Protein AF-A0A0F9HME5-F1 (afdb_monomer)

Structure (mmCIF, N/CA/C/O backbone):
data_AF-A0A0F9HME5-F1
#
_entry.id   AF-A0A0F9HME5-F1
#
loop_
_atom_site.group_PDB
_atom_site.id
_atom_site.type_symbol
_atom_site.label_atom_id
_atom_site.label_alt_id
_atom_site.label_comp_id
_atom_site.label_asym_id
_atom_site.label_entity_id
_atom_site.label_seq_id
_atom_site.pdbx_PDB_ins_code
_atom_site.Cartn_x
_atom_site.Cartn_y
_atom_site.Cartn_z
_atom_site.occupancy
_atom_site.B_iso_or_equiv
_atom_site.auth_seq_id
_atom_site.auth_comp_id
_atom_site.auth_asym_id
_atom_site.auth_atom_id
_atom_site.pdbx_PDB_model_num
ATOM 1 N N . MET A 1 1 ? -21.669 -3.491 29.831 1.00 94.06 1 MET A N 1
ATOM 2 C CA . MET A 1 1 ? -21.647 -2.606 28.651 1.00 94.06 1 MET A CA 1
ATOM 3 C C . MET A 1 1 ? -23.042 -2.502 28.049 1.00 94.06 1 MET A C 1
ATOM 5 O O . MET A 1 1 ? -23.640 -3.529 27.749 1.00 94.06 1 MET A O 1
ATOM 9 N N . LYS A 1 2 ? -23.565 -1.283 27.898 1.00 96.94 2 LYS A N 1
ATOM 10 C CA . LYS A 1 2 ? -24.865 -0.975 27.297 1.00 96.94 2 LYS A CA 1
ATOM 11 C C . LYS A 1 2 ? -24.841 0.429 26.700 1.00 96.94 2 LYS A C 1
ATOM 13 O O . LYS A 1 2 ? -24.539 1.378 27.417 1.00 96.94 2 LYS A O 1
ATOM 18 N N . PHE A 1 3 ? -25.183 0.577 25.427 1.00 97.69 3 PHE A N 1
ATOM 19 C CA . PHE A 1 3 ? -25.175 1.877 24.752 1.00 97.69 3 PHE A CA 1
ATOM 20 C C . PHE A 1 3 ? -26.129 1.902 23.556 1.00 97.69 3 PHE A C 1
ATOM 22 O O . PHE A 1 3 ? -26.678 0.868 23.172 1.00 97.69 3 PHE A O 1
ATOM 29 N N . THR A 1 4 ? -26.338 3.080 22.971 1.00 97.12 4 THR A N 1
ATOM 30 C CA . THR A 1 4 ? -27.051 3.230 21.693 1.00 97.12 4 THR A CA 1
ATOM 31 C C . THR A 1 4 ? -26.222 3.998 20.680 1.00 97.12 4 THR A C 1
ATOM 33 O O . THR A 1 4 ? -25.482 4.882 21.096 1.00 97.12 4 THR A O 1
ATOM 36 N N . VAL A 1 5 ? -26.357 3.674 19.392 1.00 97.38 5 VAL A N 1
ATOM 37 C CA . VAL A 1 5 ? -25.639 4.303 18.263 1.00 97.38 5 VAL A CA 1
ATOM 38 C C . VAL A 1 5 ? -26.482 4.283 16.983 1.00 97.38 5 VAL A C 1
ATOM 40 O O . VAL A 1 5 ? -27.456 3.534 16.883 1.00 97.38 5 VAL A O 1
ATOM 43 N N . ASN A 1 6 ? -26.101 5.075 15.982 1.00 96.06 6 ASN A N 1
ATOM 44 C CA . ASN A 1 6 ? -26.540 4.902 14.597 1.00 96.06 6 ASN A CA 1
ATOM 45 C C . ASN A 1 6 ? -25.859 3.663 13.981 1.00 96.06 6 ASN A C 1
ATOM 47 O O . ASN A 1 6 ? -24.636 3.560 14.021 1.00 96.06 6 ASN A O 1
ATOM 51 N N . ALA A 1 7 ? -26.631 2.723 13.425 1.00 95.50 7 ALA A N 1
ATOM 52 C CA . ALA A 1 7 ? -26.109 1.438 12.956 1.00 95.50 7 ALA A CA 1
ATOM 53 C C . ALA A 1 7 ? -25.123 1.562 11.781 1.00 95.50 7 ALA A C 1
ATOM 55 O O . ALA A 1 7 ? -24.069 0.927 11.808 1.00 95.50 7 ALA A O 1
ATOM 56 N N . GLY A 1 8 ? -25.446 2.374 10.771 1.00 95.25 8 GLY A N 1
ATOM 57 C CA . GLY A 1 8 ? -24.618 2.562 9.579 1.00 95.25 8 GLY A CA 1
ATOM 58 C C . GLY A 1 8 ? -23.284 3.216 9.915 1.00 95.25 8 GLY A C 1
ATOM 59 O O . GLY A 1 8 ? -22.233 2.638 9.648 1.00 95.25 8 GLY A O 1
ATOM 60 N N . VAL A 1 9 ? -23.329 4.357 10.609 1.00 95.56 9 VAL A N 1
ATOM 61 C CA . VAL A 1 9 ? -22.126 5.092 11.036 1.00 95.56 9 VAL A CA 1
ATOM 62 C C . VAL A 1 9 ? -21.250 4.228 11.946 1.00 95.56 9 VAL A C 1
ATOM 64 O O . VAL A 1 9 ? -20.023 4.226 11.830 1.00 95.56 9 VAL A O 1
ATOM 67 N N . PHE A 1 10 ? -21.872 3.453 12.837 1.00 96.62 10 PHE A N 1
ATOM 68 C CA . PHE A 1 10 ? -21.172 2.522 13.713 1.00 96.62 10 PHE A CA 1
ATOM 69 C C . PHE A 1 10 ? -20.461 1.408 12.936 1.00 96.62 10 PHE A C 1
ATOM 71 O O . PHE A 1 10 ? -19.292 1.126 13.202 1.00 96.62 10 PHE A O 1
ATOM 78 N N . ALA A 1 11 ? -21.137 0.799 11.961 1.00 96.00 11 ALA A N 1
ATOM 79 C CA . ALA A 1 11 ? -20.559 -0.254 11.136 1.00 96.00 11 ALA A CA 1
ATOM 80 C C . ALA A 1 11 ? -19.390 0.256 10.283 1.00 96.00 11 ALA A C 1
ATOM 82 O O . ALA A 1 11 ? -18.329 -0.369 10.263 1.00 96.00 11 ALA A O 1
ATOM 83 N N . GLU A 1 12 ? -19.550 1.413 9.642 1.00 94.88 12 GLU A N 1
ATOM 84 C CA . GLU A 1 12 ? -18.494 2.051 8.848 1.00 94.88 12 GLU A CA 1
ATOM 85 C C . GLU A 1 12 ? -17.280 2.418 9.708 1.00 94.88 12 GLU A C 1
ATOM 87 O O . GLU A 1 12 ? -16.141 2.132 9.337 1.00 94.88 12 GLU A O 1
ATOM 92 N N . SER A 1 13 ? -17.517 2.968 10.903 1.00 95.12 13 SER A N 1
ATOM 93 C CA . SER A 1 13 ? -16.451 3.375 11.825 1.00 95.12 13 SER A CA 1
ATOM 94 C C . SER A 1 13 ? -15.620 2.205 12.356 1.00 95.12 13 SER A C 1
ATOM 96 O O . SER A 1 13 ? -14.457 2.396 12.705 1.00 95.12 13 SER A O 1
ATOM 98 N N . LEU A 1 14 ? -16.196 1.001 12.430 1.00 96.38 14 LEU A N 1
ATOM 99 C CA . LEU A 1 14 ? -15.535 -0.200 12.954 1.00 96.38 14 LEU A CA 1
ATOM 100 C C . LEU A 1 14 ? -14.945 -1.114 11.877 1.00 96.38 14 LEU A C 1
ATOM 102 O O . LEU A 1 14 ? -14.215 -2.052 12.213 1.00 96.38 14 LEU A O 1
ATOM 106 N N . LEU A 1 15 ? -15.210 -0.839 10.597 1.00 95.31 15 LEU A N 1
ATOM 107 C CA . LEU A 1 15 ? -14.650 -1.596 9.479 1.00 95.31 15 LEU A CA 1
ATOM 108 C C . LEU A 1 15 ? -13.115 -1.751 9.568 1.00 95.31 15 LEU A C 1
ATOM 110 O O . LEU A 1 15 ? -12.629 -2.865 9.358 1.00 95.31 15 LEU A O 1
ATOM 114 N N . PRO A 1 16 ? -12.335 -0.726 9.969 1.00 96.56 16 PRO A N 1
ATOM 115 C CA . PRO A 1 16 ? -10.892 -0.871 10.166 1.00 96.56 16 PRO A CA 1
ATOM 116 C C . PRO A 1 16 ? -10.488 -1.951 11.177 1.00 96.56 16 PRO A C 1
ATOM 118 O O . PRO A 1 16 ? -9.555 -2.716 10.924 1.00 96.56 16 PRO A O 1
ATOM 121 N N . ASN A 1 17 ? -11.191 -2.056 12.312 1.00 97.50 17 ASN A N 1
ATOM 122 C CA . ASN A 1 17 ? -10.908 -3.089 13.314 1.00 97.50 17 ASN A CA 1
ATOM 123 C C . ASN A 1 17 ? -11.253 -4.485 12.789 1.00 97.50 17 ASN A C 1
ATOM 125 O O . ASN A 1 17 ? -10.541 -5.444 13.081 1.00 97.50 17 ASN A O 1
ATOM 129 N N . ILE A 1 18 ? -12.317 -4.600 11.989 1.00 96.44 18 ILE A N 1
ATOM 130 C CA . ILE A 1 18 ? -12.707 -5.856 11.340 1.00 96.44 18 ILE A CA 1
ATOM 131 C C . ILE A 1 18 ? -11.641 -6.291 10.328 1.00 96.44 18 ILE A C 1
ATOM 133 O O . ILE A 1 18 ? -11.244 -7.458 10.334 1.00 96.44 18 ILE A O 1
ATOM 137 N N . GLU A 1 19 ? -11.130 -5.380 9.494 1.00 95.62 19 GLU A N 1
ATOM 138 C CA . GLU A 1 19 ? -10.055 -5.694 8.541 1.00 95.62 19 GLU A CA 1
ATOM 139 C C . GLU A 1 19 ? -8.795 -6.184 9.272 1.00 95.62 19 GLU A C 1
ATOM 141 O O . GLU A 1 19 ? -8.260 -7.238 8.929 1.00 95.62 19 GLU A O 1
ATOM 146 N N . VAL A 1 20 ? -8.367 -5.491 10.333 1.00 96.62 20 VAL A N 1
ATOM 147 C CA . VAL A 1 20 ? -7.185 -5.875 11.132 1.00 96.62 20 VAL A CA 1
ATOM 148 C C . VAL A 1 20 ? -7.371 -7.220 11.835 1.00 96.62 20 VAL A C 1
ATOM 150 O O . VAL A 1 20 ? -6.423 -7.997 11.929 1.00 96.62 20 VAL A O 1
ATOM 153 N N . ALA A 1 21 ? -8.576 -7.512 12.324 1.00 96.38 21 ALA A N 1
ATOM 154 C CA . ALA A 1 21 ? -8.864 -8.764 13.013 1.00 96.38 21 ALA A CA 1
ATOM 155 C C . ALA A 1 21 ? -8.990 -9.968 12.064 1.00 96.38 21 ALA A C 1
ATOM 157 O O . ALA A 1 21 ? -8.818 -11.094 12.517 1.00 96.38 21 ALA A O 1
ATOM 158 N N . THR A 1 22 ? -9.312 -9.771 10.780 1.00 94.31 22 THR A N 1
ATOM 159 C CA . THR A 1 22 ? -9.695 -10.878 9.875 1.00 94.31 22 THR A CA 1
ATOM 160 C C . THR A 1 22 ? -8.774 -11.086 8.676 1.00 94.31 22 THR A C 1
ATOM 162 O O . THR A 1 22 ? -8.889 -12.107 7.994 1.00 94.31 22 THR A O 1
ATOM 165 N N . LYS A 1 23 ? -7.874 -10.146 8.371 1.00 92.94 23 LYS A N 1
ATOM 166 C CA . LYS A 1 23 ? -6.998 -10.207 7.191 1.00 92.94 23 LYS A CA 1
ATOM 167 C C . LYS A 1 23 ? -5.533 -10.275 7.597 1.00 92.94 23 LYS A C 1
ATOM 169 O O . LYS A 1 23 ? -5.104 -9.544 8.480 1.00 92.94 23 LYS A O 1
ATOM 174 N N . ASN A 1 24 ? -4.756 -11.097 6.888 1.00 88.50 24 ASN A N 1
ATOM 175 C CA . ASN A 1 24 ? -3.311 -11.295 7.094 1.00 88.50 24 ASN A CA 1
ATOM 176 C C . ASN A 1 24 ? -2.930 -11.492 8.572 1.00 88.50 24 ASN A C 1
ATOM 178 O O . ASN A 1 24 ? -1.912 -10.982 9.041 1.00 88.50 24 ASN A O 1
ATOM 182 N N . ILE A 1 25 ? -3.779 -12.217 9.303 1.00 92.88 25 ILE A N 1
ATOM 183 C CA . ILE A 1 25 ? -3.533 -12.571 10.695 1.00 92.88 25 ILE A CA 1
ATOM 184 C C . ILE A 1 25 ? -2.411 -13.602 10.791 1.00 92.88 25 ILE A C 1
ATOM 186 O O . ILE A 1 25 ? -2.266 -14.489 9.948 1.00 92.88 25 ILE A O 1
ATOM 190 N N . GLU A 1 26 ? -1.614 -13.482 11.840 1.00 92.81 26 GLU A N 1
ATOM 191 C CA . GLU A 1 26 ? -0.620 -14.468 12.207 1.00 92.81 26 GLU A CA 1
ATOM 192 C C . GLU A 1 26 ? -1.324 -15.730 12.702 1.00 92.81 26 GLU A C 1
ATOM 194 O O . GLU A 1 26 ? -2.219 -15.686 13.551 1.00 92.81 26 GLU A O 1
ATOM 199 N N . LYS A 1 27 ? -0.932 -16.867 12.125 1.00 90.62 27 LYS A N 1
ATOM 200 C CA . LYS A 1 27 ? -1.509 -18.160 12.469 1.00 90.62 27 LYS A CA 1
ATOM 201 C C . LYS A 1 27 ? -1.315 -18.426 13.964 1.00 90.62 27 LYS A C 1
ATOM 203 O O . LYS A 1 27 ? -0.233 -18.201 14.494 1.00 90.62 27 LYS A O 1
ATOM 208 N N . ASP A 1 28 ? -2.364 -18.923 14.613 1.00 90.56 28 ASP A N 1
ATOM 209 C CA . ASP A 1 28 ? -2.369 -19.293 16.032 1.00 90.56 28 ASP A CA 1
ATOM 210 C C . ASP A 1 28 ? -2.141 -18.105 17.001 1.00 90.56 28 ASP A C 1
ATOM 212 O O . ASP A 1 28 ? -1.914 -18.303 18.196 1.00 90.56 28 ASP A O 1
ATOM 216 N N . PHE A 1 29 ? -2.246 -16.854 16.527 1.00 92.69 29 PHE A N 1
ATOM 217 C CA . PHE A 1 29 ? -2.193 -15.680 17.398 1.00 92.69 29 PHE A CA 1
ATOM 218 C C . PHE A 1 29 ? -3.478 -15.558 18.235 1.00 92.69 29 PHE A C 1
ATOM 220 O O . PHE A 1 29 ? -4.577 -15.444 17.700 1.00 92.69 29 PHE A O 1
ATOM 227 N N . TYR A 1 30 ? -3.344 -15.529 19.565 1.00 89.56 30 TYR A N 1
ATOM 228 C CA . TYR A 1 30 ? -4.469 -15.631 20.513 1.00 89.56 30 TYR A CA 1
ATOM 229 C C . TYR A 1 30 ? -5.579 -14.572 20.338 1.00 89.56 30 TYR A C 1
ATOM 231 O O . TYR A 1 30 ? -6.750 -14.832 20.630 1.00 89.56 30 TYR A O 1
ATOM 239 N N . GLY A 1 31 ? -5.212 -13.368 19.886 1.00 90.38 31 GLY A N 1
ATOM 240 C CA . GLY A 1 31 ? -6.133 -12.251 19.659 1.00 90.38 31 GLY A CA 1
ATOM 241 C C . GLY A 1 31 ? -6.683 -12.165 18.234 1.00 90.38 31 GLY A C 1
ATOM 242 O O . GLY A 1 31 ? -7.469 -11.260 17.954 1.00 90.38 31 GLY A O 1
ATOM 243 N N . ALA A 1 32 ? -6.270 -13.066 17.338 1.00 92.62 32 ALA A N 1
ATOM 244 C CA . ALA A 1 32 ? -6.719 -13.065 15.955 1.00 92.62 32 ALA A CA 1
ATOM 245 C C . ALA A 1 32 ? -8.228 -13.326 15.875 1.00 92.62 32 ALA A C 1
ATOM 247 O O . ALA A 1 32 ? -8.806 -13.966 16.751 1.00 92.62 32 ALA A O 1
ATOM 248 N N . GLU A 1 33 ? -8.870 -12.799 14.831 1.00 95.62 33 GLU A N 1
ATOM 249 C CA . GLU A 1 33 ? -10.313 -12.920 14.565 1.00 95.62 33 GLU A CA 1
ATOM 250 C C . GLU A 1 33 ? -11.234 -12.273 15.608 1.00 95.62 33 GLU A C 1
ATOM 252 O O . GLU A 1 33 ? -12.454 -12.298 15.441 1.00 95.62 33 GLU A O 1
ATOM 257 N N . LYS A 1 34 ? -10.685 -11.646 16.653 1.00 97.19 34 LYS A N 1
ATOM 258 C CA . LYS A 1 34 ? -11.432 -11.069 17.773 1.00 97.19 34 LYS A CA 1
ATOM 259 C C . LYS A 1 34 ? -11.359 -9.539 17.769 1.00 97.19 34 LYS A C 1
ATOM 261 O O . LYS A 1 34 ? -10.360 -8.941 17.367 1.00 97.19 34 LYS A O 1
ATOM 266 N N . ILE A 1 35 ? -12.421 -8.904 18.264 1.00 97.62 35 ILE A N 1
ATOM 267 C CA . ILE A 1 35 ? -12.460 -7.471 18.588 1.00 97.62 35 ILE A CA 1
ATOM 268 C C . ILE A 1 35 ? -12.934 -7.319 20.026 1.00 97.62 35 ILE A C 1
ATOM 270 O O . ILE A 1 35 ? -13.960 -7.887 20.408 1.00 97.62 35 ILE A O 1
ATOM 274 N N . THR A 1 36 ? -12.212 -6.520 20.806 1.00 97.75 36 THR A N 1
ATOM 275 C CA . THR A 1 36 ? -12.630 -6.114 22.148 1.00 97.75 36 THR A CA 1
ATOM 276 C C . THR A 1 36 ? -13.154 -4.682 22.116 1.00 97.75 36 THR A C 1
ATOM 278 O O . THR A 1 36 ? -12.464 -3.773 21.663 1.00 97.75 36 THR A O 1
ATOM 281 N N . PHE A 1 37 ? -14.359 -4.482 22.643 1.00 97.62 37 PHE A N 1
ATOM 282 C CA . PHE A 1 37 ? -14.999 -3.183 22.828 1.00 97.62 37 PHE A CA 1
ATOM 283 C C . PHE A 1 37 ? -14.941 -2.760 24.284 1.00 97.62 37 PHE A C 1
ATOM 285 O O . PHE A 1 37 ? -15.267 -3.561 25.160 1.00 97.62 37 PHE A O 1
ATOM 292 N N . HIS A 1 38 ? -14.579 -1.508 24.537 1.00 97.25 38 HIS A N 1
ATOM 293 C CA . HIS A 1 38 ? -14.660 -0.839 25.833 1.00 97.25 38 HIS A CA 1
ATOM 294 C C . HIS A 1 38 ? -15.595 0.362 25.685 1.00 97.25 38 HIS A C 1
ATOM 296 O O . HIS A 1 38 ? -15.259 1.336 25.013 1.00 97.25 38 HIS A O 1
ATOM 302 N N . ALA A 1 39 ? -16.785 0.272 26.274 1.00 97.38 39 ALA A N 1
ATOM 303 C CA . ALA A 1 39 ? -17.733 1.376 26.335 1.00 97.38 39 ALA A CA 1
ATOM 304 C C . ALA A 1 39 ? -17.494 2.188 27.604 1.00 97.38 39 ALA A C 1
ATOM 306 O O . ALA A 1 39 ? -17.581 1.659 28.715 1.00 97.38 39 ALA A O 1
ATOM 307 N N . GLU A 1 40 ? -17.253 3.474 27.415 1.00 97.56 40 GLU A N 1
ATOM 308 C CA . GLU A 1 40 ? -17.138 4.484 28.459 1.00 97.56 40 GLU A CA 1
ATOM 309 C C . GLU A 1 40 ? -18.263 5.506 28.282 1.00 97.56 40 GLU A C 1
ATOM 311 O O . GLU A 1 40 ? -18.980 5.481 27.275 1.00 97.56 40 GLU A O 1
ATOM 316 N N . LYS A 1 41 ? -18.443 6.395 29.262 1.00 97.19 41 LYS A N 1
ATOM 317 C CA . LYS A 1 41 ? -19.498 7.415 29.245 1.00 97.19 41 LYS A CA 1
ATOM 318 C C . LYS A 1 41 ? -19.588 8.186 27.920 1.00 97.19 41 LYS A C 1
ATOM 320 O O . LYS A 1 41 ? -20.671 8.275 27.348 1.00 97.19 41 LYS A O 1
ATOM 325 N N . ASP A 1 42 ? -18.453 8.675 27.425 1.00 96.81 42 ASP A N 1
ATOM 326 C CA . ASP A 1 42 ? -18.417 9.636 26.314 1.00 96.81 42 ASP A CA 1
ATOM 327 C C . ASP A 1 42 ? -17.815 9.054 25.020 1.00 96.81 42 ASP A C 1
ATOM 329 O O . ASP A 1 42 ? -17.803 9.713 23.982 1.00 96.81 42 ASP A O 1
ATOM 333 N N . LYS A 1 43 ? -17.323 7.808 25.051 1.00 97.19 43 LYS A N 1
ATOM 334 C CA . LYS A 1 43 ? -16.699 7.157 23.891 1.00 97.19 43 LYS A CA 1
ATOM 335 C C . LYS A 1 43 ? -16.807 5.636 23.922 1.00 97.19 43 LYS A C 1
ATOM 337 O O . LYS A 1 43 ? -16.967 5.023 24.978 1.00 97.19 43 LYS A O 1
ATOM 342 N N . LEU A 1 44 ? -16.618 5.032 22.756 1.00 97.81 44 LEU A N 1
ATOM 343 C CA . LEU A 1 44 ? -16.403 3.602 22.584 1.00 97.81 44 LEU A CA 1
ATOM 344 C C . LEU A 1 44 ? -15.013 3.370 21.992 1.00 97.81 44 LEU A C 1
ATOM 3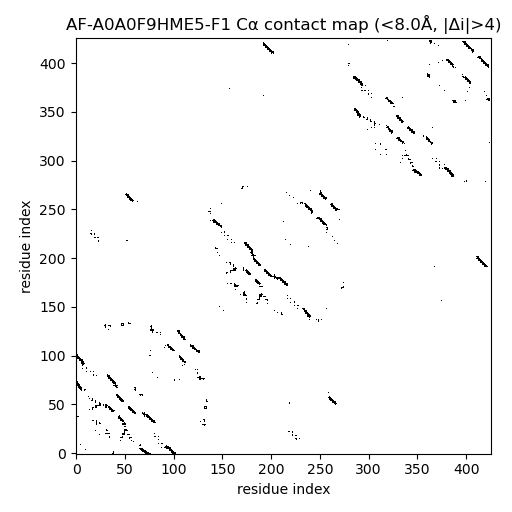46 O O . LEU A 1 44 ? -14.677 3.939 20.956 1.00 97.81 44 LEU A O 1
ATOM 350 N N . THR A 1 45 ? -14.226 2.503 22.622 1.00 97.69 45 THR A N 1
ATOM 351 C CA . THR A 1 45 ? -12.916 2.093 22.105 1.00 97.69 45 THR A CA 1
ATOM 352 C C . THR A 1 45 ? -12.975 0.654 21.609 1.00 97.69 45 THR A C 1
ATOM 354 O O . THR A 1 45 ? -13.457 -0.226 22.320 1.00 97.69 45 THR A O 1
ATOM 357 N N . ALA A 1 46 ? -12.486 0.406 20.399 1.00 97.81 46 ALA A N 1
ATOM 358 C CA . ALA A 1 46 ? -12.361 -0.910 19.795 1.00 97.81 46 ALA A CA 1
ATOM 359 C C . ALA A 1 46 ? -10.884 -1.281 19.607 1.00 97.81 46 ALA A C 1
ATOM 361 O O . ALA A 1 46 ? -10.074 -0.489 19.113 1.00 97.81 46 ALA A O 1
ATOM 362 N N . PHE A 1 47 ? -10.553 -2.516 19.977 1.00 97.56 47 PHE A N 1
ATOM 363 C CA . PHE A 1 47 ? -9.218 -3.088 19.875 1.00 97.56 47 PHE A CA 1
ATOM 364 C C . PHE A 1 47 ? -9.241 -4.349 19.022 1.00 97.56 47 PHE A C 1
ATOM 366 O O . PHE A 1 47 ? -10.036 -5.258 19.261 1.00 97.56 47 PHE A O 1
ATOM 373 N N . SER A 1 48 ? -8.325 -4.426 18.065 1.00 97.62 48 SER A N 1
ATOM 374 C CA . SER A 1 48 ? -8.089 -5.616 17.241 1.00 97.62 48 SER A CA 1
ATOM 375 C C . SER A 1 48 ? -6.591 -5.849 17.102 1.00 97.62 48 SER A C 1
ATOM 377 O O . SER A 1 48 ? -5.840 -4.892 16.909 1.00 97.62 48 SER A O 1
ATOM 379 N N . HIS A 1 49 ? -6.152 -7.104 17.175 1.00 96.75 49 HIS A N 1
ATOM 380 C CA . HIS A 1 49 ? -4.741 -7.465 17.077 1.00 96.75 49 HIS A CA 1
ATOM 381 C C . HIS A 1 49 ? -4.588 -8.761 16.278 1.00 96.75 49 HIS A C 1
ATOM 383 O O . HIS A 1 49 ? -4.943 -9.834 16.749 1.00 96.75 49 HIS A O 1
ATOM 389 N N . GLY A 1 50 ? -4.016 -8.663 15.080 1.00 94.88 50 GLY A N 1
ATOM 390 C CA . GLY A 1 50 ? -3.785 -9.793 14.179 1.00 94.88 50 GLY A CA 1
ATOM 391 C C . GLY A 1 50 ? -2.408 -10.450 14.309 1.00 94.88 50 GLY A C 1
ATOM 392 O O . GLY A 1 50 ? -2.137 -11.401 13.598 1.00 94.88 50 GLY A O 1
ATOM 393 N N . GLY A 1 51 ? -1.516 -9.941 15.163 1.00 93.69 51 GLY A N 1
ATOM 394 C CA . GLY A 1 51 ? -0.165 -10.481 15.399 1.00 93.69 51 GLY A CA 1
ATOM 395 C C . GLY A 1 51 ? 0.900 -9.493 14.934 1.00 93.69 51 GLY A C 1
ATOM 396 O O . GLY A 1 51 ? 1.539 -8.828 15.747 1.00 93.69 51 GLY A O 1
ATOM 397 N N . LYS A 1 52 ? 0.982 -9.283 13.617 1.00 93.12 52 LYS A N 1
ATOM 398 C CA . LYS A 1 52 ? 1.873 -8.284 12.991 1.00 93.12 52 LYS A CA 1
ATOM 399 C C . LYS A 1 52 ? 1.263 -6.886 12.860 1.00 93.12 52 LYS A C 1
ATOM 401 O O . LYS A 1 52 ? 1.963 -5.930 12.540 1.00 93.12 52 LYS A O 1
ATOM 406 N N . MET A 1 53 ? -0.042 -6.762 13.078 1.00 96.00 53 MET A N 1
ATOM 407 C CA . MET A 1 53 ? -0.771 -5.504 12.973 1.00 96.00 53 MET A CA 1
ATOM 408 C C . MET A 1 53 ? -1.834 -5.431 14.065 1.00 96.00 53 MET A C 1
ATOM 410 O O . MET A 1 53 ? -2.525 -6.416 14.333 1.00 96.00 53 MET A O 1
ATOM 414 N N . ALA A 1 54 ? -1.974 -4.270 14.688 1.00 97.19 54 ALA A N 1
ATOM 415 C CA . ALA A 1 54 ? -3.002 -3.988 15.675 1.00 97.19 54 ALA A CA 1
ATOM 416 C C . ALA A 1 54 ? -3.625 -2.618 15.409 1.00 97.19 54 ALA A C 1
ATOM 418 O O . ALA A 1 54 ? -2.992 -1.745 14.822 1.00 97.19 54 ALA A O 1
ATOM 419 N N . LEU A 1 55 ? -4.862 -2.424 15.847 1.00 97.94 55 LEU A N 1
ATOM 420 C CA . LEU A 1 55 ? -5.563 -1.156 15.718 1.00 97.94 55 LEU A CA 1
ATOM 421 C C . LEU A 1 55 ? -6.257 -0.819 17.028 1.00 97.94 55 LEU A C 1
ATOM 423 O O . LEU A 1 55 ? -6.968 -1.646 17.608 1.00 97.94 55 LEU A O 1
ATOM 427 N N . ILE A 1 56 ? -6.043 0.419 17.457 1.00 97.62 56 ILE A N 1
ATOM 428 C CA . ILE A 1 56 ? -6.772 1.068 18.538 1.00 97.62 56 ILE A CA 1
ATOM 429 C C . ILE A 1 56 ? -7.621 2.156 17.897 1.00 97.62 56 ILE A C 1
ATOM 431 O O . ILE A 1 56 ? -7.072 3.058 17.266 1.00 97.62 56 ILE A O 1
ATOM 435 N N . LEU A 1 57 ? -8.936 2.080 18.063 1.00 96.94 57 LEU A N 1
ATOM 436 C CA . LEU A 1 57 ? -9.876 3.029 17.480 1.00 96.94 57 LEU A CA 1
ATOM 437 C C . LEU A 1 57 ? -10.847 3.506 18.551 1.00 96.94 57 LEU A C 1
ATOM 439 O O . LEU A 1 57 ? -11.552 2.702 19.151 1.00 96.94 57 LEU A O 1
ATOM 443 N N . SER A 1 58 ? -10.876 4.811 18.793 1.00 96.94 58 SER A N 1
ATOM 444 C CA . SER A 1 58 ? -11.817 5.457 19.709 1.00 96.94 58 SER A CA 1
ATOM 445 C C . SER A 1 58 ? -12.808 6.293 18.911 1.00 96.94 58 SER A C 1
ATOM 447 O O . SER A 1 58 ? -12.398 7.143 18.123 1.00 96.94 58 SER A O 1
ATOM 449 N N . ILE A 1 59 ? -14.101 6.066 19.122 1.00 96.12 59 ILE A N 1
ATOM 450 C CA . ILE A 1 59 ? -15.179 6.832 18.489 1.00 96.12 59 ILE A CA 1
ATOM 451 C C . ILE A 1 59 ? -16.049 7.494 19.550 1.00 96.12 59 ILE A C 1
ATOM 453 O O . ILE A 1 59 ? -16.376 6.890 20.573 1.00 96.12 59 ILE A O 1
ATOM 457 N N . SER A 1 60 ? -16.417 8.742 19.301 1.00 96.44 60 SER A N 1
ATOM 458 C CA . SER A 1 60 ? -17.323 9.538 20.123 1.00 96.44 60 SER A CA 1
ATOM 459 C C . SER A 1 60 ? -18.182 10.421 19.222 1.00 96.44 60 SER A C 1
ATOM 461 O O . SER A 1 60 ? -17.958 10.501 18.014 1.00 96.44 60 SER A O 1
ATOM 463 N N . ASN A 1 61 ? -19.160 11.108 19.812 1.00 95.88 61 ASN A N 1
ATOM 464 C CA . ASN A 1 61 ? -19.949 12.103 19.081 1.00 95.88 61 ASN A CA 1
ATOM 465 C C . ASN A 1 61 ? -19.113 13.313 18.629 1.00 95.88 61 ASN A C 1
ATOM 467 O O . ASN A 1 61 ? -19.543 14.026 17.729 1.00 95.88 61 ASN A O 1
ATOM 471 N N . ASP A 1 62 ? -17.938 13.526 19.230 1.00 93.12 62 ASP A N 1
ATOM 472 C CA . ASP A 1 62 ? -17.024 14.611 18.862 1.00 93.12 62 ASP A CA 1
ATOM 473 C C . ASP A 1 62 ? -16.114 14.220 17.689 1.00 93.12 62 ASP A C 1
ATOM 475 O O . ASP A 1 62 ? -15.708 15.079 16.911 1.00 93.12 62 ASP A O 1
ATOM 479 N N . THR A 1 63 ? -15.788 12.928 17.550 1.00 91.56 63 THR A N 1
ATOM 480 C CA . THR A 1 63 ? -14.875 12.437 16.503 1.00 91.56 63 THR A CA 1
ATOM 481 C C . THR A 1 63 ? -15.584 11.831 15.298 1.00 91.56 63 THR A C 1
ATOM 483 O O . THR A 1 63 ? -14.980 11.716 14.233 1.00 91.56 63 THR A O 1
ATOM 486 N N . VAL A 1 64 ? -16.852 11.432 15.437 1.00 92.50 64 VAL A N 1
ATOM 487 C CA . VAL A 1 64 ? -17.634 10.810 14.364 1.00 92.50 64 VAL A CA 1
ATOM 488 C C . VAL A 1 64 ? -18.999 11.478 14.254 1.00 92.50 64 VAL A C 1
ATOM 490 O O . VAL A 1 64 ? -19.872 11.315 15.111 1.00 92.50 64 VAL A O 1
ATOM 493 N N . ASN A 1 65 ? -19.199 12.190 13.145 1.00 92.38 65 ASN A N 1
ATOM 494 C CA . ASN A 1 65 ? -20.472 12.824 12.825 1.00 92.38 65 ASN A CA 1
ATOM 495 C C . ASN A 1 65 ? -21.603 11.789 12.778 1.00 92.38 65 ASN A C 1
ATOM 497 O O . ASN A 1 65 ? -21.438 10.697 12.243 1.00 92.38 65 ASN A O 1
ATOM 501 N N . GLU A 1 66 ? -22.759 12.153 13.333 1.00 94.62 66 GLU A N 1
ATOM 502 C CA . GLU A 1 66 ? -23.993 11.348 13.327 1.00 94.62 66 GLU A CA 1
ATOM 503 C C . GLU A 1 66 ? -23.937 10.009 14.089 1.00 94.62 66 GLU A C 1
ATOM 505 O O . GLU A 1 66 ? -24.948 9.303 14.150 1.00 94.62 66 GLU A O 1
ATOM 510 N N . LEU A 1 67 ? -22.827 9.686 14.770 1.00 95.75 67 LEU A N 1
ATOM 511 C CA . LEU A 1 67 ? -22.682 8.443 15.541 1.00 95.75 67 LEU A CA 1
ATOM 512 C C . LEU A 1 67 ? -23.813 8.243 16.560 1.00 95.75 67 LEU A C 1
ATOM 514 O O . LEU A 1 67 ? -24.283 7.120 16.755 1.00 95.75 67 LEU A O 1
ATOM 518 N N . SER A 1 68 ? -24.279 9.332 17.180 1.00 95.75 68 SER A N 1
ATOM 519 C CA . SER A 1 68 ? -25.380 9.330 18.154 1.00 95.75 68 SER A CA 1
ATOM 520 C C . SER A 1 68 ? -25.138 8.366 19.326 1.00 95.75 68 SER A C 1
ATOM 522 O O . SER A 1 68 ? -26.060 7.680 19.776 1.00 95.75 68 SER A O 1
ATOM 524 N N . TYR A 1 69 ? -23.888 8.297 19.790 1.00 97.50 69 TYR A N 1
ATOM 525 C CA . TYR A 1 69 ? -23.455 7.465 20.904 1.00 97.50 69 TYR A CA 1
ATOM 526 C C . TYR A 1 69 ? -24.058 7.955 22.226 1.00 97.50 69 TYR A C 1
ATOM 528 O O . TYR A 1 69 ? -23.926 9.125 22.582 1.00 97.50 69 TYR A O 1
ATOM 536 N N . ASP A 1 70 ? -24.703 7.048 22.955 1.00 97.88 70 ASP A N 1
ATOM 537 C CA . ASP A 1 70 ? -25.257 7.277 24.295 1.00 97.88 70 ASP A CA 1
ATOM 538 C C . ASP A 1 70 ? -24.967 6.057 25.176 1.00 97.88 70 ASP A C 1
ATOM 540 O O . ASP A 1 70 ? -25.544 4.981 24.976 1.00 97.88 70 ASP A O 1
ATOM 544 N N . CYS A 1 71 ? -24.046 6.207 26.130 1.00 97.75 71 CYS A N 1
ATOM 545 C CA . CYS A 1 71 ? -23.650 5.139 27.038 1.00 97.75 71 CYS A CA 1
ATOM 546 C C . CYS A 1 71 ? -24.588 5.063 28.246 1.00 97.75 71 CYS A C 1
ATOM 548 O O . CYS A 1 71 ? -24.678 5.976 29.063 1.00 97.75 71 CYS A O 1
ATOM 550 N N . LYS A 1 72 ? -25.252 3.916 28.401 1.00 97.12 72 LYS A N 1
ATOM 551 C CA . LYS A 1 72 ? -26.182 3.620 29.505 1.00 97.12 72 LYS A CA 1
ATOM 552 C C . LYS A 1 72 ? -25.563 2.723 30.574 1.00 97.12 72 LYS A C 1
ATOM 554 O O . LYS A 1 72 ? -26.174 2.486 31.612 1.00 97.12 72 LYS A O 1
ATOM 559 N N . GLY A 1 73 ? -24.383 2.177 30.305 1.00 96.88 73 GLY A N 1
ATOM 560 C CA . GLY A 1 73 ? -23.639 1.342 31.231 1.00 96.88 73 GLY A CA 1
ATOM 561 C C . GLY A 1 73 ? -22.280 0.989 30.656 1.00 96.88 73 GLY A C 1
ATOM 562 O O . GLY A 1 73 ? -22.190 0.318 29.627 1.00 96.88 73 GLY A O 1
ATOM 563 N N . GLU A 1 74 ? -21.225 1.402 31.342 1.00 97.38 74 GLU A N 1
ATOM 564 C CA . GLU A 1 74 ? -19.855 1.128 30.926 1.00 97.38 74 GLU A CA 1
ATOM 565 C C . GLU A 1 74 ? -19.532 -0.376 30.951 1.00 97.38 74 GLU A C 1
ATOM 567 O O . GLU A 1 74 ? -20.297 -1.231 31.425 1.00 97.38 74 GLU A O 1
ATOM 572 N N . GLY A 1 75 ? -18.388 -0.726 30.382 1.00 95.81 75 GLY A N 1
ATOM 573 C CA . GLY A 1 75 ? -17.805 -2.055 30.494 1.00 95.81 75 GLY A CA 1
ATOM 574 C C . GLY A 1 75 ? -17.198 -2.529 29.189 1.00 95.81 75 GLY A C 1
ATOM 575 O O . GLY A 1 75 ? -17.063 -1.767 28.236 1.00 95.81 75 GLY A O 1
ATOM 576 N N . LYS A 1 76 ? -16.865 -3.817 29.143 1.00 95.31 76 LYS A N 1
ATOM 577 C CA . LYS A 1 76 ? -16.171 -4.413 28.007 1.00 95.31 76 LYS A CA 1
ATOM 578 C C . LYS A 1 76 ? -16.828 -5.690 27.511 1.00 95.31 76 LYS A C 1
ATOM 580 O O . LYS A 1 76 ? -17.489 -6.380 28.285 1.00 95.31 76 LYS A O 1
ATOM 585 N N . ALA A 1 77 ? -16.615 -5.998 26.239 1.00 96.06 77 ALA A N 1
ATOM 586 C CA . ALA A 1 77 ? -16.996 -7.267 25.631 1.00 96.06 77 ALA A CA 1
ATOM 587 C C . ALA A 1 77 ? -16.031 -7.627 24.499 1.00 96.06 77 ALA A C 1
ATOM 589 O O . ALA A 1 77 ? -15.623 -6.746 23.744 1.00 96.06 77 ALA A O 1
ATOM 590 N N . THR A 1 78 ? -15.720 -8.914 24.351 1.00 96.69 78 THR A N 1
ATOM 591 C CA . THR A 1 78 ? -14.970 -9.437 23.202 1.00 96.69 78 THR A CA 1
ATOM 592 C C . THR A 1 78 ? -15.865 -10.338 22.373 1.00 96.69 78 THR A C 1
ATOM 594 O O . THR A 1 78 ? -16.638 -11.121 22.923 1.00 96.69 78 THR A O 1
ATOM 597 N N . ILE A 1 79 ? -15.769 -10.220 21.052 1.00 96.69 79 ILE A N 1
ATOM 598 C CA . ILE A 1 79 ? -16.538 -11.017 20.093 1.00 96.69 79 ILE A CA 1
ATOM 599 C C . ILE A 1 79 ? -15.690 -11.360 18.868 1.00 96.69 79 ILE A C 1
ATOM 601 O O . ILE A 1 79 ? -14.704 -10.681 18.573 1.00 96.69 79 ILE A O 1
ATOM 605 N N . LEU A 1 80 ? -16.121 -12.368 18.108 1.00 96.69 80 LEU A N 1
ATOM 606 C CA . LEU A 1 80 ? -15.548 -12.670 16.797 1.00 96.69 80 LEU A CA 1
ATOM 607 C C . LEU A 1 80 ? -15.911 -11.590 15.770 1.00 96.69 80 LEU A C 1
ATOM 609 O O . LEU A 1 80 ? -17.087 -11.334 15.496 1.00 96.69 80 LEU A O 1
ATOM 613 N N . ALA A 1 81 ? -14.885 -11.017 15.148 1.00 96.81 81 ALA A N 1
ATOM 614 C CA . ALA A 1 81 ? -14.970 -9.946 14.164 1.00 96.81 81 ALA A CA 1
ATOM 615 C C . ALA A 1 81 ? -15.838 -10.327 12.959 1.00 96.81 81 ALA A C 1
ATOM 617 O O . ALA A 1 81 ? -16.661 -9.534 12.512 1.00 96.81 81 ALA A O 1
ATOM 618 N N . ILE A 1 82 ? -15.707 -11.561 12.458 1.00 95.88 82 ILE A N 1
ATOM 619 C CA . ILE A 1 82 ? -16.466 -12.025 11.288 1.00 95.88 82 ILE A CA 1
ATOM 620 C C . ILE A 1 82 ? -17.963 -12.178 11.578 1.00 95.88 82 ILE A C 1
ATOM 622 O O . ILE A 1 82 ? -18.800 -11.904 10.717 1.00 95.88 82 ILE A O 1
ATOM 626 N N . ASN A 1 83 ? -18.314 -12.601 12.794 1.00 96.06 83 ASN A N 1
ATOM 627 C CA . ASN A 1 83 ? -19.709 -12.714 13.211 1.00 96.06 83 ASN A CA 1
ATOM 628 C C . ASN A 1 83 ? -20.307 -11.326 13.412 1.00 96.06 83 ASN A C 1
ATOM 630 O O . ASN A 1 83 ? -21.445 -11.083 13.014 1.00 96.06 83 ASN A O 1
ATOM 634 N N . PHE A 1 84 ? -19.524 -10.410 13.977 1.00 96.25 84 PHE A N 1
ATOM 635 C CA . PHE A 1 84 ? -19.911 -9.020 14.140 1.00 96.25 84 PHE A CA 1
ATOM 636 C C . PHE A 1 84 ? -20.147 -8.312 12.802 1.00 96.25 84 PHE A C 1
ATOM 638 O O . PHE A 1 84 ? -21.213 -7.735 12.618 1.00 96.25 84 PHE A O 1
ATOM 645 N N . ASP A 1 85 ? -19.232 -8.445 11.840 1.00 96.31 85 ASP A N 1
ATOM 646 C CA . ASP A 1 85 ? -19.373 -7.890 10.486 1.00 96.31 85 ASP A CA 1
ATOM 647 C C . ASP A 1 85 ? -20.662 -8.367 9.799 1.00 96.31 85 ASP A C 1
ATOM 649 O O . ASP A 1 85 ? -21.476 -7.567 9.336 1.00 96.31 85 ASP A O 1
ATOM 653 N N . LYS A 1 86 ? -20.901 -9.685 9.796 1.00 95.81 86 LYS A N 1
ATOM 654 C CA . LYS A 1 86 ? -22.124 -10.271 9.223 1.00 95.81 86 LYS A CA 1
ATOM 655 C C . LYS A 1 86 ? -23.387 -9.788 9.934 1.00 95.81 86 LYS A C 1
ATOM 657 O O . LYS A 1 86 ? -24.391 -9.542 9.273 1.00 95.81 86 LYS A O 1
ATOM 662 N N . THR A 1 87 ? -23.328 -9.653 11.258 1.00 95.75 87 THR A N 1
ATOM 663 C CA . THR A 1 87 ? -24.449 -9.158 12.067 1.00 95.75 87 THR A CA 1
ATOM 664 C C . THR A 1 87 ? -24.773 -7.714 11.699 1.00 95.75 87 THR A C 1
ATOM 666 O O . THR A 1 87 ? -25.923 -7.412 11.407 1.00 95.75 87 THR A O 1
ATOM 669 N N . LEU A 1 88 ? -23.771 -6.831 11.655 1.00 94.75 88 LEU A N 1
ATOM 670 C CA . LEU A 1 88 ? -23.963 -5.421 11.315 1.00 94.75 88 LEU A CA 1
ATOM 671 C C . LEU A 1 88 ? -24.512 -5.233 9.897 1.00 94.75 88 LEU A C 1
ATOM 673 O O . LEU A 1 88 ? -25.416 -4.430 9.702 1.00 94.75 88 LEU A O 1
ATOM 677 N N . LYS A 1 89 ? -24.037 -6.018 8.922 1.00 94.75 89 LYS A N 1
ATOM 678 C CA . LYS A 1 89 ? -24.534 -5.986 7.532 1.00 94.75 89 LYS A CA 1
ATOM 679 C C . LYS A 1 89 ? -25.997 -6.402 7.381 1.00 94.75 89 LYS A C 1
ATOM 681 O O . LYS A 1 89 ? -26.618 -6.076 6.375 1.00 94.75 89 LYS A O 1
ATOM 686 N N . ALA A 1 90 ? -26.535 -7.137 8.349 1.00 93.62 90 ALA A N 1
ATOM 687 C CA . ALA A 1 90 ? -27.933 -7.542 8.364 1.00 93.62 90 ALA A CA 1
ATOM 688 C C . ALA A 1 90 ? -28.852 -6.512 9.052 1.00 93.62 90 ALA A C 1
ATOM 690 O O . ALA A 1 90 ? -30.063 -6.712 9.070 1.00 93.62 90 ALA A O 1
ATOM 691 N N . ILE A 1 91 ? -28.302 -5.427 9.612 1.00 93.81 91 ILE A N 1
ATOM 692 C CA . ILE A 1 91 ? -29.060 -4.348 10.258 1.00 93.81 91 ILE A CA 1
ATOM 693 C C . ILE A 1 91 ? -29.215 -3.187 9.262 1.00 93.81 91 ILE A C 1
ATOM 695 O O . ILE A 1 91 ? -28.220 -2.777 8.660 1.00 93.81 91 ILE A O 1
ATOM 699 N N . PRO A 1 92 ? -30.422 -2.610 9.088 1.00 92.94 92 PRO A N 1
ATOM 700 C CA . PRO A 1 92 ? -30.605 -1.437 8.238 1.00 92.94 92 PRO A CA 1
ATOM 701 C C . PRO A 1 92 ? -29.684 -0.276 8.670 1.00 92.94 92 PRO A C 1
ATOM 703 O O . PRO A 1 92 ? -29.721 0.108 9.843 1.00 92.94 92 PRO A O 1
ATOM 706 N N . PRO A 1 93 ? -28.897 0.338 7.763 1.00 93.06 93 PRO A N 1
ATOM 707 C CA . PRO A 1 93 ? -27.929 1.381 8.129 1.00 93.06 93 PRO A CA 1
ATOM 708 C C . PRO A 1 93 ? -28.551 2.605 8.813 1.00 93.06 93 PRO A C 1
ATOM 710 O O . PRO A 1 93 ? -27.932 3.227 9.669 1.00 93.06 93 PRO A O 1
ATOM 713 N N . SER A 1 94 ? -29.800 2.938 8.480 1.00 91.75 94 SER A N 1
ATOM 714 C CA . SER A 1 94 ? -30.533 4.062 9.074 1.00 91.75 94 SER A CA 1
ATOM 715 C C . SER A 1 94 ? -31.091 3.776 10.473 1.00 91.75 94 SER A C 1
ATOM 717 O O . SER A 1 94 ? -31.706 4.655 11.077 1.00 91.75 94 SER A O 1
ATOM 719 N N . ALA A 1 95 ? -30.968 2.547 10.979 1.00 92.94 95 ALA A N 1
ATOM 720 C CA . ALA A 1 95 ? -31.568 2.165 12.247 1.00 92.94 95 ALA A CA 1
ATOM 721 C C . ALA A 1 95 ? -30.792 2.729 13.447 1.00 92.94 95 ALA A C 1
ATOM 723 O O . ALA A 1 95 ? -29.563 2.830 13.448 1.00 92.94 95 ALA A O 1
ATOM 724 N N . LYS A 1 96 ? -31.527 3.021 14.525 1.00 93.19 96 LYS A N 1
ATOM 725 C CA . LYS A 1 96 ? -30.932 3.216 15.849 1.00 93.19 96 LYS A CA 1
ATOM 726 C C . LYS A 1 96 ? -30.712 1.851 16.495 1.00 93.19 96 LYS A C 1
ATOM 728 O O . LYS A 1 96 ? -31.663 1.093 16.686 1.00 93.19 96 LYS A O 1
ATOM 733 N N . LEU A 1 97 ? -29.464 1.567 16.837 1.00 95.62 97 LEU A N 1
ATOM 734 C CA . LEU A 1 97 ? -29.019 0.310 17.412 1.00 95.62 97 LEU A CA 1
ATOM 735 C C . LEU A 1 97 ? -28.862 0.446 18.930 1.00 95.62 97 LEU A C 1
ATOM 737 O O . LEU A 1 97 ? -28.054 1.240 19.405 1.00 95.62 97 LEU A O 1
ATOM 741 N N . ASP A 1 98 ? -29.610 -0.354 19.685 1.00 96.50 98 ASP A N 1
ATOM 742 C CA . ASP A 1 98 ? -29.401 -0.589 21.113 1.00 96.50 98 ASP A CA 1
ATOM 743 C C . ASP A 1 98 ? -28.472 -1.802 21.291 1.00 96.50 98 ASP A C 1
ATOM 745 O O . ASP A 1 98 ? -28.835 -2.925 20.927 1.00 96.50 98 ASP A O 1
ATOM 749 N N . VAL A 1 99 ? -27.304 -1.601 21.901 1.00 96.62 99 VAL A N 1
ATOM 750 C CA . VAL A 1 99 ? -26.362 -2.675 22.245 1.00 96.62 99 VAL A CA 1
ATOM 751 C C . VAL A 1 99 ? -26.451 -2.970 23.738 1.00 96.62 99 VAL A C 1
ATOM 753 O O . VAL A 1 99 ? -26.281 -2.076 24.568 1.00 96.62 99 VAL A O 1
ATOM 756 N N . ASP A 1 100 ? -26.690 -4.232 24.093 1.00 96.19 100 ASP A N 1
ATOM 757 C CA . ASP A 1 100 ? -26.679 -4.719 25.473 1.00 96.19 100 ASP A CA 1
ATOM 758 C C . ASP A 1 100 ? -25.754 -5.934 25.599 1.00 96.19 100 ASP A C 1
ATOM 760 O O . ASP A 1 100 ? -25.994 -6.992 25.024 1.00 96.19 100 ASP A O 1
ATOM 764 N N . ALA A 1 101 ? -24.681 -5.764 26.359 1.00 91.81 101 ALA A N 1
ATOM 765 C CA . ALA A 1 101 ? -23.657 -6.763 26.621 1.00 91.81 101 ALA A CA 1
ATOM 766 C C . ALA A 1 101 ? -23.554 -7.050 28.133 1.00 91.81 101 ALA A C 1
ATOM 768 O O . ALA A 1 101 ? -22.461 -7.146 28.686 1.00 91.81 101 ALA A O 1
ATOM 769 N N . THR A 1 102 ? -24.695 -7.102 28.829 1.00 81.06 102 THR A N 1
ATOM 770 C CA . THR A 1 102 ? -24.773 -7.428 30.270 1.00 81.06 102 THR A CA 1
ATOM 771 C C . THR A 1 102 ? -25.067 -8.902 30.561 1.00 81.06 102 THR A C 1
ATOM 773 O O . THR A 1 102 ? -24.880 -9.358 31.686 1.00 81.06 102 THR A O 1
ATOM 776 N N . THR A 1 103 ? -25.522 -9.654 29.557 1.00 78.12 103 THR A N 1
ATOM 777 C CA . THR A 1 103 ? -25.787 -11.102 29.655 1.00 78.12 103 THR A CA 1
ATOM 778 C C . THR A 1 103 ? -24.585 -11.908 29.158 1.00 78.12 103 THR A C 1
ATOM 780 O O . THR A 1 103 ? -23.566 -11.322 28.839 1.00 78.12 103 THR A O 1
ATOM 783 N N . SER A 1 104 ? -24.671 -13.234 29.024 1.00 84.25 104 SER A N 1
ATOM 784 C CA . SER A 1 104 ? -23.602 -14.056 28.419 1.00 84.25 104 SER A CA 1
ATOM 785 C C . SER A 1 104 ? -23.408 -13.849 26.904 1.00 84.25 104 SER A C 1
ATOM 787 O O . SER A 1 104 ? -22.653 -14.581 26.265 1.00 84.25 104 SER A O 1
ATOM 789 N N . LYS A 1 105 ? -24.130 -12.896 26.302 1.00 92.06 105 LYS A N 1
ATOM 790 C CA . LYS A 1 105 ? -24.121 -12.579 24.871 1.00 92.06 105 LYS A CA 1
ATOM 791 C C . LYS A 1 105 ? -24.241 -11.070 24.664 1.00 92.06 105 LYS A C 1
ATOM 793 O O . LYS A 1 105 ? -24.858 -10.373 25.475 1.00 92.06 105 LYS A O 1
ATOM 798 N N . MET A 1 106 ? -23.736 -10.593 23.530 1.00 94.25 106 MET A N 1
ATOM 799 C CA . MET A 1 106 ? -24.060 -9.273 23.001 1.00 94.25 106 MET A CA 1
ATOM 800 C C . MET A 1 106 ? -25.415 -9.339 22.307 1.00 94.25 106 MET A C 1
ATOM 802 O O . MET A 1 106 ? -25.603 -10.148 21.401 1.00 94.25 106 MET A O 1
ATOM 806 N N . ILE A 1 107 ? -26.350 -8.487 22.702 1.00 95.38 107 ILE A N 1
ATOM 807 C CA . ILE A 1 107 ? -27.664 -8.353 22.080 1.00 95.38 107 ILE A CA 1
ATOM 808 C C . ILE A 1 107 ? -27.695 -7.023 21.331 1.00 95.38 107 ILE A C 1
ATOM 810 O O . ILE A 1 107 ? -27.510 -5.965 21.927 1.00 95.38 107 ILE A O 1
ATOM 814 N N . LEU A 1 108 ? -27.946 -7.090 20.027 1.00 96.00 108 LEU A N 1
ATOM 815 C CA . LEU A 1 108 ? -28.075 -5.958 19.119 1.00 96.00 108 LEU A CA 1
ATOM 816 C C . LEU A 1 108 ? -29.550 -5.826 18.768 1.00 96.00 108 LEU A C 1
ATOM 818 O O . LEU A 1 108 ? -30.079 -6.673 18.054 1.00 96.00 108 LEU A O 1
ATOM 822 N N . SER A 1 109 ? -30.234 -4.821 19.307 1.00 95.06 109 SER A N 1
ATOM 823 C CA . SER A 1 109 ? -31.658 -4.611 19.040 1.00 95.06 109 SER A CA 1
ATOM 824 C C . SER A 1 109 ? -31.891 -3.321 18.274 1.00 95.06 109 SER A C 1
ATOM 826 O O . SER A 1 109 ? -31.299 -2.300 18.606 1.00 95.06 109 SER A O 1
ATOM 828 N N . TYR A 1 110 ? -32.787 -3.336 17.299 1.00 92.81 110 TYR A N 1
ATOM 829 C CA . TYR A 1 110 ? -33.076 -2.166 16.475 1.00 92.81 110 TYR A CA 1
ATOM 830 C C . TYR A 1 110 ? -34.555 -2.122 16.092 1.00 92.81 110 TYR A C 1
ATOM 832 O O . TYR A 1 110 ? -35.283 -3.106 16.226 1.00 92.81 110 TYR A O 1
ATOM 840 N N . ILE A 1 111 ? -35.006 -0.948 15.657 1.00 82.88 111 ILE A N 1
ATOM 841 C CA . ILE A 1 111 ? -36.313 -0.766 15.026 1.00 82.88 111 ILE A CA 1
ATOM 842 C C . ILE A 1 111 ? -36.041 -0.302 13.604 1.00 82.88 111 ILE A C 1
ATOM 844 O O . ILE A 1 111 ? -35.355 0.706 13.410 1.00 82.88 111 ILE A O 1
ATOM 848 N N . ASP A 1 112 ? -36.571 -1.026 12.624 1.00 75.19 112 ASP A N 1
ATOM 849 C CA . ASP A 1 112 ? -36.495 -0.600 11.236 1.00 75.19 112 ASP A CA 1
ATOM 850 C C . ASP A 1 112 ? -37.476 0.555 10.995 1.00 75.19 112 ASP A C 1
ATOM 852 O O . ASP A 1 112 ? -38.695 0.374 10.947 1.00 75.19 112 ASP A O 1
ATOM 856 N N . ALA A 1 113 ? -36.924 1.760 10.836 1.00 70.50 113 ALA A N 1
ATOM 857 C CA . ALA A 1 113 ? -37.686 2.977 10.582 1.00 70.50 113 ALA A CA 1
ATOM 858 C C . ALA A 1 113 ? -38.440 2.964 9.236 1.00 70.50 113 ALA A C 1
ATOM 860 O O . ALA A 1 113 ? -39.319 3.800 9.030 1.00 70.50 113 ALA A O 1
ATOM 861 N N . THR A 1 114 ? -38.113 2.042 8.324 1.00 69.75 114 THR A N 1
ATOM 862 C CA . THR A 1 114 ? -38.779 1.900 7.019 1.00 69.75 114 THR A CA 1
ATOM 863 C C . THR A 1 114 ? -40.066 1.079 7.096 1.00 69.75 114 THR A C 1
ATOM 865 O O . THR A 1 114 ? -40.928 1.180 6.218 1.00 69.75 114 THR A O 1
ATOM 868 N N . THR A 1 115 ? -40.239 0.303 8.167 1.00 65.56 115 THR A N 1
ATOM 869 C CA . THR A 1 115 ? -41.420 -0.534 8.370 1.00 65.56 115 THR A CA 1
ATOM 870 C C . THR A 1 115 ? -42.483 0.209 9.180 1.00 65.56 115 THR A C 1
ATOM 872 O O . THR A 1 115 ? -42.197 0.934 10.133 1.00 65.56 115 THR A O 1
ATOM 875 N N . LYS A 1 116 ? -43.756 0.059 8.789 1.00 65.38 116 LYS A N 1
ATOM 876 C CA . LYS A 1 116 ? -44.885 0.634 9.548 1.00 65.38 116 LYS A CA 1
ATOM 877 C C . LYS A 1 116 ? -45.071 -0.053 10.904 1.00 65.38 116 LYS A C 1
ATOM 879 O O . LYS A 1 116 ? -45.588 0.566 11.834 1.00 65.38 116 LYS A O 1
ATOM 884 N N . ASP A 1 117 ? -44.629 -1.302 11.008 1.00 65.06 117 ASP A N 1
ATOM 885 C CA . ASP A 1 117 ? -44.617 -2.064 12.245 1.00 65.06 117 ASP A CA 1
ATOM 886 C C . ASP A 1 117 ? -43.362 -1.743 13.051 1.00 65.06 117 ASP A C 1
ATOM 888 O O . ASP A 1 117 ? -42.254 -2.122 12.698 1.00 65.06 117 ASP A O 1
ATOM 892 N N . LYS A 1 118 ? -43.534 -1.083 14.199 1.00 69.69 118 LYS A N 1
ATOM 893 C CA . LYS A 1 118 ? -42.437 -0.756 15.127 1.00 69.69 118 LYS A CA 1
ATOM 894 C C . LYS A 1 118 ? -41.956 -1.979 15.923 1.00 69.69 118 LYS A C 1
ATOM 896 O O . LYS A 1 118 ? -41.671 -1.868 17.119 1.00 69.69 118 LYS A O 1
ATOM 901 N N . HIS A 1 119 ? -41.931 -3.158 15.305 1.00 77.94 119 HIS A N 1
ATOM 902 C CA . HIS A 1 119 ? -41.431 -4.364 15.945 1.00 77.94 119 HIS A CA 1
ATOM 903 C C . HIS A 1 119 ? -39.926 -4.225 16.186 1.00 77.94 119 HIS A C 1
ATOM 905 O O . HIS A 1 119 ? -39.157 -3.867 15.300 1.00 77.94 119 HIS A O 1
ATOM 911 N N . LYS A 1 120 ? -39.514 -4.476 17.431 1.00 84.44 120 LYS A N 1
ATOM 912 C CA . LYS A 1 120 ? -38.107 -4.448 17.821 1.00 84.44 120 LYS A CA 1
ATOM 913 C C . LYS A 1 120 ? -37.464 -5.769 17.417 1.00 84.44 120 LYS A C 1
ATOM 915 O O . LYS A 1 120 ? -37.725 -6.803 18.034 1.00 84.44 120 LYS A O 1
ATOM 920 N N . GLU A 1 121 ? -36.638 -5.721 16.384 1.00 90.62 121 GLU A N 1
ATOM 921 C CA . GLU A 1 121 ? -35.829 -6.848 15.938 1.00 90.62 121 GLU A CA 1
ATOM 922 C C . GLU A 1 121 ? -34.576 -6.986 16.805 1.00 90.62 121 GLU A C 1
ATOM 924 O O . GLU A 1 121 ? -34.148 -6.040 17.479 1.00 90.62 121 GLU A O 1
ATOM 929 N N . ARG A 1 122 ? -33.995 -8.191 16.828 1.00 93.06 122 ARG A N 1
ATOM 930 C CA . ARG A 1 122 ? -32.765 -8.455 17.577 1.00 93.06 122 ARG A CA 1
ATOM 931 C C . ARG A 1 122 ? -31.869 -9.473 16.891 1.00 93.06 122 ARG A C 1
ATOM 933 O O . ARG A 1 122 ? -32.346 -10.484 16.380 1.00 93.06 122 ARG A O 1
ATOM 940 N N . GLN A 1 123 ? -30.569 -9.259 17.018 1.00 93.56 123 GLN A N 1
ATOM 941 C CA . GLN A 1 123 ? -29.530 -10.248 16.761 1.00 93.56 123 GLN A CA 1
ATOM 942 C C . GLN A 1 123 ? -28.693 -10.466 18.018 1.00 93.56 123 GLN A C 1
ATOM 944 O O . GLN A 1 123 ? -28.645 -9.615 18.909 1.00 93.56 123 GLN A O 1
ATOM 949 N N . THR A 1 124 ? -28.052 -11.628 18.118 1.00 93.38 124 THR A N 1
ATOM 950 C CA . THR A 1 124 ? -27.203 -11.959 19.265 1.0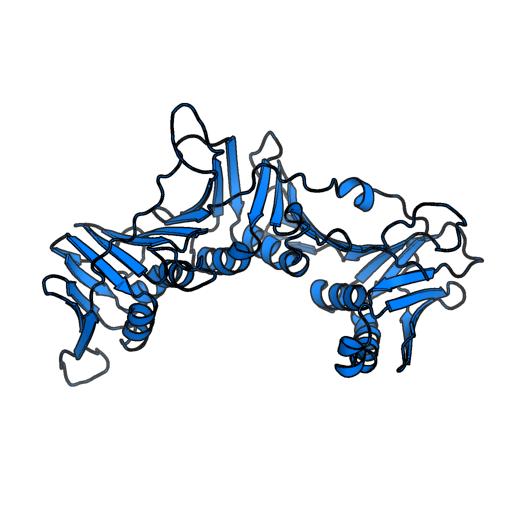0 93.38 124 THR A CA 1
ATOM 951 C C . THR A 1 124 ? -25.868 -12.514 18.815 1.00 93.38 124 THR A C 1
ATOM 953 O O . THR A 1 124 ? -25.841 -13.399 17.963 1.00 93.38 124 THR A O 1
ATOM 956 N N . ILE A 1 125 ? -24.791 -12.068 19.453 1.00 94.62 125 ILE A N 1
ATOM 957 C CA . ILE A 1 125 ? -23.429 -12.551 19.227 1.00 94.62 125 ILE A CA 1
ATOM 958 C C . ILE A 1 125 ? -22.911 -13.131 20.542 1.00 94.62 125 ILE A C 1
ATOM 960 O O . ILE A 1 125 ? -23.096 -12.541 21.607 1.00 94.62 125 ILE A O 1
ATOM 964 N N . VAL A 1 126 ? -22.306 -14.314 20.480 1.00 93.06 126 VAL A N 1
ATOM 965 C CA . VAL A 1 126 ? -21.700 -14.957 21.652 1.00 93.06 126 VAL A CA 1
ATOM 966 C C . VAL A 1 126 ? -20.385 -14.255 21.984 1.00 93.06 126 VAL A C 1
ATOM 968 O O . VAL A 1 126 ? -19.671 -13.822 21.079 1.00 93.06 126 VAL A O 1
ATOM 971 N N . PHE A 1 127 ? -20.104 -14.096 23.274 1.00 92.44 127 PHE A N 1
ATOM 972 C CA . PHE A 1 127 ? -18.831 -13.544 23.716 1.00 92.44 127 PHE A CA 1
ATOM 973 C C . PHE A 1 127 ? -17.695 -14.544 23.586 1.00 92.44 127 PHE A C 1
ATOM 975 O O . PHE A 1 127 ? -17.895 -15.751 23.679 1.00 92.44 127 PHE A O 1
ATOM 982 N N . GLU A 1 128 ? -16.501 -13.991 23.455 1.00 92.19 128 GLU A N 1
ATOM 983 C CA . GLU A 1 128 ? -15.251 -14.701 23.660 1.00 92.19 128 GLU A CA 1
ATOM 984 C C . GLU A 1 128 ? -14.763 -14.440 25.089 1.00 92.19 128 GLU A C 1
ATOM 986 O O . GLU A 1 128 ? -14.818 -13.305 25.573 1.00 92.19 128 GLU A O 1
ATOM 991 N N . ASP A 1 129 ? -14.270 -15.483 25.756 1.00 83.12 129 ASP A N 1
ATOM 992 C CA . ASP A 1 129 ? -13.794 -15.389 27.143 1.00 83.12 129 ASP A CA 1
ATOM 993 C C . ASP A 1 129 ? -12.495 -14.573 27.259 1.00 83.12 129 ASP A C 1
ATOM 995 O O . ASP A 1 129 ? -12.199 -13.971 28.294 1.00 83.12 129 ASP A O 1
ATOM 999 N N . GLU A 1 130 ? -11.709 -14.538 26.183 1.00 88.94 130 GLU A N 1
ATOM 1000 C CA . GLU A 1 130 ? -10.405 -13.890 26.155 1.00 88.94 130 GLU A CA 1
ATOM 1001 C C . GLU A 1 130 ? -10.480 -12.470 25.602 1.00 88.94 130 GLU A C 1
ATOM 1003 O O . GLU A 1 130 ? -11.004 -12.214 24.521 1.00 88.94 130 GLU A O 1
ATOM 1008 N N . GLU A 1 131 ? -9.886 -11.532 26.330 1.00 92.62 131 GLU A N 1
ATOM 1009 C CA . GLU A 1 131 ? -9.717 -10.153 25.886 1.00 92.62 131 GLU A CA 1
ATOM 1010 C C . GLU A 1 131 ? -8.550 -10.009 24.905 1.00 92.62 131 GLU A C 1
ATOM 1012 O O . GLU A 1 131 ? -7.428 -10.444 25.181 1.00 92.62 131 GLU A O 1
ATOM 1017 N N . VAL A 1 132 ? -8.795 -9.310 23.793 1.00 93.50 132 VAL A N 1
ATOM 1018 C CA . VAL A 1 132 ? -7.735 -8.828 22.909 1.00 93.50 132 VAL A CA 1
ATOM 1019 C C . VAL A 1 132 ? -7.034 -7.673 23.607 1.00 93.50 132 VAL A C 1
ATOM 1021 O O . VAL A 1 132 ? -7.625 -6.621 23.849 1.00 93.50 132 VAL A O 1
ATOM 1024 N N . LYS A 1 133 ? -5.754 -7.856 23.930 1.00 90.75 133 LYS A N 1
ATOM 1025 C CA . LYS A 1 133 ? -4.953 -6.807 24.561 1.00 90.75 133 LYS A CA 1
ATOM 1026 C C . LYS A 1 133 ? -4.270 -5.962 23.485 1.00 90.75 133 LYS A C 1
ATOM 1028 O O . LYS A 1 133 ? -3.568 -6.531 22.644 1.00 90.75 133 LYS A O 1
ATOM 1033 N N . PRO A 1 134 ? -4.421 -4.626 23.503 1.00 89.38 134 PRO A N 1
ATOM 1034 C CA . PRO A 1 134 ? -3.650 -3.775 22.612 1.00 89.38 134 PRO A CA 1
ATOM 1035 C C . PRO A 1 134 ? -2.155 -3.873 22.957 1.00 89.38 134 PRO A C 1
ATOM 1037 O O . PRO A 1 134 ? -1.802 -4.067 24.128 1.00 89.38 134 PRO A O 1
ATOM 1040 N N . PRO A 1 135 ? -1.257 -3.726 21.969 1.00 90.62 135 PRO A N 1
ATOM 1041 C CA . PRO A 1 135 ? 0.165 -3.657 22.255 1.00 90.62 135 PRO A CA 1
ATOM 1042 C C . PRO A 1 135 ? 0.470 -2.394 23.068 1.00 90.62 135 PRO A C 1
ATOM 1044 O O . PRO A 1 135 ? -0.181 -1.357 22.929 1.00 90.62 135 PRO A O 1
ATOM 1047 N N . VAL A 1 136 ? 1.490 -2.470 23.923 1.00 90.62 136 VAL A N 1
ATOM 1048 C CA . VAL A 1 136 ? 1.969 -1.291 24.651 1.00 90.62 136 VAL A CA 1
ATOM 1049 C C . VAL A 1 136 ? 2.630 -0.349 23.653 1.00 90.62 136 VAL A C 1
ATOM 1051 O O . VAL A 1 136 ? 3.630 -0.718 23.038 1.00 90.62 136 VAL A O 1
ATOM 1054 N N . LEU A 1 137 ? 2.086 0.860 23.516 1.00 91.00 137 LEU A N 1
ATOM 1055 C CA . LEU A 1 137 ? 2.632 1.874 22.621 1.00 91.00 137 LEU A CA 1
ATOM 1056 C C . LEU A 1 137 ? 3.960 2.417 23.156 1.00 91.00 137 LEU A C 1
ATOM 1058 O O . LEU A 1 137 ? 4.107 2.727 24.349 1.00 91.00 137 LEU A O 1
ATOM 1062 N N . ALA A 1 138 ? 4.930 2.562 22.259 1.00 90.00 138 ALA A N 1
ATOM 1063 C CA . ALA A 1 138 ? 6.163 3.269 22.559 1.00 90.00 138 ALA A CA 1
ATOM 1064 C C . ALA A 1 138 ? 5.887 4.745 22.897 1.00 90.00 138 ALA A C 1
ATOM 1066 O O . ALA A 1 138 ? 4.965 5.363 22.372 1.00 90.00 138 ALA A O 1
ATOM 1067 N N . LYS A 1 139 ? 6.701 5.319 23.792 1.00 88.50 139 LYS A N 1
ATOM 1068 C CA . LYS A 1 139 ? 6.611 6.745 24.175 1.00 88.50 139 LYS A CA 1
ATOM 1069 C C . LYS A 1 139 ? 7.737 7.599 23.598 1.00 88.50 139 LYS A C 1
ATOM 1071 O O . LYS A 1 139 ? 7.736 8.813 23.768 1.00 88.50 139 LYS A O 1
ATOM 1076 N N . LYS A 1 140 ? 8.741 6.961 22.997 1.00 89.69 140 LYS A N 1
ATOM 1077 C CA . LYS A 1 140 ? 9.907 7.610 22.399 1.00 89.69 140 LYS A CA 1
ATOM 1078 C C . LYS A 1 140 ? 10.085 7.070 20.993 1.00 89.69 140 LYS A C 1
ATOM 1080 O O . LYS A 1 140 ? 10.071 5.855 20.806 1.00 89.69 140 LYS A O 1
ATOM 1085 N N . PHE A 1 141 ? 10.303 7.976 20.053 1.00 91.31 141 PHE A N 1
ATOM 1086 C CA . PHE A 1 141 ? 10.401 7.664 18.637 1.00 91.31 141 PHE A CA 1
ATOM 1087 C C . PHE A 1 141 ? 11.776 8.062 18.119 1.00 91.31 141 PHE A C 1
ATOM 1089 O O . PHE A 1 141 ? 12.329 9.087 18.517 1.00 91.31 141 PHE A O 1
ATOM 1096 N N . LYS A 1 142 ? 12.347 7.205 17.271 1.00 91.19 142 LYS A N 1
ATOM 1097 C CA . LYS A 1 142 ? 13.592 7.495 16.554 1.00 91.19 142 LYS A CA 1
ATOM 1098 C C . LYS A 1 142 ? 13.311 8.339 15.313 1.00 91.19 142 LYS A C 1
ATOM 1100 O O . LYS A 1 142 ? 14.144 9.156 14.946 1.00 91.19 142 LYS A O 1
ATOM 1105 N N . GLN A 1 143 ? 12.170 8.099 14.676 1.00 92.56 143 GLN A N 1
ATOM 1106 C CA . GLN A 1 143 ? 11.743 8.762 13.450 1.00 92.56 143 GLN A CA 1
ATOM 1107 C C . GLN A 1 143 ? 10.269 9.128 13.585 1.00 92.56 143 GLN A C 1
ATOM 1109 O O . GLN A 1 143 ? 9.491 8.350 14.143 1.00 92.56 143 GLN A O 1
ATOM 1114 N N . GLU A 1 144 ? 9.896 10.287 13.061 1.00 93.44 144 GLU A N 1
ATOM 1115 C CA . GLU A 1 144 ? 8.526 10.788 13.059 1.00 93.44 144 GLU A CA 1
ATOM 1116 C C . GLU A 1 144 ? 8.335 11.694 11.845 1.00 93.44 144 GLU A C 1
ATOM 1118 O O . GLU A 1 144 ? 9.162 12.564 11.575 1.00 93.44 144 GLU A O 1
ATOM 1123 N N . VAL A 1 145 ? 7.258 11.470 11.099 1.00 94.44 145 VAL A N 1
ATOM 1124 C CA . VAL A 1 145 ? 6.892 12.285 9.941 1.00 94.44 145 VAL A CA 1
ATOM 1125 C C . VAL A 1 145 ? 5.386 12.470 9.870 1.00 94.44 145 VAL A C 1
ATOM 1127 O O . VAL A 1 145 ? 4.626 11.624 10.338 1.00 94.44 145 VAL A O 1
ATOM 1130 N N . LYS A 1 146 ? 4.954 13.574 9.266 1.00 93.75 146 LYS A N 1
ATOM 1131 C CA . LYS A 1 146 ? 3.569 13.821 8.878 1.00 93.75 146 LYS A CA 1
ATOM 1132 C C . LYS A 1 146 ? 3.508 13.960 7.357 1.00 93.75 146 LYS A C 1
ATOM 1134 O O . LYS A 1 146 ? 4.312 14.685 6.784 1.00 93.75 146 LYS A O 1
ATOM 1139 N N . ILE A 1 147 ? 2.586 13.256 6.709 1.00 93.38 147 ILE A N 1
ATOM 1140 C CA . ILE A 1 147 ? 2.433 13.253 5.248 1.00 93.38 147 ILE A CA 1
ATOM 1141 C C . ILE A 1 147 ? 0.952 13.239 4.874 1.00 93.38 147 ILE A C 1
ATOM 1143 O O . ILE A 1 147 ? 0.130 12.661 5.587 1.00 93.38 147 ILE A O 1
ATOM 1147 N N . ASN A 1 148 ? 0.617 13.839 3.731 1.00 94.00 148 ASN A N 1
ATOM 1148 C CA . ASN A 1 148 ? -0.707 13.707 3.139 1.00 94.00 148 ASN A CA 1
ATOM 1149 C C . ASN A 1 148 ? -1.067 12.222 2.940 1.00 94.00 148 ASN A C 1
ATOM 1151 O O . ASN A 1 148 ? -0.340 11.457 2.304 1.00 94.00 148 ASN A O 1
ATOM 1155 N N . ARG A 1 149 ? -2.221 11.821 3.466 1.00 95.50 149 ARG A N 1
ATOM 1156 C CA . ARG A 1 149 ? -2.710 10.442 3.483 1.00 95.50 149 ARG A CA 1
ATOM 1157 C C . ARG A 1 149 ? -2.863 9.856 2.086 1.00 95.50 149 ARG A C 1
ATOM 1159 O O . ARG A 1 149 ? -2.454 8.723 1.853 1.00 95.50 149 ARG A O 1
ATOM 1166 N N . GLU A 1 150 ? -3.457 10.606 1.161 1.00 94.88 150 GLU A N 1
ATOM 1167 C CA . GLU A 1 150 ? -3.677 10.128 -0.207 1.00 94.88 150 GLU A CA 1
ATOM 1168 C C . GLU A 1 150 ? -2.360 9.954 -0.957 1.00 94.88 150 GLU A C 1
ATOM 1170 O O . GLU A 1 150 ? -2.205 8.977 -1.682 1.00 94.88 150 GLU A O 1
ATOM 1175 N N . MET A 1 151 ? -1.403 10.866 -0.756 1.00 94.88 151 MET A N 1
ATOM 1176 C CA . MET A 1 151 ? -0.048 10.735 -1.294 1.00 94.88 151 MET A CA 1
ATOM 1177 C C . MET A 1 151 ? 0.625 9.467 -0.762 1.00 94.88 151 MET A C 1
ATOM 1179 O O . MET A 1 151 ? 1.170 8.691 -1.542 1.00 94.88 151 MET A O 1
ATOM 1183 N N . PHE A 1 152 ? 0.534 9.221 0.548 1.00 96.56 152 PHE A N 1
ATOM 1184 C CA . PHE A 1 152 ? 1.101 8.028 1.169 1.00 96.56 152 PHE A CA 1
ATOM 1185 C C . PHE A 1 152 ? 0.462 6.738 0.631 1.00 96.56 152 PHE A C 1
ATOM 1187 O O . PHE A 1 152 ? 1.163 5.859 0.140 1.00 96.56 152 PHE A O 1
ATOM 1194 N N . ILE A 1 153 ? -0.872 6.646 0.625 1.00 97.69 153 ILE A N 1
ATOM 1195 C CA . ILE A 1 153 ? -1.606 5.492 0.077 1.00 97.69 153 ILE A CA 1
ATOM 1196 C C . ILE A 1 153 ? -1.329 5.300 -1.423 1.00 97.69 153 ILE A C 1
ATOM 1198 O O . ILE A 1 153 ? -1.205 4.165 -1.893 1.00 97.69 153 ILE A O 1
ATOM 1202 N N . GLY A 1 154 ? -1.268 6.393 -2.184 1.00 96.25 154 GLY A N 1
ATOM 1203 C CA . GLY A 1 154 ? -0.973 6.387 -3.614 1.00 96.25 154 GLY A CA 1
ATOM 1204 C C . GLY A 1 154 ? 0.422 5.842 -3.894 1.00 96.25 154 GLY A C 1
ATOM 1205 O O . GLY A 1 154 ? 0.561 4.944 -4.725 1.00 96.25 154 GLY A O 1
ATOM 1206 N N . GLY A 1 155 ? 1.421 6.306 -3.139 1.00 97.00 155 GLY A N 1
ATOM 1207 C CA . GLY A 1 155 ? 2.794 5.816 -3.201 1.00 97.00 155 GLY A CA 1
ATOM 1208 C C . GLY A 1 155 ? 2.897 4.319 -2.937 1.00 97.00 155 GLY A C 1
ATOM 1209 O O . GLY A 1 155 ? 3.410 3.592 -3.791 1.00 97.00 155 GLY A O 1
ATOM 1210 N N . LEU A 1 156 ? 2.283 3.849 -1.844 1.00 97.62 156 LEU A N 1
ATOM 1211 C CA . LEU A 1 156 ? 2.221 2.422 -1.515 1.00 97.62 156 LEU A CA 1
ATOM 1212 C C . LEU A 1 156 ? 1.600 1.592 -2.646 1.00 97.62 156 LEU A C 1
ATOM 1214 O O . LEU A 1 156 ? 2.171 0.618 -3.139 1.00 97.62 156 LEU A O 1
ATOM 1218 N N . ASN A 1 157 ? 0.424 1.998 -3.132 1.00 96.94 157 ASN A N 1
ATOM 1219 C CA . ASN A 1 157 ? -0.243 1.289 -4.225 1.00 96.94 157 ASN A CA 1
ATOM 1220 C C . ASN A 1 157 ? 0.571 1.276 -5.520 1.00 96.94 157 ASN A C 1
ATOM 1222 O O . ASN A 1 157 ? 0.476 0.311 -6.283 1.00 96.94 157 ASN A O 1
ATOM 1226 N N . LYS A 1 158 ? 1.347 2.331 -5.780 1.00 96.56 158 LYS A N 1
ATOM 1227 C CA . LYS A 1 158 ? 2.088 2.485 -7.029 1.00 96.56 158 LYS A CA 1
ATOM 1228 C C . LYS A 1 158 ? 3.251 1.506 -7.139 1.00 96.56 158 LYS A C 1
ATOM 1230 O O . LYS A 1 158 ? 3.533 1.060 -8.248 1.00 96.56 158 LYS A O 1
ATOM 1235 N N . VAL A 1 159 ? 3.898 1.148 -6.028 1.00 97.62 159 VAL A N 1
ATOM 1236 C CA . VAL A 1 159 ? 5.088 0.280 -6.044 1.00 97.62 159 VAL A CA 1
ATOM 1237 C C . VAL A 1 159 ? 4.846 -1.124 -5.486 1.00 97.62 159 VAL A C 1
ATOM 1239 O O . VAL A 1 159 ? 5.623 -2.024 -5.802 1.00 97.62 159 VAL A O 1
ATOM 1242 N N . LYS A 1 160 ? 3.757 -1.379 -4.740 1.00 95.94 160 LYS A N 1
ATOM 1243 C CA . LYS A 1 160 ? 3.532 -2.670 -4.053 1.00 95.94 160 LYS A CA 1
ATOM 1244 C C . LYS A 1 160 ? 3.583 -3.921 -4.939 1.00 95.94 160 LYS A C 1
ATOM 1246 O O . LYS A 1 160 ? 3.900 -5.010 -4.458 1.00 95.94 160 LYS A O 1
ATOM 1251 N N . PHE A 1 161 ? 3.291 -3.793 -6.236 1.00 94.25 161 PHE A N 1
ATOM 1252 C CA . PHE A 1 161 ? 3.386 -4.906 -7.190 1.00 94.25 161 PHE A CA 1
ATOM 1253 C C . PHE A 1 161 ? 4.828 -5.432 -7.340 1.00 94.25 161 PHE A C 1
ATOM 1255 O O . PHE A 1 161 ? 5.033 -6.561 -7.794 1.00 94.25 161 PHE A O 1
ATOM 1262 N N . ALA A 1 162 ? 5.831 -4.626 -6.970 1.00 95.44 162 ALA A N 1
ATOM 1263 C CA . ALA A 1 162 ? 7.249 -4.952 -7.058 1.00 95.44 162 ALA A CA 1
ATOM 1264 C C . ALA A 1 162 ? 7.850 -5.616 -5.821 1.00 95.44 162 ALA A C 1
ATOM 1266 O O . ALA A 1 162 ? 8.976 -6.102 -5.902 1.00 95.44 162 ALA A O 1
ATOM 1267 N N . ILE A 1 163 ? 7.106 -5.706 -4.716 1.00 94.31 163 ILE A N 1
ATOM 1268 C CA . ILE A 1 163 ? 7.610 -6.308 -3.477 1.00 94.31 163 ILE A CA 1
ATOM 1269 C C . ILE A 1 163 ? 7.947 -7.790 -3.706 1.00 94.31 163 ILE A C 1
ATOM 1271 O O . ILE A 1 163 ? 7.196 -8.525 -4.357 1.00 94.31 163 ILE A O 1
ATOM 1275 N N . GLY A 1 164 ? 9.081 -8.229 -3.158 1.00 89.44 164 GLY A N 1
ATOM 1276 C CA . GLY A 1 164 ? 9.543 -9.611 -3.187 1.00 89.44 164 GLY A CA 1
ATOM 1277 C C . GLY A 1 164 ? 8.606 -10.598 -2.496 1.00 89.44 164 GLY A C 1
ATOM 1278 O O . GLY A 1 164 ? 7.813 -10.255 -1.622 1.00 89.44 164 GLY A O 1
ATOM 1279 N N . TRP A 1 165 ? 8.726 -11.862 -2.897 1.00 83.12 165 TRP A N 1
ATOM 1280 C CA . TRP A 1 165 ? 7.935 -12.982 -2.367 1.00 83.12 165 TRP A CA 1
ATOM 1281 C C . TRP A 1 165 ? 8.807 -14.069 -1.730 1.00 83.12 165 TRP A C 1
ATOM 1283 O O . TRP A 1 165 ? 8.299 -14.970 -1.067 1.00 83.12 165 TRP A O 1
ATOM 1293 N N . ALA A 1 166 ? 10.124 -14.003 -1.942 1.00 73.19 166 ALA A N 1
ATOM 1294 C CA . ALA A 1 166 ? 11.056 -15.024 -1.501 1.00 73.19 166 ALA A CA 1
ATOM 1295 C C . ALA A 1 166 ? 11.478 -14.780 -0.048 1.00 73.19 166 ALA A C 1
ATOM 1297 O O . ALA A 1 166 ? 12.224 -13.846 0.239 1.00 73.19 166 ALA A O 1
ATOM 1298 N N . GLN A 1 167 ? 11.071 -15.679 0.853 1.00 66.38 167 GLN A N 1
ATOM 1299 C CA . GLN A 1 167 ? 11.486 -15.657 2.263 1.00 66.38 167 GLN A CA 1
ATOM 1300 C C . GLN A 1 167 ? 13.008 -15.767 2.448 1.00 66.38 167 GLN A C 1
ATOM 1302 O O . GLN A 1 167 ? 13.533 -15.375 3.483 1.00 66.38 167 GLN A O 1
ATOM 1307 N N . THR A 1 168 ? 13.732 -16.265 1.440 1.00 73.81 168 THR A N 1
ATOM 1308 C CA . THR A 1 168 ? 15.201 -16.333 1.430 1.00 73.81 168 THR A CA 1
ATOM 1309 C C . THR A 1 168 ? 15.873 -14.967 1.258 1.00 73.81 168 THR A C 1
ATOM 1311 O O . THR A 1 168 ? 17.068 -14.845 1.519 1.00 73.81 168 THR A O 1
ATOM 1314 N N . MET A 1 169 ? 15.128 -13.934 0.849 1.00 82.00 169 MET A N 1
ATOM 1315 C CA . MET A 1 169 ? 15.592 -12.546 0.757 1.00 82.00 169 MET A CA 1
ATOM 1316 C C . MET A 1 169 ? 14.622 -11.621 1.513 1.00 82.00 169 MET A C 1
ATOM 1318 O O . MET A 1 169 ? 13.904 -10.832 0.895 1.00 82.00 169 MET A O 1
ATOM 1322 N N . PRO A 1 170 ? 14.575 -11.706 2.857 1.00 82.44 170 PRO A N 1
ATOM 1323 C CA . PRO A 1 170 ? 13.574 -11.009 3.671 1.00 82.44 170 PRO A CA 1
ATOM 1324 C C . PRO A 1 170 ? 13.646 -9.480 3.547 1.00 82.44 170 PRO A C 1
ATOM 1326 O O . PRO A 1 170 ? 12.625 -8.807 3.635 1.00 82.44 170 PRO A O 1
ATOM 1329 N N . TYR A 1 171 ? 14.820 -8.929 3.227 1.00 87.31 171 TYR A N 1
ATOM 1330 C CA . TYR A 1 171 ? 15.019 -7.500 2.960 1.00 87.31 171 TYR A CA 1
ATOM 1331 C C . TYR A 1 171 ? 14.275 -6.985 1.712 1.00 87.31 171 TYR A C 1
ATOM 1333 O O . TYR A 1 171 ? 14.147 -5.777 1.546 1.00 87.31 171 TYR A O 1
ATOM 1341 N N . TYR A 1 172 ? 13.752 -7.873 0.856 1.00 91.56 172 TYR A N 1
ATOM 1342 C CA . TYR A 1 172 ? 12.853 -7.534 -0.255 1.00 91.56 172 TYR A CA 1
ATOM 1343 C C . TYR A 1 172 ? 11.371 -7.768 0.053 1.00 91.56 172 TYR A C 1
ATOM 1345 O O . TYR A 1 172 ? 10.517 -7.432 -0.764 1.00 91.56 172 TYR A O 1
ATOM 1353 N N . MET A 1 173 ? 11.034 -8.314 1.225 1.00 93.19 173 MET A N 1
ATOM 1354 C CA . MET A 1 173 ? 9.648 -8.487 1.684 1.00 93.19 173 MET A CA 1
ATOM 1355 C C . MET A 1 173 ? 9.111 -7.239 2.400 1.00 93.19 173 MET A C 1
ATOM 1357 O O . MET A 1 173 ? 8.240 -7.325 3.270 1.00 93.19 173 MET A O 1
ATOM 1361 N N . VAL A 1 174 ? 9.628 -6.073 2.024 1.00 94.69 174 VAL A N 1
ATOM 1362 C CA . VAL A 1 174 ? 9.203 -4.774 2.530 1.00 94.69 174 VAL A CA 1
ATOM 1363 C C . VAL A 1 174 ? 9.041 -3.788 1.391 1.00 94.69 174 VAL A C 1
ATOM 1365 O O . VAL A 1 174 ? 9.644 -3.928 0.326 1.00 94.69 174 VAL A O 1
ATOM 1368 N N . GLU A 1 175 ? 8.247 -2.766 1.653 1.00 96.19 175 GLU A N 1
ATOM 1369 C CA . GLU A 1 175 ? 8.256 -1.536 0.889 1.00 96.19 175 GLU A CA 1
ATOM 1370 C C . GLU A 1 175 ? 9.066 -0.471 1.636 1.00 96.19 175 GLU A C 1
ATOM 1372 O O . GLU A 1 175 ? 8.893 -0.270 2.840 1.00 96.19 175 GLU A O 1
ATOM 1377 N N . LEU A 1 176 ? 9.968 0.186 0.916 1.00 96.69 176 LEU A N 1
ATOM 1378 C CA . LEU A 1 176 ? 10.758 1.313 1.384 1.00 96.69 176 LEU A CA 1
ATOM 1379 C C . LEU A 1 176 ? 9.957 2.604 1.205 1.00 96.69 176 LEU A C 1
ATOM 1381 O O . LEU A 1 176 ? 9.536 2.923 0.096 1.00 96.69 176 LEU A O 1
ATOM 1385 N N . PHE A 1 177 ? 9.834 3.372 2.282 1.00 97.56 177 PHE A N 1
ATOM 1386 C CA . PHE A 1 177 ? 9.367 4.750 2.251 1.00 97.56 177 PHE A CA 1
ATOM 1387 C C . PHE A 1 177 ? 10.446 5.663 2.825 1.00 97.56 177 PHE A C 1
ATOM 1389 O O . PHE A 1 177 ? 10.852 5.515 3.978 1.00 97.56 177 PHE A O 1
ATOM 1396 N N . GLU A 1 178 ? 10.908 6.611 2.023 1.00 96.50 178 GLU A N 1
ATOM 1397 C CA . GLU A 1 178 ? 11.858 7.633 2.439 1.00 96.50 178 GLU A CA 1
ATOM 1398 C C . GLU A 1 178 ? 11.239 9.009 2.270 1.00 96.50 178 GLU A C 1
ATOM 1400 O O . GLU A 1 178 ? 10.504 9.256 1.317 1.00 96.50 178 GLU A O 1
ATOM 1405 N N . ILE A 1 179 ? 11.539 9.918 3.187 1.00 96.00 179 ILE A N 1
ATOM 1406 C CA . ILE A 1 179 ? 10.984 11.264 3.141 1.00 96.00 179 ILE A CA 1
ATOM 1407 C C . ILE A 1 179 ? 11.947 12.269 3.761 1.00 96.00 179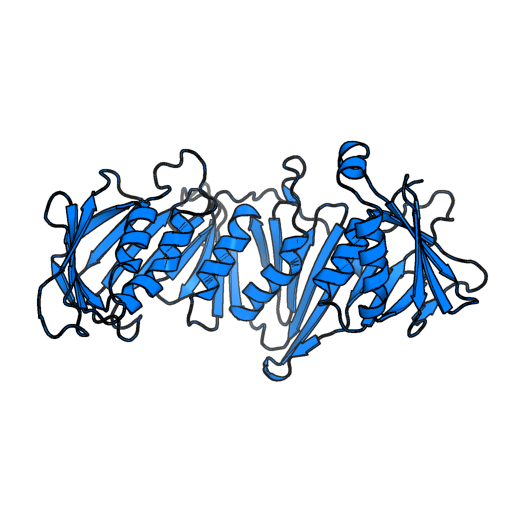 ILE A C 1
ATOM 1409 O O . ILE A 1 179 ? 12.540 12.029 4.814 1.00 96.00 179 ILE A O 1
ATOM 1413 N N . GLU A 1 180 ? 12.104 13.392 3.080 1.00 94.69 180 GLU A N 1
ATOM 1414 C CA . GLU A 1 180 ? 12.892 14.553 3.480 1.00 94.69 180 GLU A CA 1
ATOM 1415 C C . GLU A 1 180 ? 12.197 15.830 2.984 1.00 94.69 180 GLU A C 1
ATOM 1417 O O . GLU A 1 180 ? 11.156 15.767 2.326 1.00 94.69 180 GLU A O 1
ATOM 1422 N N . GLU A 1 181 ? 12.732 17.002 3.324 1.00 92.50 181 GLU A N 1
ATOM 1423 C CA . GLU A 1 181 ? 12.148 18.272 2.891 1.00 92.50 181 GLU A CA 1
ATOM 1424 C C . GLU A 1 181 ? 11.960 18.326 1.364 1.00 92.50 181 GLU A C 1
ATOM 1426 O O . GLU A 1 181 ? 12.899 18.179 0.581 1.00 92.50 181 GLU A O 1
ATOM 1431 N N . GLY A 1 182 ? 10.711 18.530 0.941 1.00 92.75 182 GLY A N 1
ATOM 1432 C CA . GLY A 1 182 ? 10.327 18.649 -0.459 1.00 92.75 182 GLY A CA 1
ATOM 1433 C C . GLY A 1 182 ? 10.296 17.342 -1.255 1.00 92.75 182 GLY A C 1
ATOM 1434 O O . GLY A 1 182 ? 9.970 17.402 -2.443 1.00 92.75 182 GLY A O 1
ATOM 1435 N N . LYS A 1 183 ? 10.631 16.185 -0.659 1.00 95.19 183 LYS A N 1
ATOM 1436 C CA . LYS A 1 183 ? 10.763 14.908 -1.381 1.00 95.19 183 LYS A CA 1
ATOM 1437 C C . LYS A 1 183 ? 10.250 13.709 -0.592 1.00 95.19 183 LYS A C 1
ATOM 1439 O O . LYS A 1 183 ? 10.620 13.497 0.559 1.00 95.19 183 LYS A O 1
ATOM 1444 N N . ALA A 1 184 ? 9.470 12.862 -1.252 1.00 96.81 184 ALA A N 1
ATOM 1445 C CA . ALA A 1 184 ? 9.085 11.542 -0.767 1.00 96.81 184 ALA A CA 1
ATOM 1446 C C . ALA A 1 184 ? 9.426 10.482 -1.817 1.00 96.81 184 ALA A C 1
ATOM 1448 O O . ALA A 1 184 ? 9.243 10.703 -3.011 1.00 96.81 184 ALA A O 1
ATOM 1449 N N . ARG A 1 185 ? 9.902 9.320 -1.380 1.00 97.56 185 ARG A N 1
ATOM 1450 C CA . ARG A 1 185 ? 10.238 8.188 -2.240 1.00 97.56 185 ARG A CA 1
ATOM 1451 C C . ARG A 1 185 ? 9.576 6.926 -1.720 1.00 97.56 185 ARG A C 1
ATOM 1453 O O . ARG A 1 185 ? 9.740 6.568 -0.558 1.00 97.56 185 ARG A O 1
ATOM 1460 N N . PHE A 1 186 ? 8.904 6.220 -2.616 1.00 98.31 186 PHE A N 1
ATOM 1461 C CA . PHE A 1 186 ? 8.388 4.874 -2.393 1.00 98.31 186 PHE A CA 1
ATOM 1462 C C . PHE A 1 186 ? 9.157 3.920 -3.288 1.00 98.31 186 PHE A C 1
ATOM 1464 O O . PHE A 1 186 ? 9.354 4.205 -4.471 1.00 98.31 186 PHE A O 1
ATOM 1471 N N . ALA A 1 187 ? 9.606 2.791 -2.753 1.00 97.88 187 ALA A N 1
ATOM 1472 C CA . ALA A 1 187 ? 10.297 1.796 -3.549 1.00 97.88 187 ALA A CA 1
ATOM 1473 C C . ALA A 1 187 ? 10.022 0.376 -3.071 1.00 97.88 187 ALA A C 1
ATOM 1475 O O . ALA A 1 187 ? 9.995 0.083 -1.881 1.00 97.88 187 ALA A O 1
ATOM 1476 N N . ALA A 1 188 ? 9.904 -0.537 -4.023 1.00 97.38 188 ALA A N 1
ATOM 1477 C CA . ALA A 1 188 ? 9.789 -1.961 -3.761 1.00 97.38 188 ALA A CA 1
ATOM 1478 C C . ALA A 1 188 ? 10.548 -2.737 -4.830 1.00 97.38 188 ALA A C 1
ATOM 1480 O O . ALA A 1 188 ? 10.686 -2.280 -5.967 1.00 97.38 188 ALA A O 1
ATOM 1481 N N . GLY A 1 189 ? 11.035 -3.921 -4.483 1.00 95.44 189 GLY A N 1
ATOM 1482 C CA . GLY A 1 189 ? 11.716 -4.763 -5.447 1.00 95.44 189 GLY A CA 1
ATOM 1483 C C . GLY A 1 189 ? 11.963 -6.174 -4.965 1.00 95.44 189 GLY A C 1
ATOM 1484 O O . GLY A 1 189 ? 11.639 -6.555 -3.846 1.00 95.44 189 GLY A O 1
ATOM 1485 N N . THR A 1 190 ? 12.568 -6.942 -5.859 1.00 92.50 190 THR A N 1
ATOM 1486 C CA . THR A 1 190 ? 12.858 -8.373 -5.694 1.00 92.50 190 THR A CA 1
ATOM 1487 C C . THR A 1 190 ? 14.353 -8.683 -5.795 1.00 92.50 190 THR A C 1
ATOM 1489 O O . THR A 1 190 ? 14.741 -9.847 -5.822 1.00 92.50 190 THR A O 1
ATOM 1492 N N . GLY A 1 191 ? 15.194 -7.656 -5.959 1.00 88.94 191 GLY A N 1
ATOM 1493 C CA . GLY A 1 191 ? 16.603 -7.789 -6.343 1.00 88.94 191 GLY A CA 1
ATOM 1494 C C . GLY A 1 191 ? 16.813 -7.923 -7.851 1.00 88.94 191 GLY A C 1
ATOM 1495 O O . GLY A 1 191 ? 17.751 -7.342 -8.388 1.00 88.94 191 GLY A O 1
ATOM 1496 N N . ALA A 1 192 ? 15.907 -8.609 -8.551 1.00 90.56 192 ALA A N 1
ATOM 1497 C CA . ALA A 1 192 ? 15.929 -8.707 -10.010 1.00 90.56 192 ALA A CA 1
ATOM 1498 C C . ALA A 1 192 ? 15.149 -7.580 -10.699 1.00 90.56 192 ALA A C 1
ATOM 1500 O O . ALA A 1 192 ? 15.425 -7.263 -11.848 1.00 90.56 192 ALA A O 1
ATOM 1501 N N . ARG A 1 193 ? 14.180 -6.969 -10.016 1.00 93.62 193 ARG A N 1
ATOM 1502 C CA . ARG A 1 193 ? 13.405 -5.822 -10.507 1.00 93.62 193 ARG A CA 1
ATOM 1503 C C . ARG A 1 193 ? 12.999 -4.903 -9.366 1.00 93.62 193 ARG A C 1
ATOM 1505 O O . ARG A 1 193 ? 12.821 -5.391 -8.248 1.00 93.62 193 ARG A O 1
ATOM 1512 N N . PHE A 1 194 ? 12.830 -3.621 -9.662 1.00 96.94 194 PHE A N 1
ATOM 1513 C CA . PHE A 1 194 ? 12.392 -2.593 -8.724 1.00 96.94 194 PHE A CA 1
ATOM 1514 C C . PHE A 1 194 ? 11.429 -1.615 -9.395 1.00 96.94 194 PHE A C 1
ATOM 1516 O O . PHE A 1 194 ? 11.554 -1.321 -10.585 1.00 96.94 194 PHE A O 1
ATOM 1523 N N . ALA A 1 195 ? 10.508 -1.089 -8.597 1.00 97.81 195 ALA A N 1
ATOM 1524 C CA . ALA A 1 195 ? 9.680 0.062 -8.915 1.00 97.81 195 ALA A CA 1
ATOM 1525 C C . ALA A 1 195 ? 9.983 1.170 -7.904 1.00 97.81 195 ALA A C 1
ATOM 1527 O O . ALA A 1 195 ? 10.111 0.893 -6.709 1.00 97.81 195 ALA A O 1
ATOM 1528 N N . VAL A 1 196 ? 10.112 2.402 -8.388 1.00 98.25 196 VAL A N 1
ATOM 1529 C CA . VAL A 1 196 ? 10.430 3.583 -7.583 1.00 98.25 196 VAL A CA 1
ATOM 1530 C C . VAL A 1 196 ? 9.500 4.715 -7.993 1.00 98.25 196 VAL A C 1
ATOM 1532 O O . VAL A 1 196 ? 9.386 5.031 -9.175 1.00 98.25 196 VAL A O 1
ATOM 1535 N N . LEU A 1 197 ? 8.835 5.323 -7.021 1.00 98.19 197 LEU A N 1
ATOM 1536 C CA . LEU A 1 197 ? 8.082 6.555 -7.192 1.00 98.19 197 LEU A CA 1
ATOM 1537 C C . LEU A 1 197 ? 8.765 7.644 -6.373 1.00 98.19 197 LEU A C 1
ATOM 1539 O O . LEU A 1 197 ? 8.746 7.579 -5.145 1.00 98.19 197 LEU A O 1
ATOM 1543 N N . ASP A 1 198 ? 9.328 8.636 -7.052 1.00 97.62 198 ASP A N 1
ATOM 1544 C CA . ASP A 1 198 ? 9.773 9.879 -6.426 1.00 97.62 198 ASP A CA 1
ATOM 1545 C C . ASP A 1 198 ? 8.647 10.919 -6.548 1.00 97.62 198 ASP A C 1
ATOM 1547 O O . ASP A 1 198 ? 8.081 11.101 -7.626 1.00 97.62 198 ASP A O 1
ATOM 1551 N N . ILE A 1 199 ? 8.317 11.603 -5.457 1.00 96.50 199 ILE A N 1
ATOM 1552 C CA . ILE A 1 199 ? 7.358 12.708 -5.408 1.00 96.50 199 ILE A CA 1
ATOM 1553 C C . ILE A 1 199 ? 8.106 13.935 -4.901 1.00 96.50 199 ILE A C 1
ATOM 1555 O O . ILE A 1 199 ? 8.642 13.920 -3.794 1.00 96.50 199 ILE A O 1
ATOM 1559 N N . GLU A 1 200 ? 8.137 14.996 -5.699 1.00 95.25 200 GLU A N 1
ATOM 1560 C CA . GLU A 1 200 ? 8.761 16.271 -5.344 1.00 95.25 200 GLU A CA 1
ATOM 1561 C C . GLU A 1 200 ? 7.676 17.344 -5.204 1.00 95.25 200 GLU A C 1
ATOM 1563 O O . GLU A 1 200 ? 6.786 17.441 -6.045 1.00 95.25 200 GLU A O 1
ATOM 1568 N N . GLY A 1 201 ? 7.712 18.156 -4.148 1.00 89.88 201 GLY A N 1
ATOM 1569 C CA . GLY A 1 201 ? 6.717 19.213 -3.967 1.00 89.88 201 GLY A CA 1
ATOM 1570 C C . GLY A 1 201 ? 6.840 19.964 -2.649 1.00 89.88 201 GLY A C 1
ATOM 1571 O O . GLY A 1 201 ? 7.262 19.418 -1.633 1.00 89.88 201 GLY A O 1
ATOM 1572 N N . LYS A 1 202 ? 6.430 21.236 -2.652 1.00 79.50 202 LYS A N 1
ATOM 1573 C CA . LYS A 1 202 ? 6.555 22.125 -1.481 1.00 79.50 202 LYS A CA 1
ATOM 1574 C C . LYS A 1 202 ? 5.658 21.726 -0.310 1.00 79.50 202 LYS A C 1
ATOM 1576 O O . LYS A 1 202 ? 5.942 22.114 0.811 1.00 79.50 202 LYS A O 1
ATOM 1581 N N . CYS A 1 203 ? 4.605 20.944 -0.555 1.00 74.38 203 CYS A N 1
ATOM 1582 C CA . CYS A 1 203 ? 3.698 20.457 0.486 1.00 74.38 203 CYS A CA 1
ATOM 1583 C C . CYS A 1 203 ? 4.307 19.356 1.376 1.00 74.38 203 CYS A C 1
ATOM 1585 O O . CYS A 1 203 ? 3.651 18.892 2.306 1.00 74.38 203 CYS A O 1
ATOM 1587 N N . ILE A 1 204 ? 5.531 18.904 1.083 1.00 81.62 204 ILE A N 1
ATOM 1588 C CA . ILE A 1 204 ? 6.288 17.946 1.894 1.00 81.62 204 ILE A CA 1
ATOM 1589 C C . ILE A 1 204 ? 7.195 18.752 2.836 1.00 81.62 204 ILE A C 1
ATOM 1591 O O . ILE A 1 204 ? 8.387 18.931 2.589 1.00 81.62 204 ILE A O 1
ATOM 1595 N N . GLU A 1 205 ? 6.603 19.324 3.883 1.00 73.38 205 GLU A N 1
ATOM 1596 C CA . GLU A 1 205 ? 7.289 20.250 4.789 1.00 73.38 205 GLU A CA 1
ATOM 1597 C C . GLU A 1 205 ? 7.939 19.541 5.992 1.00 73.38 205 GLU A C 1
ATOM 1599 O O . GLU A 1 205 ? 7.428 18.552 6.517 1.00 73.38 205 GLU A O 1
ATOM 1604 N N . GLY A 1 206 ? 9.030 20.122 6.506 1.00 61.88 206 GLY A N 1
ATOM 1605 C CA . GLY A 1 206 ? 9.340 20.031 7.938 1.00 61.88 206 GLY A CA 1
ATOM 1606 C C . GLY A 1 206 ? 10.311 18.943 8.405 1.00 61.88 206 GLY A C 1
ATOM 1607 O O . GLY A 1 206 ? 10.439 18.756 9.616 1.00 61.88 206 GLY A O 1
ATOM 1608 N N . LEU A 1 207 ? 11.040 18.264 7.514 1.00 77.81 207 LEU A N 1
ATOM 1609 C CA . LEU A 1 207 ? 12.047 17.270 7.909 1.00 77.81 207 LEU A CA 1
ATOM 1610 C C . LEU A 1 207 ? 13.472 17.726 7.588 1.00 77.81 207 LEU A C 1
ATOM 1612 O O . LEU A 1 207 ? 13.900 17.695 6.440 1.00 77.81 207 LEU A O 1
ATOM 1616 N N . LYS A 1 208 ? 14.230 18.087 8.633 1.00 79.31 208 LYS A N 1
ATOM 1617 C CA . LYS A 1 208 ? 15.654 18.469 8.523 1.00 79.31 208 LYS A CA 1
ATOM 1618 C C . LYS A 1 208 ? 16.563 17.316 8.097 1.00 79.31 208 LYS A C 1
ATOM 1620 O O . LYS A 1 208 ? 17.630 17.551 7.545 1.00 79.31 208 LYS A O 1
ATOM 1625 N N . GLU A 1 209 ? 16.169 16.089 8.418 1.00 89.75 209 GLU A N 1
ATOM 1626 C CA . GLU A 1 209 ? 16.922 14.875 8.122 1.00 89.75 209 GLU A CA 1
ATOM 1627 C C . GLU A 1 209 ? 16.002 13.860 7.452 1.00 89.75 209 GLU A C 1
ATOM 1629 O O . GLU A 1 209 ? 14.850 13.693 7.869 1.00 89.75 209 GLU A O 1
ATOM 1634 N N . LYS A 1 210 ? 16.546 13.151 6.460 1.00 93.31 210 LYS A N 1
ATOM 1635 C CA . LYS A 1 210 ? 15.876 12.051 5.771 1.00 93.31 210 LYS A CA 1
ATOM 1636 C C . LYS A 1 210 ? 15.429 10.979 6.764 1.00 93.31 210 LYS A C 1
ATOM 1638 O O . LYS A 1 210 ? 16.235 10.431 7.517 1.00 93.31 210 LYS A O 1
ATOM 1643 N N . GLN A 1 211 ? 14.141 10.661 6.735 1.00 94.38 211 GLN A N 1
ATOM 1644 C CA . GLN A 1 211 ? 13.540 9.565 7.487 1.00 94.38 211 GLN A CA 1
ATOM 1645 C C . GLN A 1 211 ? 13.314 8.374 6.553 1.00 94.38 211 GLN A C 1
ATOM 1647 O O . GLN A 1 211 ? 12.963 8.557 5.389 1.00 94.38 211 GLN A O 1
ATOM 1652 N N . THR A 1 212 ? 13.495 7.158 7.068 1.00 94.56 212 THR A N 1
ATOM 1653 C CA . THR A 1 212 ? 13.391 5.917 6.287 1.00 94.56 212 THR A CA 1
ATOM 1654 C C . THR A 1 212 ? 12.598 4.878 7.064 1.00 94.56 212 THR A C 1
ATOM 1656 O O . THR A 1 212 ? 13.032 4.463 8.138 1.00 94.56 212 THR A O 1
ATOM 1659 N N . PHE A 1 213 ? 11.490 4.426 6.485 1.00 95.69 213 PHE A N 1
ATOM 1660 C CA . PHE A 1 213 ? 10.592 3.416 7.029 1.00 95.69 213 PHE A CA 1
ATOM 1661 C C . PHE A 1 213 ? 10.556 2.189 6.115 1.00 95.69 213 PHE A C 1
ATOM 1663 O O . PHE A 1 213 ? 10.611 2.306 4.890 1.00 95.69 213 PHE A O 1
ATOM 1670 N N . TYR A 1 214 ? 10.414 1.013 6.725 1.00 95.69 214 TYR A N 1
ATOM 1671 C CA . TYR A 1 214 ? 10.240 -0.254 6.022 1.00 95.69 214 TYR A CA 1
ATOM 1672 C C . TYR A 1 214 ? 8.905 -0.869 6.421 1.00 95.69 214 TYR A C 1
ATOM 1674 O O . TYR A 1 214 ? 8.700 -1.230 7.581 1.00 95.69 214 TYR A O 1
ATOM 1682 N N . PHE A 1 215 ? 7.997 -0.987 5.460 1.00 95.88 215 PHE A N 1
ATOM 1683 C CA . PHE A 1 215 ? 6.666 -1.529 5.684 1.00 95.88 215 PHE A CA 1
ATOM 1684 C C . PHE A 1 215 ? 6.612 -2.999 5.258 1.00 95.88 215 PHE A C 1
ATOM 1686 O O . PHE A 1 215 ? 6.849 -3.292 4.085 1.00 95.88 215 PHE A O 1
ATOM 1693 N N . PRO A 1 216 ? 6.294 -3.940 6.165 1.00 94.00 216 PRO A N 1
ATOM 1694 C CA . PRO A 1 216 ? 6.198 -5.354 5.820 1.00 94.00 216 PRO A CA 1
ATOM 1695 C C . PRO A 1 216 ? 5.139 -5.615 4.754 1.00 94.00 216 PRO A C 1
ATOM 1697 O O . PRO A 1 216 ? 4.009 -5.134 4.866 1.00 94.00 216 PRO A O 1
ATOM 1700 N N . LYS A 1 217 ? 5.480 -6.452 3.769 1.00 92.94 217 LYS A N 1
ATOM 1701 C CA . LYS A 1 217 ? 4.591 -6.847 2.668 1.00 92.94 217 LYS A CA 1
ATOM 1702 C C . LYS A 1 217 ? 3.194 -7.255 3.135 1.00 92.94 217 LYS A C 1
ATOM 1704 O O . LYS A 1 217 ? 2.200 -6.800 2.574 1.00 92.94 217 LYS A O 1
ATOM 1709 N N . ASP A 1 218 ? 3.137 -8.108 4.157 1.00 91.56 218 ASP A N 1
ATOM 1710 C CA . ASP A 1 218 ? 1.892 -8.687 4.673 1.00 91.56 218 ASP A CA 1
ATOM 1711 C C . ASP A 1 218 ? 0.943 -7.619 5.250 1.00 91.56 218 ASP A C 1
ATOM 1713 O O . ASP A 1 218 ? -0.261 -7.846 5.361 1.00 91.56 218 ASP A O 1
ATOM 1717 N N . SER A 1 219 ? 1.466 -6.438 5.589 1.00 92.88 219 SER A N 1
ATOM 1718 C CA . SER A 1 219 ? 0.700 -5.347 6.189 1.00 92.88 219 SER A CA 1
ATOM 1719 C C . SER A 1 219 ? 0.214 -4.312 5.171 1.00 92.88 219 SER A C 1
ATOM 1721 O O . SER A 1 219 ? -0.726 -3.586 5.480 1.00 92.88 219 SER A O 1
ATOM 1723 N N . ILE A 1 220 ? 0.802 -4.235 3.967 1.00 95.19 220 ILE A N 1
ATOM 1724 C CA . ILE A 1 220 ? 0.566 -3.139 3.004 1.00 95.19 220 ILE A CA 1
ATOM 1725 C C . ILE A 1 220 ? -0.905 -3.018 2.599 1.00 95.19 220 ILE A C 1
ATOM 1727 O O . ILE A 1 220 ? -1.502 -1.958 2.774 1.00 95.19 220 ILE A O 1
ATOM 1731 N N . ASP A 1 221 ? -1.511 -4.089 2.078 1.00 95.00 221 ASP A N 1
ATOM 1732 C CA . ASP A 1 221 ? -2.886 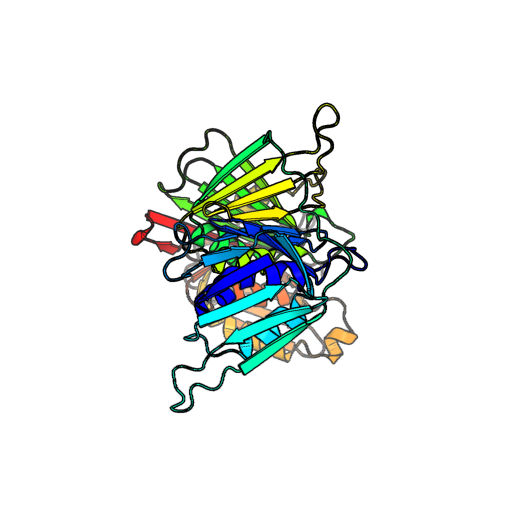-4.018 1.563 1.00 95.00 221 ASP A CA 1
ATOM 1733 C C . ASP A 1 221 ? -3.900 -3.707 2.669 1.00 95.00 221 ASP A C 1
ATOM 1735 O O . ASP A 1 221 ? -4.837 -2.934 2.461 1.00 95.00 221 ASP A O 1
ATOM 1739 N N . ASN A 1 222 ? -3.699 -4.268 3.862 1.00 94.62 222 ASN A N 1
ATOM 1740 C CA . ASN A 1 222 ? -4.569 -3.997 5.001 1.00 94.62 222 ASN A CA 1
ATOM 1741 C C . ASN A 1 222 ? -4.389 -2.569 5.520 1.00 94.62 222 ASN A C 1
ATOM 1743 O O . ASN A 1 222 ? -5.378 -1.898 5.800 1.00 94.62 222 ASN A O 1
ATOM 1747 N N . MET A 1 223 ? -3.146 -2.088 5.605 1.00 96.00 223 MET A N 1
ATOM 1748 C CA . MET A 1 223 ? -2.836 -0.711 5.977 1.00 96.00 223 MET A CA 1
ATOM 1749 C C . MET A 1 223 ? -3.488 0.270 5.004 1.00 96.00 223 MET A C 1
ATOM 1751 O O . MET A 1 223 ? -4.169 1.187 5.447 1.00 96.00 223 MET A O 1
ATOM 1755 N N . ILE A 1 224 ? -3.359 0.051 3.693 1.00 96.69 224 ILE A N 1
ATOM 1756 C CA . ILE A 1 224 ? -4.003 0.880 2.666 1.00 96.69 224 ILE A CA 1
ATOM 1757 C C . ILE A 1 224 ? -5.510 0.957 2.906 1.00 96.69 224 ILE A C 1
ATOM 1759 O O . ILE A 1 224 ? -6.050 2.055 2.986 1.00 96.69 224 ILE A O 1
ATOM 1763 N N . LYS A 1 225 ? -6.181 -0.186 3.090 1.00 95.75 225 LYS A N 1
ATOM 1764 C CA . LYS A 1 225 ? -7.628 -0.218 3.346 1.00 95.75 225 LYS A CA 1
ATOM 1765 C C . LYS A 1 225 ? -8.023 0.526 4.618 1.00 95.75 225 LYS A C 1
ATOM 1767 O O . LYS A 1 225 ? -8.967 1.305 4.577 1.00 95.75 225 LYS A O 1
ATOM 1772 N N . VAL A 1 226 ? -7.311 0.295 5.725 1.00 96.69 226 VAL A N 1
ATOM 1773 C CA . VAL A 1 226 ? -7.562 0.971 7.009 1.00 96.69 226 VAL A CA 1
ATOM 1774 C C . VAL A 1 226 ? -7.395 2.478 6.857 1.00 96.69 226 VAL A C 1
ATOM 1776 O O . VAL A 1 226 ? -8.269 3.241 7.252 1.00 96.69 226 VAL A O 1
ATOM 1779 N N . LEU A 1 227 ? -6.300 2.923 6.244 1.00 96.88 227 LEU A N 1
ATOM 1780 C CA . LEU A 1 227 ? -6.048 4.346 6.058 1.00 96.88 227 LEU A CA 1
ATOM 1781 C C . LEU A 1 227 ? -7.062 4.967 5.091 1.00 96.88 227 LEU A C 1
ATOM 1783 O O . LEU A 1 227 ? -7.457 6.111 5.293 1.00 96.88 227 LEU A O 1
ATOM 1787 N N . SER A 1 228 ? -7.556 4.237 4.086 1.00 95.44 228 SER A N 1
ATOM 1788 C CA . SER A 1 228 ? -8.584 4.732 3.161 1.00 95.44 228 SER A CA 1
ATOM 1789 C C . SER A 1 228 ? -9.910 5.090 3.837 1.00 95.44 228 SER A C 1
ATOM 1791 O O . SER A 1 228 ? -10.597 5.973 3.331 1.00 95.44 228 SER A O 1
ATOM 1793 N N . THR A 1 229 ? -10.258 4.496 4.986 1.00 92.56 229 THR A N 1
ATOM 1794 C CA . THR A 1 229 ? -11.500 4.844 5.708 1.00 92.56 229 THR A CA 1
ATOM 1795 C C . THR A 1 229 ? -11.394 6.140 6.513 1.00 92.56 229 THR A C 1
ATOM 1797 O O . THR A 1 229 ? -12.378 6.576 7.103 1.00 92.56 229 THR A O 1
ATOM 1800 N N . SER A 1 230 ? -10.201 6.725 6.618 1.00 92.12 230 SER A N 1
ATOM 1801 C CA . SER A 1 230 ? -10.010 7.991 7.319 1.00 92.12 230 SER A CA 1
ATOM 1802 C C . SER A 1 230 ? -10.651 9.156 6.549 1.00 92.12 230 SER A C 1
ATOM 1804 O O . SER A 1 230 ? -10.631 9.211 5.324 1.00 92.12 230 SER A O 1
ATOM 1806 N N . SER A 1 231 ? -11.193 10.114 7.279 1.00 90.50 231 SER A N 1
ATOM 1807 C CA . SER A 1 231 ? -11.529 11.468 6.849 1.00 90.50 231 SER A CA 1
ATOM 1808 C C . SER A 1 231 ? -10.352 12.455 6.931 1.00 90.50 231 SER A C 1
ATOM 1810 O O . SER A 1 231 ? -10.329 13.419 6.170 1.00 90.50 231 SER A O 1
ATOM 1812 N N . SER A 1 232 ? -9.359 12.223 7.800 1.00 92.62 232 SER A N 1
ATOM 1813 C CA . SER A 1 232 ? -8.157 13.065 7.888 1.00 92.62 232 SER A CA 1
ATOM 1814 C C . SER A 1 232 ? -7.399 13.161 6.563 1.00 92.62 232 SER A C 1
ATOM 1816 O O . SER A 1 232 ? -7.190 12.179 5.841 1.00 92.62 232 SER A O 1
ATOM 1818 N N . THR A 1 233 ? -6.926 14.369 6.267 1.00 93.56 233 THR A N 1
ATOM 1819 C CA . THR A 1 233 ? -6.069 14.650 5.113 1.00 93.56 233 THR A CA 1
ATOM 1820 C C . THR A 1 233 ? -4.659 14.103 5.297 1.00 93.56 233 THR A C 1
ATOM 1822 O O . THR A 1 233 ? -4.027 13.729 4.313 1.00 93.56 233 THR A O 1
ATOM 1825 N N . ASP A 1 234 ? -4.176 14.020 6.536 1.00 94.00 234 ASP A N 1
ATOM 1826 C CA . ASP A 1 234 ? -2.795 13.664 6.850 1.00 94.00 234 ASP A CA 1
ATOM 1827 C C . ASP A 1 234 ? -2.713 12.437 7.758 1.00 94.00 234 ASP A C 1
ATOM 1829 O O . ASP A 1 234 ? -3.620 12.155 8.542 1.00 94.00 234 ASP A O 1
ATOM 1833 N N . VAL A 1 235 ? -1.573 11.754 7.699 1.00 95.94 235 VAL A N 1
ATOM 1834 C CA . VAL A 1 235 ? -1.177 10.710 8.647 1.00 95.94 235 VAL A CA 1
ATOM 1835 C C . VAL A 1 235 ? 0.162 11.064 9.279 1.00 95.94 235 VAL A C 1
ATOM 1837 O O . VAL A 1 235 ? 1.034 11.643 8.628 1.00 95.94 235 VAL A O 1
ATOM 1840 N N . SER A 1 236 ? 0.339 10.710 10.549 1.00 95.94 236 SER A N 1
ATOM 1841 C CA . SER A 1 236 ? 1.625 10.768 11.237 1.00 95.94 236 SER A CA 1
ATOM 1842 C C . SER A 1 236 ? 2.189 9.363 11.381 1.00 95.94 236 SER A C 1
ATOM 1844 O O . SER A 1 236 ? 1.518 8.478 11.897 1.00 95.94 236 SER A O 1
ATOM 1846 N N . ILE A 1 237 ? 3.415 9.155 10.911 1.00 96.88 237 ILE A N 1
ATOM 1847 C CA . ILE A 1 237 ? 4.104 7.866 10.908 1.00 96.88 237 ILE A CA 1
ATOM 1848 C C . ILE A 1 237 ? 5.295 7.974 11.853 1.00 96.88 237 ILE A C 1
ATOM 1850 O O . ILE A 1 237 ? 6.151 8.846 11.694 1.00 96.88 237 ILE A O 1
ATOM 1854 N N . LYS A 1 238 ? 5.355 7.080 12.835 1.00 95.56 238 LYS A N 1
ATOM 1855 C CA . LYS A 1 238 ? 6.346 7.095 13.913 1.00 95.56 238 LYS A CA 1
ATOM 1856 C C . LYS A 1 238 ? 7.015 5.741 14.021 1.00 95.56 238 LYS A C 1
ATOM 1858 O O . LYS A 1 238 ? 6.327 4.728 14.086 1.00 95.56 238 LYS A O 1
ATOM 1863 N N . TYR A 1 239 ? 8.341 5.713 14.100 1.00 94.12 239 TYR A N 1
ATOM 1864 C CA . TYR A 1 239 ? 9.102 4.485 14.325 1.00 94.12 239 TYR A CA 1
ATOM 1865 C C . TYR A 1 239 ? 9.751 4.492 15.706 1.00 94.12 239 TYR A C 1
ATOM 1867 O O . TYR A 1 239 ? 10.494 5.412 16.071 1.00 94.12 239 TYR A O 1
ATOM 1875 N N . ALA A 1 240 ? 9.503 3.429 16.462 1.00 92.06 240 ALA A N 1
ATOM 1876 C CA . ALA A 1 240 ? 10.116 3.171 17.751 1.00 92.06 240 ALA A CA 1
ATOM 1877 C C . ALA A 1 240 ? 10.915 1.860 17.696 1.00 92.06 240 ALA A C 1
ATOM 1879 O O . ALA A 1 240 ? 10.309 0.793 17.594 1.00 92.06 240 ALA A O 1
ATOM 1880 N N . PRO A 1 241 ? 12.257 1.908 17.793 1.00 88.50 241 PRO A N 1
ATOM 1881 C CA . PRO A 1 241 ? 13.049 0.701 17.955 1.00 88.50 241 PRO A CA 1
ATOM 1882 C C . PRO A 1 241 ? 12.872 0.131 19.367 1.00 88.50 241 PRO A C 1
ATOM 1884 O O . PRO A 1 241 ? 12.692 0.862 20.348 1.00 88.50 241 PRO A O 1
ATOM 1887 N N . SER A 1 242 ? 13.003 -1.181 19.470 1.00 83.00 242 SER A N 1
ATOM 1888 C CA . SER A 1 242 ? 13.054 -1.948 20.700 1.00 83.00 242 SER A CA 1
ATOM 1889 C C . SER A 1 242 ? 14.186 -1.415 21.559 1.00 83.00 242 SER A C 1
ATOM 1891 O O . SER A 1 242 ? 15.340 -1.316 21.133 1.00 83.00 242 SER A O 1
ATOM 1893 N N . ASN A 1 243 ? 13.850 -1.014 22.784 1.00 64.50 243 ASN A N 1
ATOM 1894 C CA . ASN A 1 243 ? 14.785 -0.320 23.653 1.00 64.50 243 ASN A CA 1
ATOM 1895 C C . ASN A 1 243 ? 14.994 -1.117 24.942 1.00 64.50 243 ASN A C 1
ATOM 1897 O O . ASN A 1 243 ? 14.148 -1.137 25.834 1.00 64.50 243 ASN A O 1
ATOM 1901 N N . SER A 1 244 ? 16.161 -1.754 25.070 1.00 53.50 244 SER A N 1
ATOM 1902 C CA . SER A 1 244 ? 16.458 -2.733 26.128 1.00 53.50 244 SER A CA 1
ATOM 1903 C C . SER A 1 244 ? 16.483 -2.177 27.561 1.00 53.50 244 SER A C 1
ATOM 1905 O O . SER A 1 244 ? 16.557 -2.958 28.508 1.00 53.50 244 SER A O 1
ATOM 1907 N N . LYS A 1 245 ? 16.411 -0.850 27.756 1.00 55.62 245 LYS A N 1
ATOM 1908 C CA . LYS A 1 245 ? 16.681 -0.216 29.061 1.00 55.62 245 LYS A CA 1
ATOM 1909 C C . LYS A 1 245 ? 15.482 0.408 29.786 1.00 55.62 245 LYS A C 1
ATOM 1911 O O . LYS A 1 245 ? 15.562 0.549 31.000 1.00 55.62 245 LYS A O 1
ATOM 1916 N N . SER A 1 246 ? 14.385 0.779 29.116 1.00 50.97 246 SER A N 1
ATOM 1917 C CA . SER A 1 246 ? 13.271 1.489 29.793 1.00 50.97 246 SER A CA 1
ATOM 1918 C C . SER A 1 246 ? 11.854 1.126 29.342 1.00 50.97 246 SER A C 1
ATOM 1920 O O . SER A 1 246 ? 10.907 1.401 30.073 1.00 50.97 246 SER A O 1
ATOM 1922 N N . GLN A 1 247 ? 11.679 0.512 28.170 1.00 54.62 247 GLN A N 1
ATOM 1923 C CA . GLN A 1 247 ? 10.385 0.027 27.685 1.00 54.62 247 GLN A CA 1
ATOM 1924 C C . GLN A 1 247 ? 10.609 -1.295 26.955 1.00 54.62 247 GLN A C 1
ATOM 1926 O O . GLN A 1 247 ? 11.254 -1.322 25.915 1.00 54.62 247 GLN A O 1
ATOM 1931 N N . LYS A 1 248 ? 10.067 -2.395 27.492 1.00 67.81 248 LYS A N 1
ATOM 1932 C CA . LYS A 1 248 ? 10.054 -3.710 26.827 1.00 67.81 248 LYS A CA 1
ATOM 1933 C C . LYS A 1 248 ? 9.010 -3.740 25.698 1.00 67.81 248 LYS A C 1
ATOM 1935 O O . LYS A 1 248 ? 8.123 -4.587 25.703 1.00 67.81 248 LYS A O 1
ATOM 1940 N N . THR A 1 249 ? 9.049 -2.772 24.791 1.00 78.06 249 THR A N 1
ATOM 1941 C CA . THR A 1 249 ? 8.212 -2.762 23.589 1.00 78.06 249 THR A CA 1
ATOM 1942 C C . THR A 1 249 ? 9.025 -3.333 22.427 1.00 78.06 249 THR A C 1
ATOM 1944 O O . THR A 1 249 ? 10.201 -2.982 22.319 1.00 78.06 249 THR A O 1
ATOM 1947 N N . PRO A 1 250 ? 8.451 -4.211 21.582 1.00 85.69 250 PRO A N 1
ATOM 1948 C CA . PRO A 1 250 ? 9.098 -4.628 20.335 1.00 85.69 250 PRO A CA 1
ATOM 1949 C C . PRO A 1 250 ? 9.303 -3.417 19.410 1.00 85.69 250 PRO A C 1
ATOM 1951 O O . PRO A 1 250 ? 8.803 -2.335 19.711 1.00 85.69 250 PRO A O 1
ATOM 1954 N N . ASP A 1 251 ? 10.003 -3.596 18.290 1.00 90.19 251 ASP A N 1
ATOM 1955 C CA . ASP A 1 251 ? 10.039 -2.592 17.218 1.00 90.19 251 ASP A CA 1
ATOM 1956 C C . ASP A 1 251 ? 8.602 -2.310 16.742 1.00 90.19 251 ASP A C 1
ATOM 1958 O O . ASP A 1 251 ? 7.839 -3.249 16.486 1.00 90.19 251 ASP A O 1
ATOM 1962 N N . GLN A 1 252 ? 8.220 -1.032 16.646 1.00 93.50 252 GLN A N 1
ATOM 1963 C CA . GLN A 1 252 ? 6.875 -0.624 16.221 1.00 93.50 252 GLN A CA 1
ATOM 1964 C C . GLN A 1 252 ? 6.928 0.514 15.208 1.00 93.50 252 GLN A C 1
ATOM 1966 O O . GLN A 1 252 ? 7.681 1.475 15.383 1.00 93.50 252 GLN A O 1
ATOM 1971 N N . ILE A 1 253 ? 6.057 0.438 14.203 1.00 96.81 253 ILE A N 1
ATOM 1972 C CA . ILE A 1 253 ? 5.626 1.608 13.439 1.00 96.81 253 ILE A CA 1
ATOM 1973 C C . ILE A 1 253 ? 4.208 1.930 13.896 1.00 96.81 253 ILE A C 1
ATOM 1975 O O . ILE A 1 253 ? 3.340 1.062 13.864 1.00 96.81 253 ILE A O 1
ATOM 1979 N N . ILE A 1 254 ? 3.983 3.163 14.333 1.00 97.06 254 ILE A N 1
ATOM 1980 C CA . ILE A 1 254 ? 2.671 3.670 14.731 1.00 97.06 254 ILE A CA 1
ATOM 1981 C C . ILE A 1 254 ? 2.239 4.691 13.684 1.00 97.06 254 ILE A C 1
ATOM 1983 O O . ILE A 1 254 ? 2.998 5.607 13.368 1.00 97.06 254 ILE A O 1
ATOM 1987 N N . ILE A 1 255 ? 1.044 4.503 13.132 1.00 97.94 255 ILE A N 1
ATOM 1988 C CA . ILE A 1 255 ? 0.419 5.415 12.182 1.00 97.94 255 ILE A CA 1
ATOM 1989 C C . ILE A 1 255 ? -0.820 6.008 12.839 1.00 97.94 255 ILE A C 1
ATOM 1991 O O . ILE A 1 255 ? -1.844 5.332 12.986 1.00 97.94 255 ILE A O 1
ATOM 1995 N N . ASP A 1 256 ? -0.712 7.277 13.208 1.00 96.62 256 ASP A N 1
ATOM 1996 C CA . ASP A 1 256 ? -1.814 8.071 13.730 1.00 96.62 256 ASP A CA 1
ATOM 1997 C C . ASP A 1 256 ? -2.475 8.750 12.538 1.00 96.62 256 ASP A C 1
ATOM 1999 O O . ASP A 1 256 ? -1.871 9.600 11.879 1.00 96.62 256 ASP A O 1
ATOM 2003 N N . PHE A 1 257 ? -3.696 8.344 12.214 1.00 95.19 257 PHE A N 1
ATOM 2004 C CA . PHE A 1 257 ? -4.401 8.887 11.053 1.00 95.19 257 PHE A CA 1
ATOM 2005 C C . PHE A 1 257 ? -5.566 9.782 11.442 1.00 95.19 257 PHE A C 1
ATOM 2007 O O . PHE A 1 257 ? -5.919 10.640 10.654 1.00 95.19 257 PHE A O 1
ATOM 2014 N N . GLU A 1 258 ? -6.096 9.659 12.659 1.00 91.88 258 GLU A N 1
ATOM 2015 C CA . GLU A 1 258 ? -7.134 10.520 13.233 1.00 91.88 258 GLU A CA 1
ATOM 2016 C C . GLU A 1 258 ? -7.010 10.545 14.755 1.00 91.88 258 GLU A C 1
ATOM 2018 O O . GLU A 1 258 ? -6.379 9.668 15.353 1.00 91.88 258 GLU A O 1
ATOM 2023 N N . GLU A 1 259 ? -7.644 11.524 15.401 1.00 90.00 259 GLU A N 1
ATOM 2024 C CA . GLU A 1 259 ? -7.703 11.556 16.859 1.00 90.00 259 GLU A CA 1
ATOM 2025 C C . GLU A 1 259 ? -8.328 10.262 17.403 1.00 90.00 259 GLU A C 1
ATOM 2027 O O . GLU A 1 259 ? -9.427 9.858 17.025 1.00 90.00 259 GLU A O 1
ATOM 2032 N N . GLY A 1 260 ? -7.587 9.574 18.276 1.00 88.62 260 GLY A N 1
ATOM 2033 C CA . GLY A 1 260 ? -8.019 8.306 18.859 1.00 88.62 260 GLY A CA 1
ATOM 2034 C C . GLY A 1 260 ? -7.906 7.086 17.935 1.00 88.62 260 GLY A C 1
ATOM 2035 O O . GLY A 1 260 ? -8.327 6.005 18.355 1.00 88.62 260 GLY A O 1
ATOM 2036 N N . LYS A 1 261 ? -7.328 7.212 16.729 1.00 95.25 261 LYS A N 1
ATOM 2037 C CA . LYS A 1 261 ? -7.118 6.099 15.788 1.00 95.25 261 LYS A CA 1
ATOM 2038 C C . LYS A 1 261 ? -5.631 5.866 15.515 1.00 95.25 261 LYS A C 1
ATOM 2040 O O . LYS A 1 261 ? -4.971 6.679 14.875 1.00 95.25 261 LYS A O 1
ATOM 2045 N N . ASN A 1 262 ? -5.126 4.725 15.986 1.00 96.75 262 ASN A N 1
ATOM 2046 C CA . ASN A 1 262 ? -3.711 4.359 15.915 1.00 96.75 262 ASN A CA 1
ATOM 2047 C C . ASN A 1 262 ? -3.573 2.962 15.307 1.00 96.75 262 ASN A C 1
ATOM 2049 O O . ASN A 1 262 ? -3.972 1.970 15.929 1.00 96.75 262 ASN A O 1
ATOM 2053 N N . LEU A 1 263 ? -2.998 2.882 14.109 1.00 97.75 263 LEU A N 1
ATOM 2054 C CA . LEU A 1 263 ? -2.604 1.625 13.478 1.00 97.75 263 LEU A CA 1
ATOM 2055 C C . LEU A 1 263 ? -1.167 1.296 13.886 1.00 97.75 263 LEU A C 1
ATOM 2057 O O . LEU A 1 263 ? -0.273 2.120 13.733 1.00 97.75 263 LEU A O 1
ATOM 2061 N N . ILE A 1 264 ? -0.933 0.096 14.405 1.00 97.31 264 ILE A N 1
ATOM 2062 C CA . ILE A 1 264 ? 0.367 -0.325 14.930 1.00 97.31 264 ILE A CA 1
ATOM 2063 C C . ILE A 1 264 ? 0.859 -1.525 14.134 1.00 97.31 264 ILE A C 1
ATOM 2065 O O . ILE A 1 264 ? 0.181 -2.549 14.070 1.00 97.31 264 ILE A O 1
ATOM 2069 N N . LEU A 1 265 ? 2.053 -1.415 13.560 1.00 96.50 265 LEU A N 1
ATOM 2070 C CA . LEU A 1 265 ? 2.760 -2.508 12.901 1.00 96.50 265 LEU A CA 1
ATOM 2071 C C . LEU A 1 265 ? 3.833 -3.062 13.839 1.00 96.50 265 LEU A C 1
ATOM 2073 O O . LEU A 1 265 ? 4.581 -2.302 14.455 1.00 96.50 265 LEU A O 1
ATOM 2077 N N . LEU A 1 266 ? 3.896 -4.387 13.928 1.00 93.00 266 LEU A N 1
ATOM 2078 C CA . LEU A 1 266 ? 4.771 -5.165 14.802 1.00 93.00 266 LEU A CA 1
ATOM 2079 C C . LEU A 1 266 ? 5.543 -6.209 13.984 1.00 93.00 266 LEU A C 1
ATOM 2081 O O . LEU A 1 266 ? 5.246 -6.445 12.813 1.00 93.00 266 LEU A O 1
ATOM 2085 N N . GLY A 1 267 ? 6.520 -6.863 14.618 1.00 86.25 267 GLY A N 1
ATOM 2086 C CA . GLY A 1 267 ? 7.328 -7.896 13.959 1.00 86.25 267 GLY A CA 1
ATOM 2087 C C . GLY A 1 267 ? 8.228 -7.325 12.862 1.00 86.25 267 GLY A C 1
ATOM 2088 O O . GLY A 1 267 ? 8.442 -7.969 11.838 1.00 86.25 267 GLY A O 1
ATOM 2089 N N . LEU A 1 268 ? 8.701 -6.093 13.063 1.00 89.12 268 LEU A N 1
ATOM 2090 C CA . LEU A 1 268 ? 9.603 -5.412 12.143 1.00 89.12 268 LEU A CA 1
ATOM 2091 C C . LEU A 1 268 ? 11.005 -6.018 12.239 1.00 89.12 268 LEU A C 1
ATOM 2093 O O . LEU A 1 268 ? 11.458 -6.389 13.321 1.00 89.12 268 LEU A O 1
ATOM 2097 N N . ASP A 1 269 ? 11.695 -6.079 11.105 1.00 83.75 269 ASP A N 1
ATOM 2098 C CA . ASP A 1 269 ? 13.092 -6.494 11.041 1.00 83.75 269 ASP A CA 1
ATOM 2099 C C . ASP A 1 269 ? 13.990 -5.252 10.971 1.00 83.75 269 ASP A C 1
ATOM 2101 O O . ASP A 1 269 ? 14.159 -4.629 9.922 1.00 83.75 269 ASP A O 1
ATOM 2105 N N . SER A 1 270 ? 14.573 -4.876 12.110 1.00 78.12 270 SER A N 1
ATOM 2106 C CA . SER A 1 270 ? 15.504 -3.746 12.203 1.00 78.12 270 SER A CA 1
ATOM 2107 C C . SER A 1 270 ? 16.876 -4.011 11.577 1.00 78.12 270 SER A C 1
ATOM 2109 O O . SER A 1 270 ? 17.687 -3.085 11.499 1.00 78.12 270 SER A O 1
ATOM 2111 N N . SER A 1 271 ? 17.150 -5.236 11.112 1.00 81.88 271 SER A N 1
ATOM 2112 C CA . SER A 1 271 ? 18.394 -5.591 10.419 1.00 81.88 271 SER A CA 1
ATOM 2113 C C . SER A 1 271 ? 18.336 -5.389 8.902 1.00 81.88 271 SER A C 1
ATOM 2115 O O . SER A 1 271 ? 19.353 -5.569 8.226 1.00 81.88 271 SER A O 1
ATOM 2117 N N . ILE A 1 272 ? 17.179 -4.986 8.359 1.00 85.69 272 ILE A N 1
ATOM 2118 C CA . ILE A 1 272 ? 17.007 -4.749 6.924 1.00 85.69 272 ILE A CA 1
ATOM 2119 C C . ILE A 1 272 ? 18.018 -3.711 6.431 1.00 85.69 272 ILE A C 1
ATOM 2121 O O . ILE A 1 272 ? 18.011 -2.547 6.832 1.00 85.69 272 ILE A O 1
ATOM 2125 N N . ASN A 1 273 ? 18.857 -4.147 5.493 1.00 84.94 273 ASN A N 1
ATOM 2126 C CA . ASN A 1 273 ? 19.746 -3.297 4.720 1.00 84.94 273 ASN A CA 1
ATOM 2127 C C . ASN A 1 273 ? 19.264 -3.276 3.267 1.00 84.94 273 ASN A C 1
ATOM 2129 O O . ASN A 1 273 ? 19.596 -4.161 2.474 1.00 84.94 273 ASN A O 1
ATOM 2133 N N . TYR A 1 274 ? 18.419 -2.303 2.941 1.00 89.50 274 TYR A N 1
ATOM 2134 C CA . TYR A 1 274 ? 17.840 -2.172 1.609 1.00 89.50 274 TYR A CA 1
ATOM 2135 C C . TYR A 1 274 ? 18.888 -1.643 0.614 1.00 89.50 274 TYR A C 1
ATOM 2137 O O . TYR A 1 274 ? 19.694 -0.783 0.977 1.00 89.50 274 TYR A O 1
ATOM 2145 N N . PRO A 1 275 ? 18.941 -2.145 -0.634 1.00 88.62 275 PRO A N 1
ATOM 2146 C CA . PRO A 1 275 ? 19.987 -1.746 -1.571 1.00 88.62 275 PRO A CA 1
ATOM 2147 C C . PRO A 1 275 ? 19.905 -0.264 -1.950 1.00 88.62 275 PRO A C 1
ATOM 2149 O O . PRO A 1 275 ? 18.824 0.293 -2.133 1.00 88.62 275 PRO A O 1
ATOM 2152 N N . ALA A 1 276 ? 21.073 0.350 -2.157 1.00 90.88 276 ALA A N 1
ATOM 2153 C CA . ALA A 1 276 ? 21.192 1.716 -2.658 1.00 90.88 276 ALA A CA 1
ATOM 2154 C C . ALA A 1 276 ? 20.763 1.794 -4.135 1.00 90.88 276 ALA A C 1
ATOM 2156 O O . ALA A 1 276 ? 21.559 1.533 -5.042 1.00 90.88 276 ALA A O 1
ATOM 2157 N N . LEU A 1 277 ? 19.493 2.140 -4.366 1.00 92.94 277 LEU A N 1
ATOM 2158 C CA . LEU A 1 277 ? 18.885 2.177 -5.703 1.00 92.94 277 LEU A CA 1
ATOM 2159 C C . LEU A 1 277 ? 19.457 3.295 -6.589 1.00 92.94 277 LEU A C 1
ATOM 2161 O O . LEU A 1 277 ? 19.500 3.149 -7.810 1.00 92.94 277 LEU A O 1
ATOM 2165 N N . ASP A 1 278 ? 19.948 4.379 -5.984 1.00 93.38 278 ASP A N 1
ATOM 2166 C CA . ASP A 1 278 ? 20.467 5.555 -6.695 1.00 93.38 278 ASP A CA 1
ATOM 2167 C C . ASP A 1 278 ? 21.654 5.231 -7.620 1.00 93.38 278 ASP A C 1
ATOM 2169 O O . ASP A 1 278 ? 21.855 5.904 -8.626 1.00 93.38 278 ASP A O 1
ATOM 2173 N N . ASN A 1 279 ? 22.392 4.149 -7.346 1.00 88.56 279 ASN A N 1
ATOM 2174 C CA . ASN A 1 279 ? 23.475 3.671 -8.213 1.00 88.56 279 ASN A CA 1
ATOM 2175 C C . ASN A 1 279 ? 22.992 3.178 -9.588 1.00 88.56 279 ASN A C 1
ATOM 2177 O O . ASN A 1 279 ? 23.790 3.099 -10.519 1.00 88.56 279 ASN A O 1
ATOM 2181 N N . VAL A 1 280 ? 21.724 2.772 -9.693 1.00 88.81 280 VAL A N 1
ATOM 2182 C CA . VAL A 1 280 ? 21.092 2.343 -10.950 1.00 88.81 280 VAL A CA 1
ATOM 2183 C C . VAL A 1 280 ? 20.338 3.506 -11.588 1.00 88.81 280 VAL A C 1
ATOM 2185 O O . VAL A 1 280 ? 20.394 3.658 -12.803 1.00 88.81 280 VAL A O 1
ATOM 2188 N N . ILE A 1 281 ? 19.660 4.317 -10.767 1.00 91.12 281 ILE A N 1
ATOM 2189 C CA . ILE A 1 281 ? 18.828 5.444 -11.215 1.00 91.12 281 ILE A CA 1
ATOM 2190 C C . ILE A 1 281 ? 19.678 6.559 -11.833 1.00 91.12 281 ILE A C 1
ATOM 2192 O O . ILE A 1 281 ? 19.288 7.121 -12.846 1.00 91.12 281 ILE A O 1
ATOM 2196 N N . ASN A 1 282 ? 20.834 6.871 -11.243 1.00 91.75 282 ASN A N 1
ATOM 2197 C CA . ASN A 1 282 ? 21.691 7.977 -11.689 1.00 91.75 282 ASN A CA 1
ATOM 2198 C C . ASN A 1 282 ? 22.782 7.532 -12.675 1.00 91.75 282 ASN A C 1
ATOM 2200 O O . ASN A 1 282 ? 23.752 8.256 -12.893 1.00 91.75 282 ASN A O 1
ATOM 2204 N N . PHE A 1 283 ? 22.684 6.310 -13.199 1.00 90.12 283 PHE A N 1
ATOM 2205 C CA . PHE A 1 283 ? 23.646 5.805 -14.168 1.00 90.12 283 PHE A CA 1
ATOM 2206 C C . PHE A 1 283 ? 23.388 6.426 -15.545 1.00 90.12 283 PHE A C 1
ATOM 2208 O O . PHE A 1 283 ? 22.244 6.518 -15.979 1.00 90.12 283 PHE A O 1
ATOM 2215 N N . ASP A 1 284 ? 24.458 6.823 -16.227 1.00 89.19 284 ASP A N 1
ATOM 2216 C CA . ASP A 1 284 ? 24.396 7.392 -17.571 1.00 89.19 284 ASP A CA 1
ATOM 2217 C C . ASP A 1 284 ? 24.384 6.267 -18.616 1.00 89.19 284 ASP A C 1
ATOM 2219 O O . ASP A 1 284 ? 25.416 5.659 -18.915 1.00 89.19 284 ASP A O 1
ATOM 2223 N N . TYR A 1 285 ? 23.191 5.912 -19.096 1.00 90.12 285 TYR A N 1
ATOM 2224 C CA . TYR A 1 285 ? 23.015 4.822 -20.052 1.00 90.12 285 TYR A CA 1
ATOM 2225 C C . TYR A 1 285 ? 23.317 5.288 -21.486 1.00 90.12 285 TYR A C 1
ATOM 2227 O O . TYR A 1 285 ? 22.769 6.295 -21.928 1.00 90.12 285 TYR A O 1
ATOM 2235 N N . PRO A 1 286 ? 24.090 4.515 -22.271 1.00 88.31 286 PRO A N 1
ATOM 2236 C CA . PRO A 1 286 ? 24.510 4.902 -23.622 1.00 88.31 286 PRO A CA 1
ATOM 2237 C C . PRO A 1 286 ? 23.375 4.920 -24.654 1.00 88.31 286 PRO A C 1
ATOM 2239 O O . PRO A 1 286 ? 23.513 5.532 -25.716 1.00 88.31 286 PRO A O 1
ATOM 2242 N N . HIS A 1 287 ? 22.270 4.227 -24.372 1.00 89.81 287 HIS A N 1
ATOM 2243 C CA . HIS A 1 287 ? 21.083 4.207 -25.217 1.00 89.81 287 HIS A CA 1
ATOM 2244 C C . HIS A 1 287 ? 19.880 4.650 -24.400 1.00 89.81 287 HIS A C 1
ATOM 2246 O O . HIS A 1 287 ? 19.546 4.000 -23.409 1.00 89.81 287 HIS A O 1
ATOM 2252 N N . ARG A 1 288 ? 19.220 5.727 -24.836 1.00 92.94 288 ARG A N 1
ATOM 2253 C CA . ARG A 1 288 ? 18.011 6.282 -24.218 1.00 92.94 288 ARG A CA 1
ATOM 2254 C C . ARG A 1 288 ? 16.985 6.544 -25.311 1.00 92.94 288 ARG A C 1
ATOM 2256 O O . ARG A 1 288 ? 17.116 7.472 -26.108 1.00 92.94 288 ARG A O 1
ATOM 2263 N N . ILE A 1 289 ? 15.972 5.691 -25.377 1.00 93.62 289 ILE A N 1
ATOM 2264 C CA . ILE A 1 289 ? 15.022 5.658 -26.490 1.00 93.62 289 ILE A CA 1
ATOM 2265 C C . ILE A 1 289 ? 13.618 5.779 -25.924 1.00 93.62 289 ILE A C 1
ATOM 2267 O O . ILE A 1 289 ? 13.241 5.025 -25.026 1.00 93.62 289 ILE A O 1
ATOM 2271 N N . SER A 1 290 ? 12.834 6.712 -26.454 1.00 95.25 290 SER A N 1
ATOM 2272 C CA . SER A 1 290 ? 11.447 6.857 -26.036 1.00 95.25 290 SER A CA 1
ATOM 2273 C C . SER A 1 290 ? 10.478 6.082 -26.925 1.00 95.25 290 SER A C 1
ATOM 2275 O O . SER A 1 290 ? 10.754 5.821 -28.094 1.00 95.25 290 SER A O 1
ATOM 2277 N N . SER A 1 291 ? 9.336 5.696 -26.361 1.00 95.06 291 SER A N 1
ATOM 2278 C CA . SER A 1 291 ? 8.226 5.059 -27.079 1.00 95.06 291 SER A CA 1
ATOM 2279 C C . SER A 1 291 ? 6.901 5.358 -26.381 1.00 95.06 291 SER A C 1
ATOM 2281 O O . SER A 1 291 ? 6.882 5.678 -25.188 1.00 95.06 291 SER A O 1
ATOM 2283 N N . GLU A 1 292 ? 5.797 5.237 -27.113 1.00 95.06 292 GLU A N 1
ATOM 2284 C CA . GLU A 1 292 ? 4.458 5.310 -26.531 1.00 95.06 292 GLU A CA 1
ATOM 2285 C C . GLU A 1 292 ? 4.136 4.011 -25.791 1.00 95.06 292 GLU A C 1
ATOM 2287 O O . GLU A 1 292 ? 4.284 2.914 -26.329 1.00 95.06 292 GLU A O 1
ATOM 2292 N N . LEU A 1 293 ? 3.658 4.116 -24.551 1.00 94.25 293 LEU A N 1
ATOM 2293 C CA . LEU A 1 293 ? 3.325 2.958 -23.724 1.00 94.25 293 LEU A CA 1
ATOM 2294 C C . LEU A 1 293 ? 2.195 2.118 -24.339 1.00 94.25 293 LEU A C 1
ATOM 2296 O O . LEU A 1 293 ? 2.192 0.898 -24.190 1.00 94.25 293 LEU A O 1
ATOM 2300 N N . ASP A 1 294 ? 1.253 2.743 -25.053 1.00 94.50 294 ASP A N 1
ATOM 2301 C CA . ASP A 1 294 ? 0.134 2.037 -25.694 1.00 94.50 294 ASP A CA 1
ATOM 2302 C C . ASP A 1 294 ? 0.597 1.085 -26.814 1.00 94.50 294 ASP A C 1
ATOM 2304 O O . ASP A 1 294 ? -0.023 0.041 -27.029 1.00 94.50 294 ASP A O 1
ATOM 2308 N N . ASP A 1 295 ? 1.732 1.360 -27.466 1.00 94.06 295 ASP A N 1
ATOM 2309 C CA . ASP A 1 295 ? 2.291 0.479 -28.502 1.00 94.06 295 ASP A CA 1
ATOM 2310 C C . ASP A 1 295 ? 2.783 -0.860 -27.922 1.00 94.06 295 ASP A C 1
ATOM 2312 O O . ASP A 1 295 ? 2.814 -1.884 -28.614 1.00 94.06 295 ASP A O 1
ATOM 2316 N N . TRP A 1 296 ? 3.077 -0.904 -26.619 1.00 95.38 296 TRP A N 1
ATOM 2317 C CA . TRP A 1 296 ? 3.480 -2.125 -25.921 1.00 95.38 296 TRP A CA 1
ATOM 2318 C C . TRP A 1 296 ? 2.318 -3.094 -25.677 1.00 95.38 296 TRP A C 1
ATOM 2320 O O . TRP A 1 296 ? 2.563 -4.265 -25.377 1.00 95.38 296 TRP A O 1
ATOM 2330 N N . LYS A 1 297 ? 1.051 -2.692 -25.863 1.00 95.06 297 LYS A N 1
ATOM 2331 C CA . LYS A 1 297 ? -0.102 -3.584 -25.621 1.00 95.06 297 LYS A CA 1
ATOM 2332 C C . LYS A 1 297 ? -0.055 -4.864 -26.455 1.00 95.06 297 LYS A C 1
ATOM 2334 O O . LYS A 1 297 ? -0.426 -5.935 -25.979 1.00 95.06 297 LYS A O 1
ATOM 2339 N N . TYR A 1 298 ? 0.435 -4.775 -27.694 1.00 94.44 298 TYR A N 1
ATOM 2340 C CA . TYR A 1 298 ? 0.539 -5.926 -28.593 1.00 94.44 298 TYR A CA 1
ATOM 2341 C C . TYR A 1 298 ? 1.755 -6.801 -28.290 1.00 94.44 298 TYR A C 1
ATOM 2343 O O . TYR A 1 298 ? 1.721 -8.002 -28.571 1.00 94.44 298 TYR A O 1
ATOM 2351 N N . VAL A 1 299 ? 2.801 -6.221 -27.689 1.00 94.62 299 VAL A N 1
ATOM 2352 C CA . VAL A 1 299 ? 3.910 -6.974 -27.092 1.00 94.62 299 VAL A CA 1
ATOM 2353 C C . VAL A 1 299 ? 3.382 -7.801 -25.926 1.00 94.62 299 VAL A C 1
ATOM 2355 O O . VAL A 1 299 ? 3.575 -9.012 -25.915 1.00 94.62 299 VAL A O 1
ATOM 2358 N N . VAL A 1 300 ? 2.637 -7.186 -25.002 1.00 93.81 300 VAL A N 1
ATOM 2359 C CA . VAL A 1 300 ? 2.034 -7.882 -23.853 1.00 93.81 300 VAL A CA 1
ATOM 2360 C C . VAL A 1 300 ? 1.052 -8.968 -24.294 1.00 93.81 300 VAL A C 1
ATOM 2362 O O . VAL A 1 300 ? 1.112 -10.085 -23.789 1.00 93.81 300 VAL A O 1
ATOM 2365 N N . ALA A 1 301 ? 0.202 -8.699 -25.286 1.00 92.62 301 ALA A N 1
ATOM 2366 C CA . ALA A 1 301 ? -0.693 -9.717 -25.835 1.00 92.62 301 ALA A CA 1
ATOM 2367 C C . ALA A 1 301 ? 0.075 -10.883 -26.489 1.00 92.62 301 ALA A C 1
ATOM 2369 O O . ALA A 1 301 ? -0.328 -12.037 -26.360 1.00 92.62 301 ALA A O 1
ATOM 2370 N N . GLY A 1 302 ? 1.190 -10.598 -27.174 1.00 91.75 302 GLY A N 1
ATOM 2371 C CA . GLY A 1 302 ? 2.074 -11.625 -27.732 1.00 91.75 302 GLY A CA 1
ATOM 2372 C C . GLY A 1 302 ? 2.722 -12.484 -26.647 1.00 91.75 302 GLY A C 1
ATOM 2373 O O . GLY A 1 302 ? 2.713 -13.703 -26.754 1.00 91.75 302 GLY A O 1
ATOM 2374 N N . ILE A 1 303 ? 3.203 -11.849 -25.579 1.00 90.06 303 ILE A N 1
ATOM 2375 C CA . ILE A 1 303 ? 3.739 -12.496 -24.377 1.00 90.06 303 ILE A CA 1
ATOM 2376 C C . ILE A 1 303 ? 2.713 -13.435 -23.736 1.00 90.06 303 ILE A C 1
ATOM 2378 O O . ILE A 1 303 ? 3.030 -14.581 -23.423 1.00 90.06 303 ILE A O 1
ATOM 2382 N N . ASP A 1 304 ? 1.483 -12.961 -23.537 1.00 88.94 304 ASP A N 1
ATOM 2383 C CA . ASP A 1 304 ? 0.427 -13.759 -22.914 1.00 88.94 304 ASP A CA 1
ATOM 2384 C C . ASP A 1 304 ? 0.029 -14.949 -23.806 1.00 88.94 304 ASP A C 1
ATOM 2386 O O . ASP A 1 304 ? -0.291 -16.021 -23.294 1.00 88.94 304 ASP A O 1
ATOM 2390 N N . ALA A 1 305 ? 0.109 -14.792 -25.133 1.00 87.94 305 ALA A N 1
ATOM 2391 C CA . ALA A 1 305 ? -0.124 -15.876 -26.083 1.00 87.94 305 ALA A CA 1
ATOM 2392 C C . ALA A 1 305 ? 0.999 -16.928 -26.083 1.00 87.94 305 ALA A C 1
ATOM 2394 O O . ALA A 1 305 ? 0.724 -18.107 -26.304 1.00 87.94 305 ALA A O 1
ATOM 2395 N N . THR A 1 306 ? 2.250 -16.528 -25.829 1.00 86.50 306 THR A N 1
ATOM 2396 C CA . THR A 1 306 ? 3.406 -17.438 -25.850 1.00 86.50 306 THR A CA 1
ATOM 2397 C C . THR A 1 306 ? 3.758 -18.035 -24.492 1.00 86.50 306 THR A C 1
ATOM 2399 O O . THR A 1 306 ? 4.480 -19.026 -24.450 1.00 86.50 306 THR A O 1
ATOM 2402 N N . TYR A 1 307 ? 3.205 -17.528 -23.385 1.00 83.62 307 TYR A N 1
ATOM 2403 C CA . TYR A 1 307 ? 3.464 -18.029 -22.030 1.00 83.62 307 TYR A CA 1
ATOM 2404 C C . TYR A 1 307 ? 2.282 -18.820 -21.439 1.00 83.62 307 TYR A C 1
ATOM 2406 O O . TYR A 1 307 ? 1.658 -18.427 -20.444 1.00 83.62 307 TYR A O 1
ATOM 2414 N N . SER A 1 308 ? 1.969 -19.961 -22.066 1.00 74.50 308 SER A N 1
ATOM 2415 C CA . SER A 1 308 ? 0.868 -20.847 -21.660 1.00 74.50 308 SER A CA 1
ATOM 2416 C C . SER A 1 308 ? 1.090 -21.500 -20.280 1.00 74.50 308 SER A C 1
ATOM 2418 O O . SER A 1 308 ? 2.226 -21.575 -19.802 1.00 74.50 308 SER A O 1
ATOM 2420 N N . PRO A 1 309 ? 0.029 -22.012 -19.619 1.00 77.62 309 PRO A N 1
ATOM 2421 C CA . PRO A 1 309 ? 0.161 -22.794 -18.385 1.00 77.62 309 PRO A CA 1
ATOM 2422 C C . PRO A 1 309 ? 1.119 -23.985 -18.506 1.00 77.62 309 PRO A C 1
ATOM 2424 O O . PRO A 1 309 ? 1.872 -24.249 -17.573 1.00 77.62 309 PRO A O 1
ATOM 2427 N N . ASP A 1 310 ? 1.150 -24.647 -19.663 1.00 72.88 310 ASP A N 1
ATOM 2428 C CA . ASP A 1 310 ? 2.064 -25.766 -19.914 1.00 72.88 310 ASP A CA 1
ATOM 2429 C C . ASP A 1 310 ? 3.523 -25.287 -19.947 1.00 72.88 310 ASP A C 1
ATOM 2431 O O . ASP A 1 310 ? 4.393 -25.884 -19.320 1.00 72.88 310 ASP A O 1
ATOM 2435 N N . ILE A 1 311 ? 3.792 -24.141 -20.585 1.00 72.38 311 ILE A N 1
ATOM 2436 C CA . ILE A 1 311 ? 5.133 -23.535 -20.621 1.00 72.38 311 ILE A CA 1
ATOM 2437 C C . ILE A 1 311 ? 5.564 -23.064 -19.226 1.00 72.38 311 ILE A C 1
ATOM 2439 O O . ILE A 1 311 ? 6.743 -23.177 -18.897 1.00 72.38 311 ILE A O 1
ATOM 2443 N N . LYS A 1 312 ? 4.627 -22.584 -18.396 1.00 74.44 312 LYS A N 1
ATOM 2444 C CA . LYS A 1 312 ? 4.865 -22.255 -16.977 1.00 74.44 312 LYS A CA 1
ATOM 2445 C C . LYS A 1 312 ? 5.214 -23.481 -16.136 1.00 74.44 312 LYS A C 1
ATOM 2447 O O . LYS A 1 312 ? 5.976 -23.351 -15.187 1.00 74.44 312 LYS A O 1
ATOM 2452 N N . ALA A 1 313 ? 4.636 -24.638 -16.452 1.00 71.19 313 ALA A N 1
ATOM 2453 C CA . ALA A 1 313 ? 4.911 -25.888 -15.752 1.00 71.19 313 ALA A CA 1
ATOM 2454 C C . ALA A 1 313 ? 6.244 -26.524 -16.189 1.00 71.19 313 ALA A C 1
ATOM 2456 O O . ALA A 1 313 ? 6.885 -27.203 -15.392 1.00 71.19 313 ALA A O 1
ATOM 2457 N N . GLU A 1 314 ? 6.656 -26.308 -17.443 1.00 67.00 314 GLU A N 1
ATOM 2458 C CA . GLU A 1 314 ? 7.877 -26.881 -18.024 1.00 67.00 314 GLU A CA 1
ATOM 2459 C C . GLU A 1 314 ? 9.132 -26.001 -17.872 1.00 67.00 314 GLU A C 1
ATOM 2461 O O . GLU A 1 314 ? 10.239 -26.537 -17.853 1.00 67.00 314 GLU A O 1
ATOM 2466 N N . ASN A 1 315 ? 8.996 -24.671 -17.801 1.00 58.78 315 ASN A N 1
ATOM 2467 C CA . ASN A 1 315 ? 10.125 -23.736 -17.741 1.00 58.78 315 ASN A CA 1
ATOM 2468 C C . ASN A 1 315 ? 10.047 -22.825 -16.513 1.00 58.78 315 ASN A C 1
ATOM 2470 O O . ASN A 1 315 ? 9.050 -22.133 -16.315 1.00 58.78 315 ASN A O 1
ATOM 2474 N N . ASP A 1 316 ? 11.159 -22.710 -15.781 1.00 60.34 316 ASP A N 1
ATOM 2475 C CA . ASP A 1 316 ? 11.277 -21.760 -14.665 1.00 60.34 316 ASP A CA 1
ATOM 2476 C C . ASP A 1 316 ? 11.249 -20.290 -15.131 1.00 60.34 316 ASP A C 1
ATOM 2478 O O . ASP A 1 316 ? 10.807 -19.414 -14.388 1.00 60.34 316 ASP A O 1
ATOM 2482 N N . ILE A 1 317 ? 11.727 -19.981 -16.350 1.00 69.56 317 ILE A N 1
ATOM 2483 C CA . ILE A 1 317 ? 11.896 -18.593 -16.819 1.00 69.56 317 ILE A CA 1
ATOM 2484 C C . ILE A 1 317 ? 11.546 -18.451 -18.309 1.00 69.56 317 ILE A C 1
ATOM 2486 O O . ILE A 1 317 ? 12.228 -18.995 -19.176 1.00 69.56 317 ILE A O 1
ATOM 2490 N N . HIS A 1 318 ? 10.524 -17.644 -18.608 1.00 84.75 318 HIS A N 1
ATOM 2491 C CA . HIS A 1 318 ? 10.204 -17.176 -19.960 1.00 84.75 318 HIS A CA 1
ATOM 2492 C C . HIS A 1 318 ? 10.895 -15.827 -20.212 1.00 84.75 318 HIS A C 1
ATOM 2494 O O . HIS A 1 318 ? 10.725 -14.886 -19.429 1.00 84.75 318 HIS A O 1
ATOM 2500 N N . ASN A 1 319 ? 11.710 -15.756 -21.268 1.00 88.62 319 ASN A N 1
ATOM 2501 C CA . ASN A 1 319 ? 12.539 -14.594 -21.585 1.00 88.62 319 ASN A CA 1
ATOM 2502 C C . ASN A 1 319 ? 12.128 -13.944 -22.909 1.00 88.62 319 ASN A C 1
ATOM 2504 O O . ASN A 1 319 ? 11.719 -14.619 -23.855 1.00 88.62 319 ASN A O 1
ATOM 2508 N N . THR A 1 320 ? 12.345 -12.636 -22.986 1.00 91.75 320 THR A N 1
ATOM 2509 C CA . THR A 1 320 ? 12.152 -11.817 -24.182 1.00 91.75 320 THR A CA 1
ATOM 2510 C C . THR A 1 320 ? 13.477 -11.174 -24.580 1.00 91.75 320 THR A C 1
ATOM 2512 O O . THR A 1 320 ? 14.178 -10.632 -23.724 1.00 91.75 320 THR A O 1
ATOM 2515 N N . ASP A 1 321 ? 13.824 -11.232 -25.863 1.00 93.69 321 ASP A N 1
ATOM 2516 C CA . ASP A 1 321 ? 14.907 -10.450 -26.459 1.00 93.69 321 ASP A CA 1
ATOM 2517 C C . ASP A 1 321 ? 14.316 -9.146 -27.030 1.00 93.69 321 ASP A C 1
ATOM 2519 O O . ASP A 1 321 ? 13.294 -9.158 -27.716 1.00 93.69 321 ASP A O 1
ATOM 2523 N N . VAL A 1 322 ? 14.945 -8.010 -26.728 1.00 94.88 322 VAL A N 1
ATOM 2524 C CA . VAL A 1 322 ? 14.577 -6.684 -27.238 1.00 94.88 322 VAL A CA 1
ATOM 2525 C C . VAL A 1 322 ? 15.783 -6.108 -27.963 1.00 94.88 322 VAL A C 1
ATOM 2527 O O . VAL A 1 322 ? 16.861 -5.999 -27.382 1.00 94.88 322 VAL A O 1
ATOM 2530 N N . THR A 1 323 ? 15.606 -5.740 -29.229 1.00 94.25 323 THR A N 1
ATOM 2531 C CA . THR A 1 323 ? 16.661 -5.175 -30.079 1.00 94.25 323 THR A CA 1
ATOM 2532 C C . THR A 1 323 ? 16.221 -3.826 -30.625 1.00 94.25 323 THR A C 1
ATOM 2534 O O . THR A 1 323 ? 15.184 -3.743 -31.281 1.00 94.25 323 THR A O 1
ATOM 2537 N N . ALA A 1 324 ? 17.002 -2.772 -30.404 1.00 93.12 324 ALA A N 1
ATOM 2538 C CA . ALA A 1 324 ? 16.754 -1.479 -31.031 1.00 93.12 324 ALA A CA 1
ATOM 2539 C C . ALA A 1 324 ? 17.266 -1.493 -32.481 1.00 93.12 324 ALA A C 1
ATOM 2541 O O . ALA A 1 324 ? 18.446 -1.736 -32.729 1.00 93.12 324 ALA A O 1
ATOM 2542 N N . ARG A 1 325 ? 16.374 -1.252 -33.448 1.00 92.25 325 ARG A N 1
ATOM 2543 C CA . ARG A 1 325 ? 16.697 -1.105 -34.874 1.00 92.25 325 ARG A CA 1
ATOM 2544 C C . ARG A 1 325 ? 16.689 0.376 -35.229 1.00 92.25 325 ARG A C 1
ATOM 2546 O O . ARG A 1 325 ? 15.657 0.904 -35.633 1.00 92.25 325 ARG A O 1
ATOM 2553 N N . PHE A 1 326 ? 17.818 1.057 -35.029 1.00 87.75 326 PHE A N 1
ATOM 2554 C CA . PHE A 1 326 ? 17.928 2.499 -35.287 1.00 87.75 326 PHE A CA 1
ATOM 2555 C C . PHE A 1 326 ? 17.685 2.866 -36.752 1.00 87.75 326 PHE A C 1
ATOM 2557 O O . PHE A 1 326 ? 17.034 3.867 -37.020 1.00 87.75 326 PHE A O 1
ATOM 2564 N N . ASP A 1 327 ? 18.111 2.017 -37.688 1.00 85.44 327 ASP A N 1
ATOM 2565 C CA . ASP A 1 327 ? 17.891 2.176 -39.130 1.00 85.44 327 ASP A CA 1
ATOM 2566 C C . ASP A 1 327 ? 16.408 2.160 -39.534 1.00 85.44 327 ASP A C 1
ATOM 2568 O O . ASP A 1 327 ? 16.042 2.690 -40.582 1.00 85.44 327 ASP A O 1
ATOM 2572 N N . LYS A 1 328 ? 15.555 1.540 -38.713 1.00 87.31 328 LYS A N 1
ATOM 2573 C CA . LYS A 1 328 ? 14.119 1.379 -38.976 1.00 87.31 328 LYS A CA 1
ATOM 2574 C C . LYS A 1 328 ? 13.220 2.036 -37.929 1.00 87.31 328 LYS A C 1
ATOM 2576 O O . LYS A 1 328 ? 12.003 1.912 -38.031 1.00 87.31 328 LYS A O 1
ATOM 2581 N N . GLU A 1 329 ? 13.809 2.696 -36.937 1.00 90.56 329 GLU A N 1
ATOM 2582 C CA . GLU A 1 329 ? 13.120 3.441 -35.879 1.00 90.56 329 GLU A CA 1
ATOM 2583 C C . GLU A 1 329 ? 12.118 2.606 -35.051 1.00 90.56 329 GLU A C 1
ATOM 2585 O O . GLU A 1 329 ? 11.012 3.052 -34.728 1.00 90.56 329 GLU A O 1
ATOM 2590 N N . TYR A 1 330 ? 12.482 1.367 -34.692 1.00 94.25 330 TYR A N 1
ATOM 2591 C CA . TYR A 1 330 ? 11.648 0.526 -33.824 1.00 94.25 330 TYR A CA 1
ATOM 2592 C C . TYR A 1 330 ? 12.444 -0.436 -32.930 1.00 94.25 330 TYR A C 1
ATOM 2594 O O . TYR A 1 330 ? 13.563 -0.848 -33.236 1.00 94.25 330 TYR A O 1
ATOM 2602 N N . PHE A 1 331 ? 11.827 -0.866 -31.829 1.00 96.06 331 PHE A N 1
ATOM 2603 C CA . PHE A 1 331 ? 12.251 -2.027 -31.051 1.00 96.06 331 PHE A CA 1
ATOM 2604 C C . PHE A 1 331 ? 11.676 -3.300 -31.657 1.00 96.06 331 PHE A C 1
ATOM 2606 O O . PHE A 1 331 ? 10.458 -3.425 -31.786 1.00 96.06 331 PHE A O 1
ATOM 2613 N N . LEU A 1 332 ? 12.534 -4.249 -32.017 1.00 96.25 332 LEU A N 1
ATOM 2614 C CA . LEU A 1 332 ? 12.140 -5.624 -32.295 1.00 96.25 332 LEU A CA 1
ATOM 2615 C C . LEU A 1 332 ? 12.051 -6.373 -30.966 1.00 96.25 332 LEU A C 1
ATOM 2617 O O . LEU A 1 332 ? 13.039 -6.433 -30.235 1.00 96.25 332 LEU A O 1
ATOM 2621 N N . VAL A 1 333 ? 10.887 -6.931 -30.657 1.00 96.50 333 VAL A N 1
ATOM 2622 C CA . VAL A 1 333 ? 10.623 -7.660 -29.416 1.00 96.50 333 VAL A CA 1
ATOM 2623 C C . VAL A 1 333 ? 10.259 -9.101 -29.748 1.00 96.50 333 VAL A C 1
ATOM 2625 O O . VAL A 1 333 ? 9.246 -9.357 -30.399 1.00 96.50 333 VAL A O 1
ATOM 2628 N N . GLU A 1 334 ? 11.079 -10.039 -29.284 1.00 94.62 334 GLU A N 1
ATOM 2629 C CA . GLU A 1 334 ? 10.986 -11.461 -29.612 1.00 94.62 334 GLU A CA 1
ATOM 2630 C C . GLU A 1 334 ? 10.850 -12.302 -28.341 1.00 94.62 334 GLU A C 1
ATOM 2632 O O . GLU A 1 334 ? 11.696 -12.257 -27.447 1.00 94.62 334 GLU A O 1
ATOM 2637 N N . THR A 1 335 ? 9.804 -13.121 -28.265 1.00 88.88 335 THR A N 1
ATOM 2638 C CA . THR A 1 335 ? 9.713 -14.201 -27.270 1.00 88.88 335 THR A CA 1
ATOM 2639 C C . THR A 1 335 ? 10.171 -15.497 -27.921 1.00 88.88 335 THR A C 1
ATOM 2641 O O . THR A 1 335 ? 9.626 -15.897 -28.948 1.00 88.88 335 THR A O 1
ATOM 2644 N N . ARG A 1 336 ? 11.198 -16.135 -27.352 1.00 73.50 336 ARG A N 1
ATOM 2645 C CA . ARG A 1 336 ? 11.802 -17.360 -27.895 1.00 73.50 336 ARG A CA 1
ATOM 2646 C C . ARG A 1 336 ? 11.511 -18.524 -26.957 1.00 73.50 336 ARG A C 1
ATOM 2648 O O . ARG A 1 336 ? 12.244 -18.758 -25.996 1.00 73.50 336 ARG A O 1
ATOM 2655 N N . SER A 1 337 ? 10.398 -19.205 -27.215 1.00 73.56 337 SER A N 1
ATOM 2656 C CA . SER A 1 337 ? 9.959 -20.415 -26.511 1.00 73.56 337 SER A CA 1
ATOM 2657 C C . SER A 1 337 ? 9.450 -21.451 -27.527 1.00 73.56 337 SER A C 1
ATOM 2659 O O . SER A 1 337 ? 9.667 -21.285 -28.723 1.00 73.56 337 SER A O 1
ATOM 2661 N N . LYS A 1 338 ? 8.753 -22.516 -27.095 1.00 78.06 338 LYS A N 1
ATOM 2662 C CA . LYS A 1 338 ? 8.041 -23.415 -28.030 1.00 78.06 338 LYS A CA 1
ATOM 2663 C C . LYS A 1 338 ? 7.030 -22.657 -28.901 1.00 78.06 338 LYS A C 1
ATOM 2665 O O . LYS A 1 338 ? 6.795 -23.045 -30.040 1.00 78.06 338 LYS A O 1
ATOM 2670 N N . MET A 1 339 ? 6.423 -21.604 -28.352 1.00 82.81 339 MET A N 1
ATOM 2671 C CA . MET A 1 339 ? 5.620 -20.641 -29.096 1.00 82.81 339 MET A CA 1
ATOM 2672 C C . MET A 1 339 ? 6.388 -19.328 -29.181 1.00 82.81 339 MET A C 1
ATOM 2674 O O . MET A 1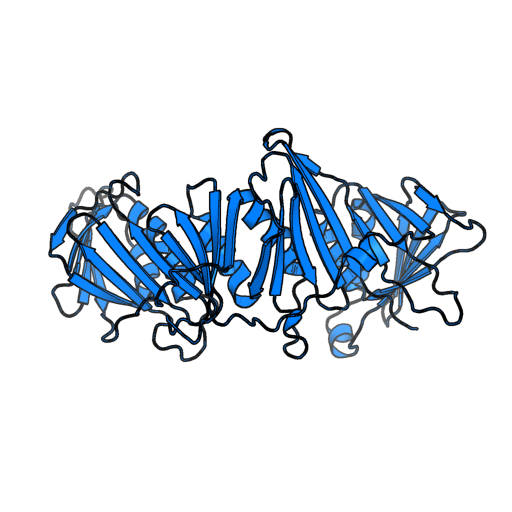 339 ? 6.866 -18.809 -28.171 1.00 82.81 339 MET A O 1
ATOM 2678 N N . GLU A 1 340 ? 6.502 -18.794 -30.388 1.00 87.38 340 GLU A N 1
ATOM 2679 C CA . GLU A 1 340 ? 7.264 -17.581 -30.650 1.00 87.38 340 GLU A CA 1
ATOM 2680 C C . GLU A 1 340 ? 6.322 -16.441 -31.023 1.00 87.38 340 GLU A C 1
ATOM 2682 O O . GLU A 1 340 ? 5.311 -16.625 -31.705 1.00 87.38 340 GLU A O 1
ATOM 2687 N N . ALA A 1 341 ? 6.660 -15.242 -30.565 1.00 92.00 341 ALA A N 1
ATOM 2688 C CA . ALA A 1 341 ? 6.008 -14.020 -30.997 1.00 92.00 341 ALA A CA 1
ATOM 2689 C C . ALA A 1 341 ? 7.068 -12.967 -31.269 1.00 92.00 341 ALA A C 1
ATOM 2691 O O . ALA A 1 341 ? 7.908 -12.689 -30.413 1.00 92.00 341 ALA A O 1
ATOM 2692 N N . GLU A 1 342 ? 6.964 -12.370 -32.450 1.00 95.56 342 GLU A N 1
ATOM 2693 C CA . GLU A 1 342 ? 7.756 -11.233 -32.892 1.00 95.56 342 GLU A CA 1
ATOM 2694 C C . GLU A 1 342 ? 6.838 -10.014 -33.014 1.00 95.56 342 GLU A C 1
ATOM 2696 O O . GLU A 1 342 ? 5.748 -10.090 -33.597 1.00 95.56 342 GLU A O 1
ATOM 2701 N N . ARG A 1 343 ? 7.239 -8.894 -32.415 1.00 95.62 343 ARG A N 1
ATOM 2702 C CA . ARG A 1 343 ? 6.495 -7.631 -32.428 1.00 95.62 343 ARG A CA 1
ATOM 2703 C C . ARG A 1 343 ? 7.448 -6.464 -32.619 1.00 95.62 343 ARG A C 1
ATOM 2705 O O . ARG A 1 343 ? 8.612 -6.532 -32.239 1.00 95.62 343 ARG A O 1
ATOM 2712 N N . THR A 1 344 ? 6.926 -5.375 -33.166 1.00 95.94 344 THR A N 1
ATOM 2713 C CA . THR A 1 344 ? 7.655 -4.115 -33.306 1.00 95.94 344 THR A CA 1
ATOM 2714 C C . THR A 1 344 ? 6.988 -3.033 -32.473 1.00 95.94 344 THR A C 1
ATOM 2716 O O . THR A 1 344 ? 5.767 -2.888 -32.546 1.00 95.94 344 THR A O 1
ATOM 2719 N N . VAL A 1 345 ? 7.775 -2.250 -31.743 1.00 96.31 345 VAL A N 1
ATOM 2720 C CA . VAL A 1 345 ? 7.317 -1.042 -31.042 1.00 96.31 345 VAL A CA 1
ATOM 2721 C C . VAL A 1 345 ? 8.042 0.148 -31.642 1.00 96.31 345 VAL A C 1
ATOM 2723 O O . VAL A 1 345 ? 9.270 0.165 -31.648 1.00 96.31 345 VAL A O 1
ATOM 2726 N N . LYS A 1 346 ? 7.306 1.123 -32.173 1.00 94.00 346 LYS A N 1
ATOM 2727 C CA . LYS A 1 346 ? 7.921 2.297 -32.795 1.00 94.00 346 LYS A CA 1
ATOM 2728 C C . LYS A 1 346 ? 8.646 3.145 -31.757 1.00 94.00 346 LYS A C 1
ATOM 2730 O O . LYS A 1 346 ? 8.228 3.229 -30.602 1.00 94.00 346 LYS A O 1
ATOM 2735 N N . PHE A 1 347 ? 9.727 3.784 -32.180 1.00 92.44 347 PHE A N 1
ATOM 2736 C CA . PHE A 1 347 ? 10.310 4.859 -31.394 1.00 92.44 347 PHE A CA 1
ATOM 2737 C C . PHE A 1 347 ? 9.388 6.083 -31.432 1.00 92.44 347 PHE A C 1
ATOM 2739 O O . PHE A 1 347 ? 8.680 6.314 -32.411 1.00 92.44 347 PHE A O 1
ATOM 2746 N N . GLY A 1 348 ? 9.396 6.853 -30.348 1.00 81.12 348 GLY A N 1
ATOM 2747 C CA . GLY A 1 348 ? 8.960 8.245 -30.359 1.00 81.12 348 GLY A CA 1
ATOM 2748 C C . GLY A 1 348 ? 10.143 9.114 -30.779 1.00 81.12 348 GLY A C 1
ATOM 2749 O O . GLY A 1 348 ? 10.491 9.181 -31.950 1.00 81.12 348 GLY A O 1
ATOM 2750 N N . ASP A 1 349 ? 10.816 9.697 -29.789 1.00 76.38 349 ASP A N 1
ATOM 2751 C CA . ASP A 1 349 ? 12.099 10.387 -29.949 1.00 76.38 349 ASP A CA 1
ATOM 2752 C C . ASP A 1 349 ? 13.271 9.493 -29.514 1.00 76.38 349 ASP A C 1
ATOM 2754 O O . ASP A 1 349 ? 13.213 8.826 -28.470 1.00 76.38 349 ASP A O 1
ATOM 2758 N N . ILE A 1 350 ? 14.369 9.532 -30.267 1.00 72.56 350 ILE A N 1
ATOM 2759 C CA . ILE A 1 350 ? 15.670 9.048 -29.799 1.00 72.56 350 ILE A CA 1
ATOM 2760 C C . ILE A 1 350 ? 16.272 10.166 -28.947 1.00 72.56 350 ILE A C 1
ATOM 2762 O O . ILE A 1 350 ? 16.561 11.243 -29.463 1.00 72.56 350 ILE A O 1
ATOM 2766 N N . VAL A 1 351 ? 16.415 9.927 -27.643 1.00 66.00 351 VAL A N 1
ATOM 2767 C CA . VAL A 1 351 ? 16.880 10.955 -26.704 1.00 66.00 351 VAL A CA 1
ATOM 2768 C C . VAL A 1 351 ? 18.400 11.067 -26.792 1.00 66.00 351 VAL A C 1
ATOM 2770 O O . VAL A 1 351 ? 18.902 12.154 -27.051 1.00 66.00 351 VAL A O 1
ATOM 2773 N N . GLU A 1 352 ? 19.123 9.948 -26.660 1.00 66.75 352 GLU A N 1
ATOM 2774 C CA . GLU A 1 352 ? 20.592 9.877 -26.752 1.00 66.75 352 GLU A CA 1
ATOM 2775 C C . GLU A 1 352 ? 21.050 8.490 -27.250 1.00 66.75 352 GLU A C 1
ATOM 2777 O O . GLU A 1 352 ? 20.497 7.460 -26.846 1.00 66.75 352 GLU A O 1
ATOM 2782 N N . THR A 1 353 ? 22.076 8.453 -28.114 1.00 69.56 353 THR A N 1
ATOM 2783 C CA . THR A 1 353 ? 22.745 7.217 -28.570 1.00 69.56 353 THR A CA 1
ATOM 2784 C C . THR A 1 353 ? 24.244 7.439 -28.750 1.00 69.56 353 THR A C 1
ATOM 2786 O O . THR A 1 353 ? 24.637 8.342 -29.489 1.00 69.56 353 THR A O 1
ATOM 2789 N N . SER A 1 354 ? 25.082 6.592 -28.145 1.00 59.66 354 SER A N 1
ATOM 2790 C CA . SER A 1 354 ? 26.543 6.659 -28.317 1.00 59.66 354 SER A CA 1
ATOM 2791 C C . SER A 1 354 ? 27.057 6.074 -29.641 1.00 59.66 354 SER A C 1
ATOM 2793 O O . SER A 1 354 ? 28.179 6.383 -30.028 1.00 59.66 354 SER A O 1
ATOM 2795 N N . ASP A 1 355 ? 26.267 5.239 -30.325 1.00 62.41 355 ASP A N 1
ATOM 2796 C CA . ASP A 1 355 ? 26.595 4.671 -31.639 1.00 62.41 355 ASP A CA 1
ATOM 2797 C C . ASP A 1 355 ? 25.306 4.214 -32.351 1.00 62.41 355 ASP A C 1
ATOM 2799 O O . ASP A 1 355 ? 24.477 3.534 -31.742 1.00 62.41 355 ASP A O 1
ATOM 2803 N N . THR A 1 356 ? 25.098 4.618 -33.607 1.00 60.16 356 THR A N 1
ATOM 2804 C CA . THR A 1 356 ? 23.901 4.272 -34.407 1.00 60.16 356 THR A CA 1
ATOM 2805 C C . THR A 1 356 ? 24.157 3.141 -35.406 1.00 60.16 356 THR A C 1
ATOM 2807 O O . THR A 1 356 ? 23.222 2.705 -36.079 1.00 60.16 356 THR A O 1
ATOM 2810 N N . GLY A 1 357 ? 25.406 2.668 -35.519 1.00 60.06 357 GLY A N 1
ATOM 2811 C CA . GLY A 1 357 ? 25.795 1.605 -36.452 1.00 60.06 357 GLY A CA 1
ATOM 2812 C C . GLY A 1 357 ? 25.403 0.195 -36.000 1.00 60.06 357 GLY A C 1
ATOM 2813 O O . GLY A 1 357 ? 25.090 -0.648 -36.841 1.00 60.06 357 GLY A O 1
ATOM 2814 N N . ASP A 1 358 ? 25.364 -0.046 -34.688 1.00 70.31 358 ASP A N 1
ATOM 2815 C CA . ASP A 1 358 ? 24.999 -1.337 -34.103 1.00 70.31 358 ASP A CA 1
ATOM 2816 C C . ASP A 1 358 ? 23.515 -1.381 -33.699 1.00 70.31 358 ASP A C 1
ATOM 2818 O O . ASP A 1 358 ? 22.882 -0.361 -33.437 1.00 70.31 358 ASP A O 1
ATOM 2822 N N . SER A 1 359 ? 22.929 -2.584 -33.671 1.00 84.62 359 SER A N 1
ATOM 2823 C CA . SER A 1 359 ? 21.574 -2.820 -33.147 1.00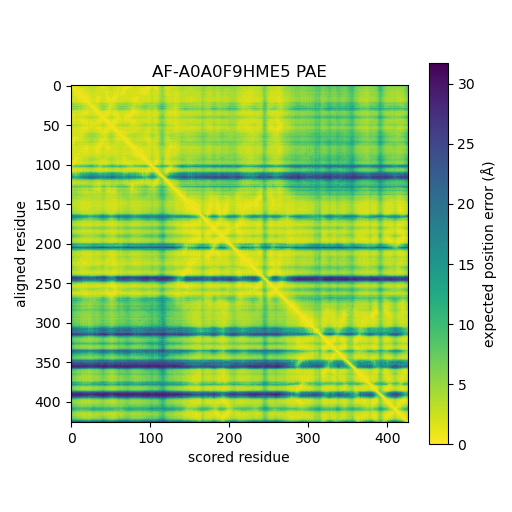 84.62 359 SER A CA 1
ATOM 2824 C C . SER A 1 359 ? 21.663 -3.306 -31.698 1.00 84.62 359 SER A C 1
ATOM 2826 O O . SER A 1 359 ? 21.683 -4.527 -31.483 1.00 84.62 359 SER A O 1
ATOM 2828 N N . PRO A 1 360 ? 21.745 -2.404 -30.703 1.00 88.94 360 PRO A N 1
ATOM 2829 C CA . PRO A 1 360 ? 21.966 -2.810 -29.330 1.00 88.94 360 PRO A CA 1
ATOM 2830 C C . PRO A 1 360 ? 20.762 -3.603 -28.825 1.00 88.94 360 PRO A C 1
ATOM 2832 O O . PRO A 1 360 ? 19.608 -3.352 -29.199 1.00 88.94 360 PRO A O 1
ATOM 2835 N N . SER A 1 361 ? 21.032 -4.588 -27.975 1.00 91.31 361 SER A N 1
ATOM 2836 C CA . SER A 1 361 ? 20.003 -5.510 -27.504 1.00 91.31 361 SER A CA 1
ATOM 2837 C C . SER A 1 361 ? 20.147 -5.859 -26.033 1.00 91.31 361 SER A C 1
ATOM 2839 O O . SER A 1 361 ? 21.241 -5.887 -25.472 1.00 91.31 361 SER A O 1
ATOM 2841 N N . PHE A 1 362 ? 19.021 -6.197 -25.414 1.00 92.44 362 PHE A N 1
ATOM 2842 C CA . PHE A 1 362 ? 18.978 -6.785 -24.084 1.00 92.44 362 PHE A CA 1
ATOM 2843 C C . PHE A 1 362 ? 17.998 -7.956 -24.053 1.00 92.44 362 PHE A C 1
ATOM 2845 O O . PHE A 1 362 ? 17.073 -8.051 -24.855 1.00 92.44 362 PHE A O 1
ATOM 2852 N N . ARG A 1 363 ? 18.199 -8.867 -23.098 1.00 91.62 363 ARG A N 1
ATOM 2853 C CA . ARG A 1 363 ? 17.292 -9.993 -22.844 1.00 91.62 363 ARG A CA 1
ATOM 2854 C C . ARG A 1 363 ? 16.776 -9.895 -21.424 1.00 91.62 363 ARG A C 1
ATOM 2856 O O . ARG A 1 363 ? 17.582 -9.769 -20.508 1.00 91.62 363 ARG A O 1
ATOM 2863 N N . CYS A 1 364 ? 15.480 -10.008 -21.193 1.00 92.50 364 CYS A N 1
ATOM 2864 C CA . CYS A 1 364 ? 14.906 -9.884 -19.855 1.00 92.50 364 CYS A CA 1
ATOM 2865 C C . CYS A 1 364 ? 13.820 -10.932 -19.597 1.00 92.50 364 CYS A C 1
ATOM 2867 O O . CYS A 1 364 ? 13.328 -11.574 -20.526 1.00 92.50 364 CYS A O 1
ATOM 2869 N N . GLY A 1 365 ? 13.455 -11.102 -18.324 1.00 90.62 365 GLY A N 1
ATOM 2870 C CA . GLY A 1 365 ? 12.287 -11.894 -17.961 1.00 90.62 365 GLY A CA 1
ATOM 2871 C C . GLY A 1 365 ? 11.037 -11.241 -18.539 1.00 90.62 365 GLY A C 1
ATOM 2872 O O . GLY A 1 365 ? 10.794 -10.051 -18.341 1.00 90.62 365 GLY A O 1
ATOM 2873 N N . THR A 1 366 ? 10.230 -12.018 -19.249 1.00 90.00 366 THR A N 1
ATOM 2874 C CA . THR A 1 366 ? 9.111 -11.494 -20.030 1.00 90.00 366 THR A CA 1
ATOM 2875 C C . THR A 1 366 ? 8.081 -10.730 -19.187 1.00 90.00 366 THR A C 1
ATOM 2877 O O . THR A 1 366 ? 7.521 -9.730 -19.640 1.00 90.00 366 THR A O 1
ATOM 2880 N N . ASN A 1 367 ? 7.868 -11.148 -17.935 1.00 89.38 367 ASN A N 1
ATOM 2881 C CA . ASN A 1 367 ? 6.950 -10.471 -17.015 1.00 89.38 367 ASN A CA 1
ATOM 2882 C C . ASN A 1 367 ? 7.340 -9.009 -16.745 1.00 89.38 367 ASN A C 1
ATOM 2884 O O . ASN A 1 367 ? 6.459 -8.206 -16.464 1.00 89.38 367 ASN A O 1
ATOM 2888 N N . TYR A 1 368 ? 8.616 -8.632 -16.872 1.00 93.50 368 TYR A N 1
ATOM 2889 C CA . TYR A 1 368 ? 9.039 -7.249 -16.638 1.00 93.50 368 TYR A CA 1
ATOM 2890 C C . TYR A 1 368 ? 8.440 -6.292 -17.671 1.00 93.50 368 TYR A C 1
ATOM 2892 O O . TYR A 1 368 ? 7.981 -5.215 -17.308 1.00 93.50 368 TYR A O 1
ATOM 2900 N N . LEU A 1 369 ? 8.360 -6.705 -18.942 1.00 93.94 369 LEU A N 1
ATOM 2901 C CA . LEU A 1 369 ? 7.7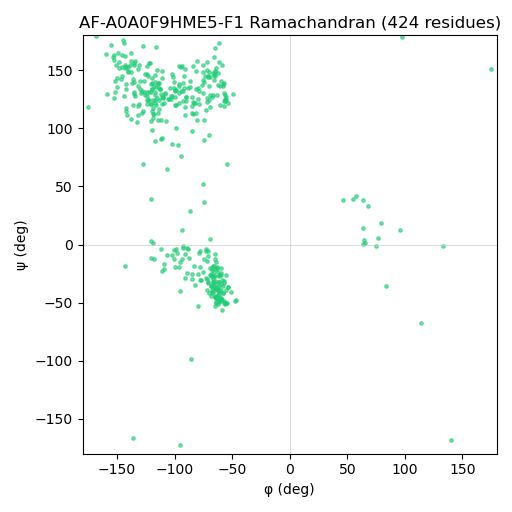36 -5.897 -19.996 1.00 93.94 369 LEU A CA 1
ATOM 2902 C C . LEU A 1 369 ? 6.227 -5.739 -19.777 1.00 93.94 369 LEU A C 1
ATOM 2904 O O . LEU A 1 369 ? 5.671 -4.667 -20.010 1.00 93.94 369 LEU A O 1
ATOM 2908 N N . LYS A 1 370 ? 5.571 -6.792 -19.277 1.00 92.75 370 LYS A N 1
ATOM 2909 C CA . LYS A 1 370 ? 4.160 -6.739 -18.883 1.00 92.75 370 LYS A CA 1
ATOM 2910 C C . LYS A 1 370 ? 3.933 -5.768 -17.728 1.00 92.75 370 LYS A C 1
ATOM 2912 O O . LYS A 1 370 ? 3.037 -4.934 -17.790 1.00 92.75 370 LYS A O 1
ATOM 2917 N N . GLU A 1 371 ? 4.777 -5.836 -16.706 1.00 94.00 371 GLU A N 1
ATOM 2918 C CA . GLU A 1 371 ? 4.694 -4.940 -15.557 1.00 94.00 371 GLU A CA 1
ATOM 2919 C C . GLU A 1 371 ? 4.931 -3.474 -15.932 1.00 94.00 371 GLU A C 1
ATOM 2921 O O . GLU A 1 371 ? 4.242 -2.617 -15.391 1.00 94.00 371 GLU A O 1
ATOM 2926 N N . ILE A 1 372 ? 5.837 -3.172 -16.872 1.00 94.25 372 ILE A N 1
ATOM 2927 C CA . ILE A 1 372 ? 6.015 -1.806 -17.399 1.00 94.25 372 ILE A CA 1
ATOM 2928 C C . ILE A 1 372 ? 4.689 -1.279 -17.963 1.00 94.25 372 ILE A C 1
ATOM 2930 O O . ILE A 1 372 ? 4.246 -0.189 -17.597 1.00 94.25 372 ILE A O 1
ATOM 2934 N N . TYR A 1 373 ? 4.033 -2.068 -18.819 1.00 94.50 373 TYR A N 1
ATOM 2935 C CA . TYR A 1 373 ? 2.757 -1.702 -19.433 1.00 94.50 373 TYR A CA 1
ATOM 2936 C C . TYR A 1 373 ? 1.643 -1.498 -18.395 1.00 94.50 373 TYR A C 1
ATOM 2938 O O . TYR A 1 373 ? 0.963 -0.466 -18.396 1.00 94.50 373 TYR A O 1
ATOM 2946 N N . ASP A 1 374 ? 1.482 -2.454 -17.477 1.00 92.69 374 ASP A N 1
ATOM 2947 C CA . ASP A 1 374 ? 0.425 -2.424 -16.466 1.00 92.69 374 ASP A CA 1
ATOM 2948 C C . ASP A 1 374 ? 0.648 -1.303 -15.432 1.00 92.69 374 ASP A C 1
ATOM 2950 O O . ASP A 1 374 ? -0.281 -0.553 -15.119 1.00 92.69 374 ASP A O 1
ATOM 2954 N N . ALA A 1 375 ? 1.878 -1.130 -14.937 1.00 90.06 375 ALA A N 1
ATOM 2955 C CA . ALA A 1 375 ? 2.206 -0.137 -13.914 1.00 90.06 375 ALA A CA 1
ATOM 2956 C C . ALA A 1 375 ? 2.208 1.302 -14.451 1.00 90.06 375 ALA A C 1
ATOM 2958 O O . ALA A 1 375 ? 1.903 2.240 -13.704 1.00 90.06 375 ALA A O 1
ATOM 2959 N N . GLY A 1 376 ? 2.505 1.498 -15.738 1.00 84.44 376 GLY A N 1
ATOM 2960 C CA . GLY A 1 376 ? 2.458 2.810 -16.384 1.00 84.44 376 GLY A CA 1
ATOM 2961 C C . GLY A 1 376 ? 1.046 3.361 -16.602 1.00 84.44 376 GLY A C 1
ATOM 2962 O O . GLY A 1 376 ? 0.893 4.539 -16.910 1.00 84.44 376 GLY A O 1
ATOM 2963 N N . GLY A 1 377 ? -0.001 2.557 -16.386 1.00 83.38 377 GLY A N 1
ATOM 2964 C CA . GLY A 1 377 ? -1.385 2.973 -16.626 1.00 83.38 377 GLY A CA 1
ATOM 2965 C C . GLY A 1 377 ? -1.793 2.917 -18.100 1.00 83.38 377 GLY A C 1
ATOM 2966 O O . GLY A 1 377 ? -2.798 3.519 -18.465 1.00 83.38 377 GLY A O 1
ATOM 2967 N N . LYS A 1 378 ? -1.042 2.167 -18.924 1.00 82.81 378 LYS A N 1
ATOM 2968 C CA . LYS A 1 378 ? -1.347 1.818 -20.327 1.00 82.81 378 LYS A CA 1
ATOM 2969 C C . LYS A 1 378 ? -1.368 2.972 -21.338 1.00 82.8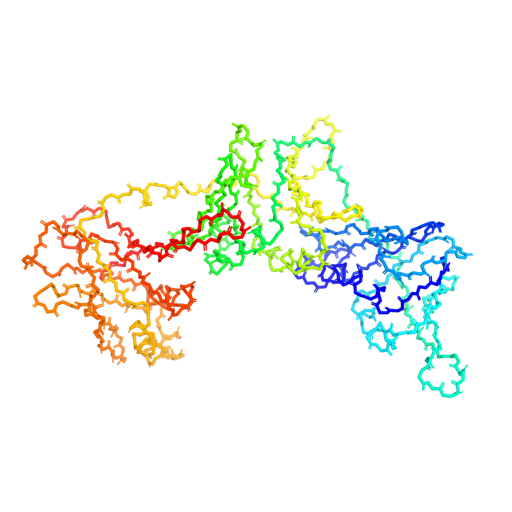1 378 LYS A C 1
ATOM 2971 O O . LYS A 1 378 ? -1.618 2.722 -22.511 1.00 82.81 378 LYS A O 1
ATOM 2976 N N . ILE A 1 379 ? -1.097 4.202 -20.908 1.00 78.19 379 ILE A N 1
ATOM 2977 C CA . ILE A 1 379 ? -1.037 5.404 -21.749 1.00 78.19 379 ILE A CA 1
ATOM 2978 C C . ILE A 1 379 ? 0.151 6.284 -21.347 1.00 78.19 379 ILE A C 1
ATOM 2980 O O . ILE A 1 379 ? 0.604 6.225 -20.203 1.00 78.19 379 ILE A O 1
ATOM 2984 N N . GLY A 1 380 ? 0.604 7.130 -22.272 1.00 89.50 380 GLY A N 1
ATOM 2985 C CA . GLY A 1 380 ? 1.703 8.074 -22.067 1.00 89.50 380 GLY A CA 1
ATOM 2986 C C . GLY A 1 380 ? 3.039 7.566 -22.598 1.00 89.50 380 GLY A C 1
ATOM 2987 O O . GLY A 1 380 ? 3.143 6.452 -23.109 1.00 89.50 380 GLY A O 1
ATOM 2988 N N . LYS A 1 381 ? 4.069 8.396 -22.458 1.00 93.31 381 LYS A N 1
ATOM 2989 C CA . LYS A 1 381 ? 5.411 8.120 -22.979 1.00 93.31 381 LYS A CA 1
ATOM 2990 C C . LYS A 1 381 ? 6.286 7.423 -21.937 1.00 93.31 381 LYS A C 1
ATOM 2992 O O . LYS A 1 381 ? 6.207 7.729 -20.745 1.00 93.31 381 LYS A O 1
ATOM 2997 N N . ILE A 1 382 ? 7.152 6.523 -22.391 1.00 95.75 382 ILE A N 1
ATOM 2998 C CA . ILE A 1 382 ? 8.239 5.957 -21.583 1.00 95.75 382 ILE A CA 1
ATOM 2999 C C . ILE A 1 382 ? 9.589 6.177 -22.259 1.00 95.75 382 ILE A C 1
ATOM 3001 O O . ILE A 1 382 ? 9.663 6.270 -23.484 1.00 95.75 382 ILE A O 1
ATOM 3005 N N . ILE A 1 383 ? 10.656 6.220 -21.465 1.00 95.94 383 ILE A N 1
ATOM 3006 C CA . ILE A 1 383 ? 12.047 6.220 -21.925 1.00 95.94 383 ILE A CA 1
ATOM 3007 C C . ILE A 1 383 ? 12.700 4.939 -21.421 1.00 95.94 383 ILE A C 1
ATOM 3009 O O . ILE A 1 383 ? 12.767 4.710 -20.216 1.00 95.94 383 ILE A O 1
ATOM 3013 N N . ILE A 1 384 ? 13.183 4.110 -22.342 1.00 95.81 384 ILE A N 1
ATOM 3014 C CA . ILE A 1 384 ? 13.916 2.881 -22.040 1.00 95.81 384 ILE A CA 1
ATOM 3015 C C . ILE A 1 384 ? 15.405 3.162 -22.194 1.00 95.81 384 ILE A C 1
ATOM 3017 O O . ILE A 1 384 ? 15.854 3.647 -23.235 1.00 95.81 384 ILE A O 1
ATOM 3021 N N . GLN A 1 385 ? 16.156 2.840 -21.147 1.00 94.56 385 GLN A N 1
ATOM 3022 C CA . GLN A 1 385 ? 17.576 3.108 -21.012 1.00 94.56 385 GLN A CA 1
ATOM 3023 C C . GLN A 1 385 ? 18.341 1.810 -20.743 1.00 94.56 385 GLN A C 1
ATOM 3025 O O . GLN A 1 385 ? 17.966 1.038 -19.856 1.00 94.56 385 GLN A O 1
ATOM 3030 N N . PHE A 1 386 ? 19.384 1.529 -21.525 1.00 92.56 386 PHE A N 1
ATOM 3031 C CA . PHE A 1 386 ? 20.132 0.273 -21.408 1.00 92.56 386 PHE A CA 1
ATOM 3032 C C . PHE A 1 386 ? 21.541 0.352 -22.010 1.00 92.56 386 PHE A C 1
ATOM 3034 O O . PHE A 1 386 ? 21.867 1.255 -22.777 1.00 92.56 386 PHE A O 1
ATOM 3041 N N . GLU A 1 387 ? 22.376 -0.625 -21.651 1.00 88.44 387 GLU A N 1
ATOM 3042 C CA . GLU A 1 387 ? 23.666 -0.901 -22.292 1.00 88.44 387 GLU A CA 1
ATOM 3043 C C . GLU A 1 387 ? 23.541 -2.110 -23.227 1.00 88.44 387 GLU A C 1
ATOM 3045 O O . GLU A 1 387 ? 22.798 -3.050 -22.927 1.00 88.44 387 GLU A O 1
ATOM 3050 N N . ASP A 1 388 ? 24.293 -2.117 -24.332 1.00 80.62 388 ASP A N 1
ATOM 3051 C CA . ASP A 1 388 ? 24.335 -3.275 -25.224 1.00 80.62 388 ASP A CA 1
ATOM 3052 C C . ASP A 1 388 ? 24.976 -4.502 -24.555 1.00 80.62 388 ASP A C 1
ATOM 3054 O O . ASP A 1 388 ? 25.982 -4.431 -23.839 1.00 80.62 388 ASP A O 1
ATOM 3058 N N . LYS A 1 389 ? 24.398 -5.666 -24.847 1.00 69.50 389 LYS A N 1
ATOM 3059 C CA . LYS A 1 389 ? 24.832 -6.979 -24.374 1.00 69.50 389 LYS A CA 1
ATOM 3060 C C . LYS A 1 389 ? 26.193 -7.413 -24.939 1.00 69.50 389 LYS A C 1
ATOM 3062 O O . LYS A 1 389 ? 26.799 -8.313 -24.362 1.00 69.50 389 LYS A O 1
ATOM 3067 N N . SER A 1 390 ? 26.670 -6.810 -26.032 1.00 58.16 390 SER A N 1
ATOM 3068 C CA . SER A 1 390 ? 27.897 -7.198 -26.757 1.00 58.16 390 SER A CA 1
ATOM 3069 C C . SER A 1 390 ? 29.222 -6.900 -26.035 1.00 58.16 390 SER A C 1
ATOM 3071 O O . SER A 1 390 ? 30.280 -7.322 -26.497 1.00 58.16 390 SER A O 1
ATOM 3073 N N . ASN A 1 391 ? 29.204 -6.229 -24.878 1.00 54.78 391 ASN A N 1
ATOM 3074 C CA . ASN A 1 391 ? 30.423 -5.948 -24.116 1.00 54.78 391 ASN A CA 1
ATOM 3075 C C . ASN A 1 391 ? 30.959 -7.206 -23.390 1.00 54.78 391 ASN A C 1
ATOM 3077 O O . ASN A 1 391 ? 30.623 -7.463 -22.230 1.00 54.78 391 ASN A O 1
ATOM 3081 N N . ASP A 1 392 ? 31.834 -7.951 -24.079 1.00 51.34 392 ASP A N 1
ATOM 3082 C CA . ASP A 1 392 ? 32.544 -9.191 -23.698 1.00 51.34 392 ASP A CA 1
ATOM 3083 C C . ASP A 1 392 ? 33.355 -9.107 -22.377 1.00 51.34 392 ASP A C 1
ATOM 3085 O O . ASP A 1 392 ? 34.585 -9.158 -22.340 1.00 51.34 392 ASP A O 1
ATOM 3089 N N . GLY A 1 393 ? 32.662 -9.003 -21.240 1.00 54.03 393 GLY A N 1
ATOM 3090 C CA . GLY A 1 393 ? 33.256 -9.134 -19.902 1.00 54.03 393 GLY A CA 1
ATOM 3091 C C . GLY A 1 393 ? 32.866 -8.061 -18.886 1.00 54.03 393 GLY A C 1
ATOM 3092 O O . GLY A 1 393 ? 33.285 -8.145 -17.729 1.00 54.03 393 GLY A O 1
ATOM 3093 N N . LYS A 1 394 ? 32.046 -7.069 -19.258 1.00 62.28 394 LYS A N 1
ATOM 3094 C CA . LYS A 1 394 ? 31.500 -6.103 -18.289 1.00 62.28 394 LYS A CA 1
ATOM 3095 C C . LYS A 1 394 ? 30.292 -6.697 -17.557 1.00 62.28 394 LYS A C 1
ATOM 3097 O O . LYS A 1 394 ? 29.557 -7.530 -18.084 1.00 62.28 394 LYS A O 1
ATOM 3102 N N . LYS A 1 395 ? 30.088 -6.286 -16.299 1.00 67.06 395 LYS A N 1
ATOM 3103 C CA . LYS A 1 395 ? 28.870 -6.623 -15.545 1.00 67.06 395 LYS A CA 1
ATOM 3104 C C . LYS A 1 395 ? 27.666 -6.056 -16.300 1.00 67.06 395 LYS A C 1
ATOM 3106 O O . LYS A 1 395 ? 27.596 -4.843 -16.455 1.00 67.06 395 LYS A O 1
ATOM 3111 N N . LEU A 1 396 ? 26.737 -6.922 -16.714 1.00 78.69 396 LEU A N 1
ATOM 3112 C CA . LEU A 1 396 ? 25.468 -6.507 -17.317 1.00 78.69 396 LEU A CA 1
ATOM 3113 C C . LEU A 1 396 ? 24.744 -5.550 -16.365 1.00 78.69 396 LEU A C 1
ATOM 3115 O O . LEU A 1 396 ? 24.526 -5.887 -15.194 1.00 78.69 396 LEU A O 1
ATOM 3119 N N . ARG A 1 397 ? 24.401 -4.362 -16.860 1.00 88.06 397 ARG A N 1
ATOM 3120 C CA . ARG A 1 397 ? 23.604 -3.384 -16.121 1.00 88.06 397 ARG A CA 1
ATOM 3121 C C . ARG A 1 397 ? 22.109 -3.684 -16.267 1.00 88.06 397 ARG A C 1
ATOM 3123 O O . ARG A 1 397 ? 21.710 -4.314 -17.247 1.00 88.06 397 ARG A O 1
ATOM 3130 N N . PRO A 1 398 ? 21.282 -3.286 -15.287 1.00 93.44 398 PRO A N 1
ATOM 3131 C CA . PRO A 1 398 ? 19.834 -3.342 -15.426 1.00 93.44 398 PRO A CA 1
ATOM 3132 C C . PRO A 1 398 ? 19.354 -2.505 -16.614 1.00 93.44 398 PRO A C 1
ATOM 3134 O O . PRO A 1 398 ? 19.993 -1.526 -16.984 1.00 93.44 398 PRO A O 1
ATOM 3137 N N . VAL A 1 399 ? 18.200 -2.864 -17.163 1.00 95.44 399 VAL A N 1
ATOM 3138 C CA . VAL A 1 399 ? 17.427 -1.954 -18.012 1.00 95.44 399 VAL A CA 1
ATOM 3139 C C . VAL A 1 399 ? 16.669 -1.012 -17.091 1.00 95.44 399 VAL A C 1
ATOM 3141 O O . VAL A 1 399 ? 16.070 -1.468 -16.113 1.00 95.44 399 VAL A O 1
ATOM 3144 N N . PHE A 1 400 ? 16.687 0.276 -17.401 1.00 96.88 400 PHE A N 1
ATOM 3145 C CA . PHE A 1 400 ? 16.005 1.321 -16.652 1.00 96.88 400 PHE A CA 1
ATOM 3146 C C . PHE A 1 400 ? 14.902 1.945 -17.510 1.00 96.88 400 PHE A C 1
ATOM 3148 O O . PHE A 1 400 ? 15.062 2.130 -18.713 1.00 96.88 400 PHE A O 1
ATOM 3155 N N . VAL A 1 401 ? 13.749 2.206 -16.905 1.00 97.31 401 VAL A N 1
ATOM 3156 C CA . VAL A 1 401 ? 12.555 2.712 -17.579 1.00 97.31 401 VAL A CA 1
ATOM 3157 C C . VAL A 1 401 ? 12.006 3.886 -16.796 1.00 97.31 401 VAL A C 1
ATOM 3159 O O . VAL A 1 401 ? 11.607 3.739 -15.640 1.00 97.31 401 VAL A O 1
ATOM 3162 N N . GLU A 1 402 ? 11.957 5.039 -17.445 1.00 96.38 402 GLU A N 1
ATOM 3163 C CA . GLU A 1 402 ? 11.322 6.242 -16.921 1.00 96.38 402 GLU A CA 1
ATOM 3164 C C . GLU A 1 402 ? 9.943 6.390 -17.542 1.00 96.38 402 GLU A C 1
ATOM 3166 O O . GLU A 1 402 ? 9.776 6.261 -18.757 1.00 96.38 402 GLU A O 1
ATOM 3171 N N . PHE A 1 403 ? 8.953 6.667 -16.706 1.00 96.31 403 PHE A N 1
ATOM 3172 C CA . PHE A 1 403 ? 7.616 7.010 -17.159 1.00 96.31 403 PHE A CA 1
ATOM 3173 C C . PHE A 1 403 ? 7.483 8.525 -17.237 1.00 96.31 403 PHE A C 1
ATOM 3175 O O . PHE A 1 403 ? 8.147 9.248 -16.495 1.00 96.31 403 PHE A O 1
ATOM 3182 N N . GLN A 1 404 ? 6.601 8.994 -18.117 1.00 93.38 404 GLN A N 1
ATOM 3183 C CA . GLN A 1 404 ? 6.258 10.406 -18.210 1.00 93.38 404 GLN A CA 1
ATOM 3184 C C . GLN A 1 404 ? 5.926 10.988 -16.830 1.00 93.38 404 GLN A C 1
ATOM 3186 O O . GLN A 1 404 ? 5.105 10.434 -16.089 1.00 93.38 404 GLN A O 1
ATOM 3191 N N . GLU A 1 405 ? 6.569 12.112 -16.513 1.00 93.94 405 GLU A N 1
ATOM 3192 C CA . GLU A 1 405 ? 6.335 12.841 -15.271 1.00 93.94 405 GLU A CA 1
ATOM 3193 C C . GLU A 1 405 ? 4.873 13.282 -15.183 1.00 93.94 405 GLU A C 1
ATOM 3195 O O . GLU A 1 405 ? 4.262 13.682 -16.180 1.00 93.94 405 GLU A O 1
ATOM 3200 N N . LYS A 1 406 ? 4.301 13.192 -13.982 1.00 92.62 406 LYS A N 1
ATOM 3201 C CA . LYS A 1 406 ? 2.933 13.641 -13.723 1.00 92.62 406 LYS A CA 1
ATOM 3202 C C . LYS A 1 406 ? 2.954 14.823 -12.781 1.00 92.62 406 LYS A C 1
ATOM 3204 O O . LYS A 1 406 ? 3.353 14.697 -11.627 1.00 92.62 406 LYS A O 1
ATOM 3209 N N . GLU A 1 407 ? 2.485 15.957 -13.272 1.00 91.94 407 GLU A N 1
ATOM 3210 C CA . GLU A 1 407 ? 2.268 17.144 -12.458 1.00 91.94 407 GLU A CA 1
ATOM 3211 C C . GLU A 1 407 ? 0.857 17.111 -11.870 1.00 91.94 407 GLU A C 1
ATOM 3213 O O . GLU A 1 407 ? -0.123 16.782 -12.543 1.00 91.94 407 GLU A O 1
ATOM 3218 N N . ASN A 1 408 ? 0.756 17.424 -10.583 1.00 87.06 408 ASN A N 1
ATOM 3219 C CA . ASN A 1 408 ? -0.505 17.623 -9.895 1.00 87.06 408 ASN A CA 1
ATOM 3220 C C . ASN A 1 408 ? -0.571 19.070 -9.410 1.00 87.06 408 ASN A C 1
ATOM 3222 O O . ASN A 1 408 ? -0.182 19.373 -8.281 1.00 87.06 408 ASN A O 1
ATOM 3226 N N . ASP A 1 409 ? -1.098 19.946 -10.264 1.00 82.31 409 ASP A N 1
ATOM 3227 C CA . ASP A 1 409 ? -1.206 21.385 -9.997 1.00 82.31 409 ASP A CA 1
ATOM 3228 C C . ASP A 1 409 ? -1.949 21.682 -8.692 1.00 82.31 409 ASP A C 1
ATOM 3230 O O . ASP A 1 409 ? -1.547 22.555 -7.925 1.00 82.31 409 ASP A O 1
ATOM 3234 N N . SER A 1 410 ? -3.005 20.915 -8.396 1.00 81.94 410 SER A N 1
ATOM 3235 C CA . SER A 1 410 ? -3.812 21.104 -7.183 1.00 81.94 410 SER A CA 1
ATOM 3236 C C . SER A 1 410 ? -3.038 20.836 -5.890 1.00 81.94 410 SER A C 1
ATOM 3238 O O . SER A 1 410 ? -3.319 21.462 -4.870 1.00 81.94 410 SER A O 1
ATOM 3240 N N . LYS A 1 411 ? -2.062 19.921 -5.931 1.00 80.75 411 LYS A N 1
ATOM 3241 C CA . LYS A 1 411 ? -1.218 19.557 -4.783 1.00 80.75 411 LYS A CA 1
ATOM 3242 C C . LYS A 1 411 ? 0.160 20.224 -4.838 1.00 80.75 411 LYS A C 1
ATOM 3244 O O . LYS A 1 411 ? 0.874 20.213 -3.840 1.00 80.75 411 LYS A O 1
ATOM 3249 N N . GLY A 1 412 ? 0.529 20.821 -5.974 1.00 86.94 412 GLY A N 1
ATOM 3250 C CA . GLY A 1 412 ? 1.848 21.406 -6.204 1.00 86.94 412 GLY A CA 1
ATOM 3251 C C . GLY A 1 412 ? 2.967 20.362 -6.155 1.00 86.94 412 GLY A C 1
ATOM 3252 O O . GLY A 1 412 ? 4.028 20.631 -5.587 1.00 86.94 412 GLY A O 1
ATOM 3253 N N . THR A 1 413 ? 2.704 19.165 -6.689 1.00 93.00 413 THR A N 1
ATOM 3254 C CA . THR A 1 413 ? 3.633 18.026 -6.664 1.00 93.00 413 THR A CA 1
ATOM 3255 C C . THR A 1 413 ? 3.923 17.496 -8.060 1.00 93.00 413 THR A C 1
ATOM 3257 O O . THR A 1 413 ? 3.023 17.437 -8.897 1.00 93.00 413 THR A O 1
ATOM 3260 N N . THR A 1 414 ? 5.140 17.006 -8.263 1.00 96.00 414 THR A N 1
ATOM 3261 C CA . THR A 1 414 ? 5.572 16.285 -9.462 1.00 96.00 414 THR A CA 1
ATOM 3262 C C . THR A 1 414 ? 5.918 14.849 -9.086 1.00 96.00 414 THR A C 1
ATOM 3264 O O . THR A 1 414 ? 6.730 14.610 -8.193 1.00 96.00 414 THR A O 1
ATOM 3267 N N . GLU A 1 415 ? 5.311 13.888 -9.773 1.00 95.56 415 GLU A N 1
ATOM 3268 C CA . GLU A 1 415 ? 5.561 12.460 -9.605 1.00 95.56 415 GLU A CA 1
ATOM 3269 C C . GLU A 1 415 ? 6.461 11.936 -10.729 1.00 95.56 415 GLU A C 1
ATOM 3271 O O . GLU A 1 415 ? 6.155 12.084 -11.916 1.00 95.56 415 GLU A O 1
ATOM 3276 N N . LYS A 1 416 ? 7.549 11.263 -10.352 1.00 96.56 416 LYS A N 1
ATOM 3277 C CA . LYS A 1 416 ? 8.515 10.627 -11.252 1.00 96.56 416 LYS A CA 1
ATOM 3278 C C . LYS A 1 416 ? 8.541 9.134 -10.956 1.00 96.56 416 LYS A C 1
ATOM 3280 O O . LYS A 1 416 ? 9.176 8.678 -10.004 1.00 96.56 416 LYS A O 1
ATOM 3285 N N . PHE A 1 417 ? 7.812 8.368 -11.763 1.00 97.50 417 PHE A N 1
ATOM 3286 C CA . PHE A 1 417 ? 7.758 6.914 -11.641 1.00 97.50 417 PHE A CA 1
ATOM 3287 C C . PHE A 1 417 ? 8.819 6.260 -12.526 1.00 97.50 417 PHE A C 1
ATOM 3289 O O . PHE A 1 417 ? 8.991 6.625 -13.689 1.00 97.50 417 PHE A O 1
ATOM 3296 N N . LYS A 1 418 ? 9.534 5.289 -11.963 1.00 97.19 418 LYS A N 1
ATOM 3297 C CA . LYS A 1 418 ? 10.666 4.604 -12.583 1.00 97.19 418 LYS A CA 1
ATOM 3298 C C . LYS A 1 418 ? 10.589 3.113 -12.295 1.00 97.19 418 LYS A C 1
ATOM 3300 O O . LYS A 1 418 ? 10.159 2.688 -11.221 1.00 97.19 418 LYS A O 1
ATOM 3305 N N . MET A 1 419 ? 11.070 2.310 -13.231 1.00 97.81 419 MET A N 1
ATOM 3306 C CA . MET A 1 419 ? 11.279 0.880 -13.042 1.00 97.81 419 MET A CA 1
ATOM 3307 C C . MET A 1 419 ? 12.665 0.488 -13.528 1.00 97.81 419 MET A C 1
ATOM 3309 O O . MET A 1 419 ? 13.199 1.085 -14.454 1.00 97.81 419 MET A O 1
ATOM 3313 N N . PHE A 1 420 ? 13.246 -0.546 -12.935 1.00 96.88 420 PHE A N 1
ATOM 3314 C CA . PHE A 1 42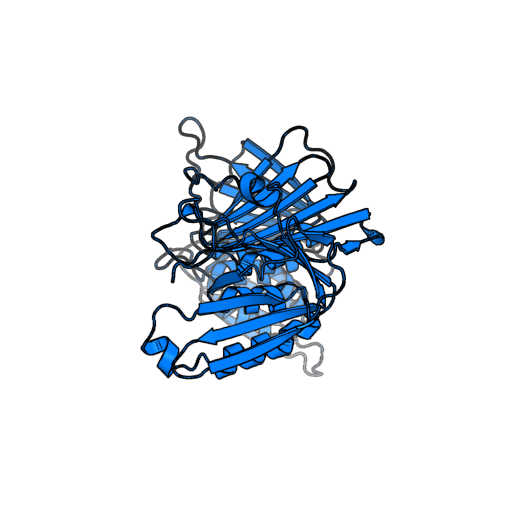0 ? 14.409 -1.202 -13.522 1.00 96.88 420 PHE A CA 1
ATOM 3315 C C . PHE A 1 420 ? 14.414 -2.686 -13.247 1.00 96.88 420 PHE A C 1
ATOM 3317 O O . PHE A 1 420 ? 13.859 -3.152 -12.251 1.00 96.88 420 PHE A O 1
ATOM 3324 N N . PHE A 1 421 ? 15.052 -3.435 -14.136 1.00 95.44 421 PHE A N 1
ATOM 3325 C CA . PHE A 1 421 ? 15.082 -4.885 -14.063 1.00 95.44 421 PHE A CA 1
ATOM 3326 C C . PHE A 1 421 ? 16.350 -5.478 -14.666 1.00 95.44 421 PHE A C 1
ATOM 3328 O O . PHE A 1 421 ? 17.015 -4.895 -15.520 1.00 95.44 421 PHE A O 1
ATOM 3335 N N . ALA A 1 422 ? 16.694 -6.664 -14.183 1.00 92.00 422 ALA A N 1
ATOM 3336 C CA . ALA A 1 422 ? 17.898 -7.380 -14.536 1.00 92.00 422 ALA A CA 1
ATOM 3337 C C . ALA A 1 422 ? 17.836 -7.915 -15.970 1.00 92.00 422 ALA A C 1
ATOM 3339 O O . ALA A 1 422 ? 16.799 -8.373 -16.460 1.00 92.00 422 ALA A O 1
ATOM 3340 N N . VAL A 1 423 ? 19.004 -7.916 -16.608 1.00 90.81 423 VAL A N 1
ATOM 3341 C CA . VAL A 1 423 ? 19.235 -8.561 -17.898 1.00 90.81 423 VAL A CA 1
ATOM 3342 C C . VAL A 1 423 ? 19.607 -10.026 -17.663 1.00 90.81 423 VAL A C 1
ATOM 3344 O O . VAL A 1 423 ? 20.423 -10.355 -16.801 1.00 90.81 423 VAL A O 1
ATOM 3347 N N . SER A 1 424 ? 19.012 -10.920 -18.444 1.00 83.81 424 SER A N 1
ATOM 3348 C CA . SER A 1 424 ? 19.288 -12.354 -18.424 1.00 83.81 424 SER A CA 1
ATOM 3349 C C . SER A 1 424 ? 20.460 -12.714 -19.344 1.00 83.81 424 SER A C 1
ATOM 3351 O O . SER A 1 424 ? 20.623 -12.193 -20.458 1.00 83.81 424 SER A O 1
ATOM 3353 N N . LYS A 1 425 ? 21.292 -13.652 -18.876 1.00 73.62 425 LYS A N 1
ATOM 3354 C CA . LYS A 1 425 ? 22.317 -14.287 -19.714 1.00 73.62 425 LYS A CA 1
ATOM 3355 C C . LYS A 1 425 ? 21.651 -15.228 -20.724 1.00 73.62 425 LYS A C 1
ATOM 3357 O O . LYS A 1 425 ? 20.480 -15.583 -20.574 1.00 73.62 425 LYS A O 1
ATOM 3362 N N . ARG A 1 426 ? 22.352 -15.509 -21.826 1.00 60.25 426 ARG A N 1
ATOM 3363 C CA . ARG A 1 426 ? 21.797 -16.347 -22.892 1.00 60.25 426 ARG A CA 1
ATOM 3364 C C . ARG A 1 426 ? 21.759 -17.811 -22.494 1.00 60.25 426 ARG A C 1
ATOM 3366 O O . ARG A 1 426 ? 22.763 -18.243 -21.890 1.00 60.25 426 ARG A O 1
#

Mean predicted aligned error: 6.73 Å

InterPro domains:
  IPR046938 DNA clamp superfamily [SSF55979] (141-243)

Sequence (426 aa):
MKFTVNAGVFAESLLPNIEVATKNIEKDFYGAEKITFHAEKDKLTAFSHGGKMALILSISNDTVNELSYDCKGEGKATILAINFDKTLKAIPPSAKLDVDATTSKMILSYIDATTKDKHKERQTIVFEDEEVKPPVLAKKFKQEVKINREMFIGGLNKVKFAIGWAQTMPYYMVELFEIEEGKARFAAGTGARFAVLDIEGKCIEGLKEKQTFYFPKDSIDNMIKVLSTSSSTDVSIKYAPSNSKSQKTPDQIIIDFEEGKNLILLGLDSSINYPALDNVINFDYPHRISSELDDWKYVVAGIDATYSPDIKAENDIHNTDVTARFDKEYFLVETRSKMEAERTVKFGDIVETSDTGDSPSFRCGTNYLKEIYDAGGKIGKIIIQFEDKSNDGKKLRPVFVEFQEKENDSKGTTEKFKMFFAVSKR

Nearest PDB structures (foldseek):
  6d0q-assembly1_A  TM=7.351E-01  e=3.207E-12  Saccharomyces cerevisiae S288C
  6cx2-assembly1_A  TM=7.433E-01  e=9.443E-12  Saccharomyces cerevisiae S288C
  7nv0-assembly1_C  TM=7.233E-01  e=1.805E-11  Homo sapiens
  7m5n-assembly1_B-2  TM=7.575E-01  e=3.713E-10  Homo sapiens
  7kc0-assembly1_E  TM=7.283E-01  e=2.410E-10  Saccharomyces cerevisiae

pLDDT: mean 89.69, std 9.9, range [50.97, 98.31]

Radius of gyration: 26.35 Å; Cα contacts (8 Å, |Δi|>4): 983; chains: 1; bounding box: 78×49×70 Å

Organism: NCBI:txid412755

Solvent-accessible surface area (backbone atoms only — not comparable to full-atom values): 22617 Å² total; per-residue (Å²): 40,26,34,32,30,25,37,34,52,48,48,62,72,43,43,47,40,38,49,37,7,69,47,78,46,41,84,91,36,90,32,34,39,26,34,21,38,40,38,40,75,75,36,40,36,40,25,13,28,5,66,45,37,34,35,43,38,45,46,28,62,89,77,31,80,79,25,61,66,45,51,78,36,56,39,61,52,22,32,47,27,69,60,48,53,57,52,52,74,73,47,62,48,89,18,53,31,39,40,39,40,79,62,88,33,37,36,44,33,32,41,55,83,88,48,93,63,82,58,75,46,74,50,77,44,66,56,46,95,65,75,43,71,77,80,75,76,76,92,64,64,81,40,74,51,70,44,51,36,65,61,51,47,48,41,50,66,70,20,56,87,31,39,30,85,54,78,93,46,57,61,23,34,26,36,40,38,37,40,30,59,32,34,39,36,28,32,13,19,54,89,52,37,36,24,37,39,41,38,39,25,76,78,39,63,89,39,96,57,78,42,80,47,75,44,49,54,78,48,47,70,58,49,45,55,43,59,64,72,51,85,52,66,44,30,34,45,32,34,21,72,55,38,98,84,85,47,99,36,69,35,34,41,40,37,40,43,48,85,58,32,40,41,35,39,36,85,62,69,90,80,59,73,70,79,77,59,62,73,66,71,72,51,89,55,53,32,32,40,24,26,52,35,52,55,46,54,62,48,41,53,37,50,61,70,42,59,41,75,68,52,59,74,75,41,97,73,64,45,29,42,39,31,42,35,67,93,74,48,26,35,43,38,36,35,79,58,100,42,68,36,80,41,74,34,57,50,64,53,79,76,47,68,82,64,76,88,60,63,46,32,51,32,29,54,43,66,57,61,41,48,53,37,64,73,58,68,50,52,58,47,32,35,46,29,35,66,56,68,82,56,93,81,63,83,85,62,52,38,37,36,40,43,60,70,43,78,38,79,94,67,50,33,40,37,43,42,35,37,38,33,46,60,53,82,133

Secondary structure (DSSP, 8-state):
-EEEEEHHHHHHHHHHHHHHHHSSPPTT-TTTTEEEEEE-SS-EEEEEE-SSEEEEEEE-TTTSTT---EEEE-EEEEEEHHHHHHHHHTS-TTSEEEEE-SSSEEEEEEE-TTSSS--EEEEEEEPPSS--PPPPPPS--SEEEEEEHHHHHHHHHHHGGG----TTSGGGSEEEEEEETTEEEEEEE-SSEEEEEEEEETTS---SS-EEEEEEHHHHHHHHHHHHT---SEEEEEEE--BTTTB-PPPEEEEEEETTEEEEE-S--TT-----THHHHT---SEEEEEEGGGGHHHHHHHHHHS-HHHHHH-S--EEEEEEEGGGTEEEEEE-SSS-EEEEEE-S-EEEES-SSS--EEEEEHHHHHHHHHHTTS-SEEEEEE--TT-TTSPPPPEEEEEPPEEETTTTEEEEEEEEEPBPP-

Foldseek 3Di:
DKKKWQLQLVLLQCVLQLLQQAALADPPDPQHQKKKWWDDQFWIWIWGHRPQKIKIFIDGCVFGPRGPIGDPDTDMFMFGSVVVNVVSVVDDSRWMWIWDDPDQWIKTWTADPVDPDRDIDIDITGTDPDDDDHADDDPDFPDKAKDFLCVVLVLLVLWLVAAADDPVCQLQQWWKWKAAQQWIKIKHHHVQKMKIKIKGFRRRDDHPDMDMDIGGSSCSVSVSVSSVSDPARMKMWTWDDQDPPDDNGHTWIWIHNGVRIIMIGGPDDPPNDHDDCCVQVVDDFQWKFKFWLLLCPVVLVLVVVQCDPVVVVVDVFWKWKWWAQLVVQWIWIWTDDVDIDTGITGTDDGPHHPDNPDTFMFMFGSVVSVCSSVSLVNGAMKMWGAYGPPPPDDDGGWIKMWTDWDADPVRRMIMTMIMTGHTDDD

=== Feature glossary ===
A reading guide for the features in this record.

Start from the sequence.

  · This is the polypeptide sequence — one letter per residue, N-terminus first. Length ranges from a few dozen residues for small domains to over a thousand for large multi-domain proteins.

Fold it, and you get atomic coordinates and the backbone conformation that goes with them.

  · Structure coordinates are given as an mmCIF _atom_site loop: one row per atom with element, residue name, chain id, sequence number, and x/y/z position in Å. Only the four main-chain atoms per residue are included here; side chains are omitted to keep the record compact.

  · Backbone dihedral angles. Every residue except chain termini has a φ (preceding-C → N → Cα → C) and a ψ (N → Cα → C → next-N). They are reported in degrees following the IUPAC sign convention. Secondary structure is essentially a statement about which (φ, ψ) basin each residue occupies.

  · The SS8 string is DSSP's per-residue secondary-structure call. α-helix (H) means an i→i+4 H-bond ladder; β-strand (E) means the residue participates in a β-sheet; 3₁₀ (G) and π (I) are tighter and wider helices; T/S are turns/bends; '-' is loop.

  · SS3 is a coarse helix/strand/coil call (letters a/b/c) made by the P-SEA algorithm from inter-Cα distances and dihedrals. It is less detailed than DSSP but needs only Cα positions.

Summarize the fold with a handful of shape descriptors and a per-residue structural alphabet.

  · Radius of gyration (Rg) is the root-mean-square distance of Cα atoms from their centroid — a single number for overall size and compactness. A globular domain of N residues has Rg ≈ 2.2·N^0.38 Å; an extended or disordered chain has a much larger Rg. The Cα contact count is the number of residue pairs whose Cα atoms are within 8 Å and are more than four positions apart in sequence — a standard proxy for tertiary packing density. The bounding box is the smallest axis-aligned box enclosing all Cα atoms.

  · The Foldseek 3Di string encodes local tertiary geometry as a 20-letter alphabet — one character per residue — derived from the relative positions of nearby Cα atoms. Unlike the amino-acid sequence, 3Di is a direct function of the 3D structure, so two proteins with the same fold have similar 3Di strings even at low sequence identity.

  · Solvent-accessible surface area (SASA) is the area in Å² traced out by the centre of a 1.4 Å probe sphere (a water molecule) rolled over the protein's van der Waals surface (Shrake–Rupley / Lee–Richards construction). Buried residues have near-zero SASA; fully exposed residues can exceed 200 Å². The total SASA scales roughly with the number of surface residues.

Ask how reliable the model is.

  · pLDDT (predicted Local Distance Difference Test) is AlphaFold's per-residue confidence score, ranging from 0 to 100. Values above 90 indicate high confidence (typically well-packed cores); 70–90 is confident; 50–70 low confidence; below 50 usually means the region is disordered or the prediction is unreliable there. AlphaFold stores pLDDT in the mmCIF B-factor column.

  · B-factor (Debye–Waller factor) reflects atomic displacement in the crystal lattice. It is an experimental observable (units Å²), not a prediction; low values mean the atom is pinned down, high values mean it moves or is heterogeneous across the crystal.

  · Predicted Aligned Error (PAE) is an AlphaFold confidence matrix: entry (i, j) is the expected error in the position of residue j, in ångströms, when the prediction is superimposed on the true structure at residue i. Low PAE within a block of residues means that block is internally rigid and well-predicted; high PAE between two blocks means their relative placement is uncertain even if each block individually is confident.

Place it in context: what it resembles, what it is annotated as, and how it looks.

  · Nearest PDB neighbors are the top structural matches found by Foldseek when searching this structure against the entire Protein Data Bank. Each hit reports a TM-score (0 to 1; >0.5 almost always implies the same fold) and an E-value. These are *structural* homologs — they may share no detectable sequence similarity.

  · Functional annotations link the protein to curated databases. InterPro entries identify conserved domains and families by matching the sequence against member-database signatures (Pfam, PROSITE, CDD, …). Gene Ontology (GO) terms describe molecular function, biological process, and cellular component in a controlled vocabulary. CATH places the structure in a hierarchical fold classification (Class/Architecture/Topology/Homologous-superfamily). The organism is the source species.

  · Three diagnostic plots accompany the record. The Cα contact map visualizes the tertiary structure as a 2D adjacency matrix (8 Å cutoff, sequence-local contacts suppressed). The Ramachandran plot shows the distribution of backbone (φ, ψ) torsions, with points in the α and β basins reflecting secondary structure content. The PAE plot shows AlphaFold's inter-residue confidence as a color matrix.

  · Six rendered views show the 3D structure from the faces of a cube — i.e. along ±x, ±y, ±z. Rendering representation is drawn randomly per protein from cartoon (secondary-structure ribbons), sticks (backbone bonds), or molecular surface; coloring is either N→C rainbow (blue at the N-terminus through red at the C-terminus) or one color per chain.